Protein AF-A0A1I0X124-F1 (afdb_monomer)

Structure (mmCIF, N/CA/C/O backbone):
data_AF-A0A1I0X124-F1
#
_entry.id   AF-A0A1I0X124-F1
#
loop_
_atom_site.group_PDB
_atom_site.id
_atom_site.type_symbol
_atom_site.label_atom_id
_atom_site.label_alt_id
_atom_site.label_comp_id
_atom_site.label_asym_id
_atom_site.label_entity_id
_atom_site.label_seq_id
_atom_site.pdbx_PDB_ins_code
_atom_site.Cartn_x
_atom_site.Cartn_y
_atom_site.Cartn_z
_atom_site.occupancy
_atom_site.B_iso_or_equiv
_atom_site.auth_seq_id
_atom_site.auth_comp_id
_atom_site.auth_asym_id
_atom_site.auth_atom_id
_atom_site.pdbx_PDB_model_num
ATOM 1 N N . MET A 1 1 ? 58.321 32.660 -11.362 1.00 34.56 1 MET A N 1
ATOM 2 C CA . MET A 1 1 ? 58.242 34.071 -11.817 1.00 34.56 1 MET A CA 1
ATOM 3 C C . MET A 1 1 ? 56.852 34.262 -12.417 1.00 34.56 1 MET A C 1
ATOM 5 O O . MET A 1 1 ? 56.439 33.401 -13.173 1.00 34.56 1 MET A O 1
ATOM 9 N N . ARG A 1 2 ? 55.998 35.139 -11.866 1.00 32.09 2 ARG A N 1
ATOM 10 C CA . ARG A 1 2 ? 55.737 36.505 -12.386 1.00 32.09 2 ARG A CA 1
ATOM 11 C C . ARG A 1 2 ? 55.598 36.553 -13.920 1.00 32.09 2 ARG A C 1
ATOM 13 O O . ARG A 1 2 ? 56.574 36.222 -14.571 1.00 32.09 2 ARG A O 1
ATOM 20 N N . THR A 1 3 ? 54.556 37.061 -14.586 1.00 28.77 3 THR A N 1
ATOM 21 C CA . THR A 1 3 ? 53.179 37.581 -14.327 1.00 28.77 3 THR A CA 1
ATOM 22 C C . THR A 1 3 ? 52.826 38.434 -15.568 1.00 28.77 3 THR A C 1
ATOM 24 O O . THR A 1 3 ? 53.767 38.924 -16.184 1.00 28.77 3 THR A O 1
ATOM 27 N N . LEU A 1 4 ? 51.530 38.749 -15.788 1.00 26.92 4 LEU A N 1
ATOM 28 C CA . LEU A 1 4 ? 50.928 39.877 -16.569 1.00 26.92 4 LEU A CA 1
ATOM 29 C C . LEU A 1 4 ? 50.075 39.383 -17.765 1.00 26.92 4 LEU A C 1
ATOM 31 O O . LEU A 1 4 ? 50.575 38.646 -18.599 1.00 26.92 4 LEU A O 1
ATOM 35 N N . ARG A 1 5 ? 48.734 39.541 -17.727 1.00 28.83 5 ARG A N 1
ATOM 36 C CA . ARG A 1 5 ? 47.892 40.709 -18.143 1.00 28.83 5 ARG A CA 1
ATOM 37 C C . ARG A 1 5 ? 47.833 40.899 -19.677 1.00 28.83 5 ARG A C 1
ATOM 39 O O . ARG A 1 5 ? 48.862 40.771 -20.313 1.00 28.83 5 ARG A O 1
ATOM 46 N N . ALA A 1 6 ? 46.730 41.314 -20.316 1.00 24.70 6 ALA A N 1
ATOM 47 C CA . ALA A 1 6 ? 45.305 41.411 -19.950 1.00 24.70 6 ALA A CA 1
ATOM 48 C C . ALA A 1 6 ? 44.449 41.662 -21.231 1.00 24.70 6 ALA A C 1
ATOM 50 O O . ALA A 1 6 ? 44.990 41.993 -22.280 1.00 24.70 6 ALA A O 1
ATOM 51 N N . LEU A 1 7 ? 43.122 41.525 -21.102 1.00 30.28 7 LEU A N 1
ATOM 52 C CA . LEU A 1 7 ? 42.024 41.935 -22.018 1.00 30.28 7 LEU A CA 1
ATOM 53 C C . LEU A 1 7 ? 42.161 43.392 -22.560 1.00 30.28 7 LEU A C 1
ATOM 55 O O . LEU A 1 7 ? 42.815 44.174 -21.863 1.00 30.28 7 LEU A O 1
ATOM 59 N N . PRO A 1 8 ? 41.516 43.823 -23.693 1.00 31.23 8 PRO A N 1
ATOM 60 C CA . PRO A 1 8 ? 40.036 43.924 -23.747 1.00 31.23 8 PRO A CA 1
ATOM 61 C C . PRO A 1 8 ? 39.258 44.003 -25.099 1.00 31.23 8 PRO A C 1
ATOM 63 O O . PRO A 1 8 ? 39.784 44.276 -26.172 1.00 31.23 8 PRO A O 1
ATOM 66 N N . SER A 1 9 ? 37.924 43.994 -24.928 1.00 26.83 9 SER A N 1
ATOM 67 C CA . SER A 1 9 ? 36.886 44.789 -25.635 1.00 26.83 9 SER A CA 1
ATOM 68 C C . SER A 1 9 ? 36.194 44.281 -26.916 1.00 26.83 9 SER A C 1
ATOM 70 O O . SER A 1 9 ? 36.775 43.682 -27.811 1.00 26.83 9 SER A O 1
ATOM 72 N N . THR A 1 10 ? 34.887 44.565 -26.954 1.00 32.16 10 THR A N 1
ATOM 73 C CA . THR A 1 10 ? 33.862 44.231 -27.957 1.00 32.16 10 THR A CA 1
ATOM 74 C C . THR A 1 10 ? 33.437 45.477 -28.750 1.00 32.16 10 THR A C 1
ATOM 76 O O . THR A 1 10 ? 33.480 46.564 -28.181 1.00 32.16 10 THR A O 1
ATOM 79 N N . LEU A 1 11 ? 32.892 45.348 -29.981 1.00 26.12 11 LEU A N 1
ATOM 80 C CA . LEU A 1 11 ? 31.886 46.310 -30.492 1.00 26.12 11 LEU A CA 1
ATOM 81 C C . LEU A 1 11 ? 31.020 45.844 -31.704 1.00 26.12 11 LEU A C 1
ATOM 83 O O . LEU A 1 11 ? 31.510 45.613 -32.798 1.00 26.12 11 LEU A O 1
ATOM 87 N N . ARG A 1 12 ? 29.698 45.787 -31.465 1.00 25.28 12 ARG A N 1
ATOM 88 C CA . ARG A 1 12 ? 28.509 46.189 -32.278 1.00 25.28 12 ARG A CA 1
ATOM 89 C C . ARG A 1 12 ? 28.425 46.091 -33.835 1.00 25.28 12 ARG A C 1
ATOM 91 O O . ARG A 1 12 ? 29.034 46.878 -34.538 1.00 25.28 12 ARG A O 1
ATOM 98 N N . ARG A 1 13 ? 27.350 45.385 -34.259 1.00 24.72 13 ARG A N 1
ATOM 99 C CA . ARG A 1 13 ? 26.227 45.758 -35.188 1.00 24.72 13 ARG A CA 1
ATOM 100 C C . ARG A 1 13 ? 26.482 46.188 -36.658 1.00 24.72 13 ARG A C 1
ATOM 102 O O . ARG A 1 13 ? 27.069 47.235 -36.884 1.00 24.72 13 ARG A O 1
ATOM 109 N N . GLY A 1 14 ? 25.716 45.590 -37.596 1.00 21.98 14 GLY A N 1
ATOM 110 C CA . GLY A 1 14 ? 25.076 46.362 -38.692 1.00 21.98 14 GLY A CA 1
ATOM 111 C C . GLY A 1 14 ? 24.717 45.660 -40.023 1.00 21.98 14 GLY A C 1
ATOM 112 O O . GLY A 1 14 ? 25.572 45.557 -40.882 1.00 21.98 14 GLY A O 1
ATOM 113 N N . ILE A 1 15 ? 23.436 45.284 -40.194 1.00 22.64 15 ILE A N 1
ATOM 114 C CA . ILE A 1 15 ? 22.554 45.418 -41.394 1.00 22.64 15 ILE A CA 1
ATOM 115 C C . ILE A 1 15 ? 23.131 45.200 -42.822 1.00 22.64 15 ILE A C 1
ATOM 117 O O . ILE A 1 15 ? 23.983 45.954 -43.274 1.00 22.64 15 ILE A O 1
ATOM 121 N N . GLY A 1 16 ? 22.476 44.337 -43.620 1.00 20.62 16 GLY A N 1
ATOM 122 C CA . GLY A 1 16 ? 22.513 44.400 -45.096 1.00 20.62 16 GLY A CA 1
ATOM 123 C C . GLY A 1 16 ? 22.076 43.103 -45.794 1.00 20.62 16 GLY A C 1
ATOM 124 O O . GLY A 1 16 ? 22.752 42.090 -45.667 1.00 20.62 16 GLY A O 1
ATOM 125 N N . ALA A 1 17 ? 20.957 43.118 -46.527 1.00 22.30 17 ALA A N 1
ATOM 126 C CA . ALA A 1 17 ? 20.424 41.958 -47.260 1.00 22.30 17 ALA A CA 1
ATOM 127 C C . ALA A 1 17 ? 20.665 42.072 -48.774 1.00 22.30 17 ALA A C 1
ATOM 129 O O . ALA A 1 17 ? 20.729 43.194 -49.262 1.00 22.30 17 ALA A O 1
ATOM 130 N N . TRP A 1 18 ? 20.672 40.947 -49.508 1.00 23.91 18 TRP A N 1
ATOM 131 C CA . TRP A 1 18 ? 20.141 40.854 -50.883 1.00 23.91 18 TRP A CA 1
ATOM 132 C C . TRP A 1 18 ? 19.715 39.415 -51.251 1.00 23.91 18 TRP A C 1
ATOM 134 O O . TRP A 1 18 ? 20.248 38.433 -50.740 1.00 23.91 18 TRP A O 1
ATOM 144 N N . LEU A 1 19 ? 18.709 39.353 -52.129 1.00 21.80 19 LEU A N 1
ATOM 145 C CA . LEU A 1 19 ? 18.123 38.208 -52.851 1.00 21.80 19 LEU A CA 1
ATOM 146 C C . LEU A 1 19 ? 19.161 37.413 -53.684 1.00 21.80 19 LEU A C 1
ATOM 148 O O . LEU A 1 19 ? 20.253 37.913 -53.921 1.00 21.80 19 LEU A O 1
ATOM 152 N N . ALA A 1 20 ? 18.865 36.276 -54.329 1.00 24.53 20 ALA A N 1
ATOM 153 C CA . ALA A 1 20 ? 17.899 35.175 -54.151 1.00 24.53 20 ALA A CA 1
ATOM 154 C C . ALA A 1 20 ? 18.175 34.152 -55.278 1.00 24.53 20 ALA A C 1
ATOM 156 O O . ALA A 1 20 ? 18.437 34.560 -56.408 1.00 24.53 20 ALA A O 1
ATOM 157 N N . ALA A 1 21 ? 18.070 32.845 -55.017 1.00 24.09 21 ALA A N 1
ATOM 158 C CA . ALA A 1 21 ? 18.095 31.820 -56.069 1.00 24.09 21 ALA A CA 1
ATOM 159 C C . ALA A 1 21 ? 17.348 30.556 -55.615 1.00 24.09 21 ALA A C 1
ATOM 161 O O . ALA A 1 21 ? 17.928 29.620 -55.068 1.00 24.09 21 ALA A O 1
ATOM 162 N N . THR A 1 22 ? 16.032 30.546 -55.817 1.00 26.09 22 THR A N 1
ATOM 163 C CA . THR A 1 22 ? 15.170 29.412 -55.474 1.00 26.09 22 THR A CA 1
ATOM 164 C C . THR A 1 22 ? 15.308 28.307 -56.522 1.00 26.09 22 THR A C 1
ATOM 166 O O . THR A 1 22 ? 14.813 28.456 -57.636 1.00 26.09 22 THR A O 1
ATOM 169 N N . VAL A 1 23 ? 15.907 27.170 -56.161 1.00 29.81 23 VAL A N 1
ATOM 170 C CA . VAL A 1 23 ? 15.684 25.899 -56.872 1.00 29.81 23 VAL A CA 1
ATOM 171 C C . VAL A 1 23 ? 14.850 25.016 -55.958 1.00 29.81 23 VAL A C 1
ATOM 173 O O . VAL A 1 23 ? 15.340 24.465 -54.974 1.00 29.81 23 VAL A O 1
ATOM 176 N N . ALA A 1 24 ? 13.557 24.938 -56.258 1.00 30.27 24 ALA A N 1
ATOM 177 C CA . ALA A 1 24 ? 12.609 24.163 -55.478 1.00 30.27 24 ALA A CA 1
ATOM 178 C C . ALA A 1 24 ? 12.768 22.665 -55.774 1.00 30.27 24 ALA A C 1
ATOM 180 O O . ALA A 1 24 ? 12.229 22.162 -56.758 1.00 30.27 24 ALA A O 1
ATOM 181 N N . PHE A 1 25 ? 13.444 21.938 -54.884 1.00 33.00 25 PHE A N 1
ATOM 182 C CA . PHE A 1 25 ? 13.130 20.525 -54.688 1.00 33.00 25 PHE A CA 1
ATOM 183 C C . PHE A 1 25 ? 11.991 20.430 -53.679 1.00 33.00 25 PHE A C 1
ATOM 185 O O . PHE A 1 25 ? 12.158 20.749 -52.503 1.00 33.00 25 PHE A O 1
ATOM 192 N N . GLY A 1 26 ? 10.819 20.016 -54.164 1.00 32.69 26 GLY A N 1
ATOM 193 C CA . GLY A 1 26 ? 9.611 19.818 -53.368 1.00 32.69 26 GLY A CA 1
ATOM 194 C C . GLY A 1 26 ? 9.708 18.601 -52.452 1.00 32.69 26 GLY A C 1
ATOM 195 O O . GLY A 1 26 ? 8.985 17.629 -52.638 1.00 32.69 26 GLY A O 1
ATOM 196 N N . GLY A 1 27 ? 10.586 18.658 -51.453 1.00 30.66 27 GLY A N 1
ATOM 197 C CA . GLY A 1 27 ? 10.432 17.851 -50.254 1.00 30.66 27 GLY A CA 1
ATOM 198 C C . GLY A 1 27 ? 9.332 18.477 -49.409 1.00 30.66 27 GLY A C 1
ATOM 199 O O . GLY A 1 27 ? 9.531 19.558 -48.854 1.00 30.66 27 GLY A O 1
ATOM 200 N N . LEU A 1 28 ? 8.178 17.812 -49.304 1.00 35.41 28 LEU A N 1
ATOM 201 C CA . LEU A 1 28 ? 7.196 18.142 -48.277 1.00 35.41 28 LEU A CA 1
ATOM 202 C C . LEU A 1 28 ? 7.835 17.809 -46.923 1.00 35.41 28 LEU A C 1
ATOM 204 O O . LEU A 1 28 ? 7.738 16.687 -46.428 1.00 35.41 28 LEU A O 1
ATOM 208 N N . ALA A 1 29 ? 8.527 18.784 -46.337 1.00 31.94 29 ALA A N 1
ATOM 209 C CA . ALA A 1 29 ? 8.870 18.751 -44.930 1.00 31.94 29 ALA A CA 1
ATOM 210 C C . ALA A 1 29 ? 7.551 18.862 -44.164 1.00 31.94 29 ALA A C 1
ATOM 212 O O . ALA A 1 29 ? 7.093 19.957 -43.834 1.00 31.94 29 ALA A O 1
ATOM 213 N N . VAL A 1 30 ? 6.917 17.711 -43.928 1.00 34.47 30 VAL A N 1
ATOM 214 C CA . VAL A 1 30 ? 5.895 17.575 -42.900 1.00 34.47 30 VAL A CA 1
ATOM 215 C C . VAL A 1 30 ? 6.610 17.902 -41.600 1.00 34.47 30 VAL A C 1
ATOM 217 O O . VAL A 1 30 ? 7.277 17.056 -41.010 1.00 34.47 30 VAL A O 1
ATOM 220 N N . ALA A 1 31 ? 6.519 19.167 -41.194 1.00 31.86 31 ALA A N 1
ATOM 221 C CA . ALA A 1 31 ? 6.802 19.565 -39.836 1.00 31.86 31 ALA A CA 1
ATOM 222 C C . ALA A 1 31 ? 5.774 18.827 -38.982 1.00 31.86 31 ALA A C 1
ATOM 224 O O . ALA A 1 31 ? 4.633 19.265 -38.842 1.00 31.86 31 ALA A O 1
ATOM 225 N N . THR A 1 32 ? 6.161 17.651 -38.492 1.00 32.69 32 THR A N 1
ATOM 226 C CA . THR A 1 32 ? 5.398 16.933 -37.488 1.00 32.69 32 THR A CA 1
ATOM 227 C C . THR A 1 32 ? 5.327 17.860 -36.290 1.00 32.69 32 THR A C 1
ATOM 229 O O . THR A 1 32 ? 6.320 18.031 -35.577 1.00 32.69 32 THR A O 1
ATOM 232 N N . SER A 1 33 ? 4.165 18.483 -36.090 1.00 33.53 33 SER A N 1
ATOM 233 C CA . SER A 1 33 ? 3.805 19.051 -34.798 1.00 33.53 33 SER A CA 1
ATOM 234 C C . SER A 1 33 ? 4.199 18.032 -33.726 1.00 33.53 33 SER A C 1
ATOM 236 O O . SER A 1 33 ? 3.966 16.837 -33.956 1.00 33.53 33 SER A O 1
ATOM 238 N N . PRO A 1 34 ? 4.794 18.445 -32.590 1.00 35.94 34 PRO A N 1
ATOM 239 C CA . PRO A 1 34 ? 4.971 17.521 -31.478 1.00 35.94 34 PRO A CA 1
ATOM 240 C C . PRO A 1 34 ? 3.609 16.881 -31.226 1.00 35.94 34 PRO A C 1
ATOM 242 O O . PRO A 1 34 ? 2.610 17.602 -31.152 1.00 35.94 34 PRO A O 1
ATOM 245 N N . ALA A 1 35 ? 3.563 15.545 -31.238 1.00 35.31 35 ALA A N 1
ATOM 246 C CA . ALA A 1 35 ? 2.302 14.823 -31.191 1.00 35.31 35 ALA A CA 1
ATOM 247 C C . ALA A 1 35 ? 1.504 15.345 -29.996 1.00 35.31 35 ALA A C 1
ATOM 249 O O . ALA A 1 35 ? 2.010 15.341 -28.871 1.00 35.31 35 ALA A O 1
ATOM 250 N N . ALA A 1 36 ? 0.297 15.855 -30.260 1.00 34.84 36 ALA A N 1
ATOM 251 C CA . ALA A 1 36 ? -0.591 16.272 -29.190 1.00 34.84 36 ALA A CA 1
ATOM 252 C C . ALA A 1 36 ? -0.725 15.091 -28.226 1.00 34.84 36 ALA A C 1
ATOM 254 O O . ALA A 1 36 ? -0.910 13.955 -28.673 1.00 34.84 36 ALA A O 1
ATOM 255 N N . SER A 1 37 ? -0.567 15.365 -26.929 1.00 40.81 37 SER A N 1
ATOM 256 C CA . SER A 1 37 ? -0.756 14.382 -25.866 1.00 40.81 37 SER A CA 1
ATOM 257 C C . SER A 1 37 ? -2.040 13.607 -26.155 1.00 40.81 37 SER A C 1
ATOM 259 O O . SER A 1 37 ? -3.119 14.193 -26.232 1.00 40.81 37 SER A O 1
ATOM 261 N N . ALA A 1 38 ? -1.935 12.291 -26.351 1.00 38.91 38 ALA A N 1
ATOM 262 C CA . ALA A 1 38 ? -3.068 11.436 -26.714 1.00 38.91 38 ALA A CA 1
ATOM 263 C C . ALA A 1 38 ? -4.045 11.211 -25.535 1.00 38.91 38 ALA A C 1
ATOM 265 O O . ALA A 1 38 ? -4.692 10.172 -25.453 1.00 38.91 38 ALA A O 1
ATOM 266 N N . ASN A 1 39 ? -4.089 12.148 -24.582 1.00 44.88 39 ASN A N 1
ATOM 267 C CA . ASN A 1 39 ? -4.607 11.961 -23.231 1.00 44.88 39 ASN A CA 1
ATOM 268 C C . ASN A 1 39 ? -5.555 13.086 -22.767 1.00 44.88 39 ASN A C 1
ATOM 270 O O . ASN A 1 39 ? -6.111 12.979 -21.681 1.00 44.88 39 ASN A O 1
ATOM 274 N N . ASP A 1 40 ? -5.754 14.150 -23.552 1.00 38.34 40 ASP A N 1
ATOM 275 C CA . ASP A 1 40 ? -6.383 15.393 -23.067 1.00 38.34 40 ASP A CA 1
ATOM 276 C C . ASP A 1 40 ? -7.936 15.370 -23.073 1.00 38.34 40 ASP A C 1
ATOM 278 O O . ASP A 1 40 ? -8.566 16.399 -22.829 1.00 38.34 40 ASP A O 1
ATOM 282 N N . ALA A 1 41 ? -8.567 14.225 -23.375 1.00 40.31 41 ALA A N 1
ATOM 283 C CA . ALA A 1 41 ? -10.014 14.126 -23.631 1.00 40.31 41 ALA A CA 1
ATOM 284 C C . ALA A 1 41 ? -10.784 13.048 -22.834 1.00 40.31 41 ALA A C 1
ATOM 286 O O . ALA A 1 41 ? -12.012 13.037 -22.904 1.00 40.31 41 ALA A O 1
ATOM 287 N N . GLU A 1 42 ? -10.114 12.161 -22.087 1.00 35.53 42 GLU A N 1
ATOM 288 C CA . GLU A 1 42 ? -10.756 11.003 -21.430 1.00 35.53 42 GLU A CA 1
ATOM 289 C C . GLU A 1 42 ? -10.797 11.125 -19.889 1.00 35.53 42 GLU A C 1
ATOM 291 O O . GLU A 1 42 ? -9.864 11.677 -19.297 1.00 35.53 42 GLU A O 1
ATOM 296 N N . PRO A 1 43 ? -11.837 10.608 -19.197 1.00 42.38 43 PRO A N 1
ATOM 297 C CA . PRO A 1 43 ? -11.957 10.728 -17.743 1.00 42.38 43 PRO A CA 1
ATOM 298 C C . PRO A 1 43 ? -10.874 9.970 -16.955 1.00 42.38 43 PRO A C 1
ATOM 300 O O . PRO A 1 43 ? -10.649 8.776 -17.144 1.00 42.38 43 PRO A O 1
ATOM 303 N N . ILE A 1 44 ? -10.291 10.648 -15.959 1.00 49.59 44 ILE A N 1
ATOM 304 C CA . ILE A 1 44 ? -9.274 10.123 -15.019 1.00 49.59 44 ILE A CA 1
ATOM 305 C C . ILE A 1 44 ? -9.693 8.802 -14.338 1.00 49.59 44 ILE A C 1
ATOM 307 O O . ILE A 1 44 ? -8.846 7.968 -14.027 1.00 49.59 44 ILE A O 1
ATOM 311 N N . ALA A 1 45 ? -10.996 8.585 -14.138 1.00 46.53 45 ALA A N 1
ATOM 312 C CA . ALA A 1 45 ? -11.554 7.454 -13.394 1.00 46.53 45 ALA A CA 1
ATOM 313 C C . ALA A 1 45 ? -11.283 6.058 -14.000 1.00 46.53 45 ALA A C 1
ATOM 315 O O . ALA A 1 45 ? -11.505 5.058 -13.320 1.00 46.53 45 ALA A O 1
ATOM 316 N N . THR A 1 46 ? -10.828 5.965 -15.256 1.00 50.88 46 THR A N 1
ATOM 317 C CA . THR A 1 46 ? -10.731 4.699 -16.008 1.00 50.88 46 THR A CA 1
ATOM 318 C C . THR A 1 46 ? -9.337 4.419 -16.580 1.00 50.88 46 THR A C 1
ATOM 320 O O . THR A 1 46 ? -9.220 3.821 -17.649 1.00 50.88 46 THR A O 1
ATOM 323 N N . ARG A 1 47 ? -8.267 4.865 -15.909 1.00 66.12 47 ARG A N 1
ATOM 324 C CA . ARG A 1 47 ? -6.880 4.554 -16.297 1.00 66.12 47 ARG A CA 1
ATOM 325 C C . ARG A 1 47 ? -5.998 4.279 -15.077 1.00 66.12 47 ARG A C 1
ATOM 327 O O . ARG A 1 47 ? -6.259 4.790 -13.990 1.00 66.12 47 ARG A O 1
ATOM 334 N N . THR A 1 48 ? -4.925 3.520 -15.284 1.00 82.88 48 THR A N 1
ATOM 335 C CA . THR A 1 48 ? -3.750 3.506 -14.406 1.00 82.88 48 THR A CA 1
ATOM 336 C C . THR A 1 48 ? -2.988 4.819 -14.576 1.00 82.88 48 THR A C 1
ATOM 338 O O . THR A 1 48 ? -2.420 5.086 -15.640 1.00 82.88 48 THR A O 1
ATOM 341 N N . LEU A 1 49 ? -2.989 5.664 -13.547 1.00 88.06 49 LEU A N 1
ATOM 342 C CA . LEU A 1 49 ? -2.164 6.867 -13.507 1.00 88.06 49 LEU A CA 1
ATOM 343 C C . LEU A 1 49 ? -0.685 6.483 -13.375 1.00 88.06 49 LEU A C 1
ATOM 345 O O . LEU A 1 49 ? -0.343 5.411 -12.881 1.00 88.06 49 LEU A O 1
ATOM 349 N N . SER A 1 50 ? 0.207 7.344 -13.850 1.00 91.19 50 SER A N 1
ATOM 350 C CA . SER A 1 50 ? 1.612 6.979 -14.016 1.00 91.19 50 SER A CA 1
ATOM 351 C C . SER A 1 50 ? 2.539 8.127 -13.645 1.00 91.19 50 SER A C 1
ATOM 353 O O . SER A 1 50 ? 2.232 9.288 -13.932 1.00 91.19 50 SER A O 1
ATOM 355 N N . GLY A 1 51 ? 3.662 7.817 -12.999 1.00 94.25 51 GLY A N 1
ATOM 356 C CA . GLY A 1 51 ? 4.516 8.834 -12.394 1.00 94.25 51 GLY A CA 1
ATOM 357 C C . GLY A 1 51 ? 5.854 8.327 -11.872 1.00 94.25 51 GLY A C 1
ATOM 358 O O . GLY A 1 51 ? 6.319 7.238 -12.217 1.00 94.25 51 GLY A O 1
ATOM 359 N N . ALA A 1 52 ? 6.491 9.160 -11.052 1.00 97.44 52 ALA A N 1
ATOM 360 C CA . ALA A 1 52 ? 7.717 8.809 -10.349 1.00 97.44 52 ALA A CA 1
ATOM 361 C C . ALA A 1 52 ? 7.924 9.636 -9.076 1.00 97.44 52 ALA A C 1
ATOM 363 O O . ALA A 1 52 ? 7.540 10.808 -9.004 1.00 97.44 52 ALA A O 1
ATOM 364 N N . TYR A 1 53 ? 8.664 9.061 -8.126 1.00 98.50 53 TYR A N 1
ATOM 365 C CA . TYR A 1 53 ? 9.429 9.842 -7.160 1.00 98.50 53 TYR A CA 1
ATOM 366 C C . TYR A 1 53 ? 10.781 10.229 -7.767 1.00 98.50 53 TYR A C 1
ATOM 368 O O . TYR A 1 53 ? 11.532 9.386 -8.252 1.00 98.50 53 TYR A O 1
ATOM 376 N N . VAL A 1 54 ? 11.110 11.517 -7.715 1.00 97.62 54 VAL A N 1
ATOM 377 C CA . VAL A 1 54 ? 12.320 12.109 -8.324 1.00 97.62 54 VAL A CA 1
ATOM 378 C C . VAL A 1 54 ? 13.141 12.922 -7.312 1.00 97.62 54 VAL A C 1
ATOM 380 O O . VAL A 1 54 ? 13.968 13.761 -7.680 1.00 97.62 54 VAL A O 1
ATOM 383 N N . GLY A 1 55 ? 12.913 12.684 -6.018 1.00 96.38 55 GLY A N 1
ATOM 384 C CA . GLY A 1 55 ? 13.368 13.551 -4.933 1.00 96.38 55 GLY A CA 1
ATOM 385 C C . GLY A 1 55 ? 12.338 14.623 -4.580 1.00 96.38 55 GLY A C 1
ATOM 386 O O . GLY A 1 55 ? 11.520 15.018 -5.413 1.00 96.38 55 GLY A O 1
ATOM 387 N N . ALA A 1 56 ? 12.391 15.083 -3.330 1.00 96.19 56 ALA A N 1
ATOM 388 C CA . ALA A 1 56 ? 11.357 15.939 -2.766 1.00 96.19 56 ALA A CA 1
ATOM 389 C C . ALA A 1 56 ? 11.180 17.253 -3.538 1.00 96.19 56 ALA A C 1
ATOM 391 O O . ALA A 1 56 ? 12.152 17.961 -3.820 1.00 96.19 56 ALA A O 1
ATOM 392 N N . ARG A 1 57 ? 9.925 17.570 -3.871 1.00 95.12 57 ARG A N 1
ATOM 393 C CA . ARG A 1 57 ? 9.493 18.774 -4.594 1.00 95.12 57 ARG A CA 1
ATOM 394 C C . ARG A 1 57 ? 10.171 18.995 -5.957 1.00 95.12 57 ARG A C 1
ATOM 396 O O . ARG A 1 57 ? 10.265 20.127 -6.441 1.00 95.12 57 ARG A O 1
ATOM 403 N N . ASN A 1 58 ? 10.699 17.944 -6.584 1.00 96.44 58 ASN A N 1
ATOM 404 C CA . ASN A 1 58 ? 11.598 18.084 -7.728 1.00 96.44 58 ASN A CA 1
ATOM 405 C C . ASN A 1 58 ? 10.863 18.119 -9.083 1.00 96.44 58 ASN A C 1
ATOM 407 O O . ASN A 1 58 ? 11.003 17.217 -9.909 1.00 96.44 58 ASN A O 1
ATOM 411 N N . LEU A 1 59 ? 10.115 19.197 -9.344 1.00 95.06 59 LEU A N 1
ATOM 412 C CA . LEU A 1 59 ? 9.381 19.406 -10.605 1.00 95.06 59 LEU A CA 1
ATOM 413 C C . LEU A 1 59 ? 10.289 19.299 -11.843 1.00 95.06 59 LEU A C 1
ATOM 415 O O . LEU A 1 59 ? 9.894 18.713 -12.849 1.00 95.06 59 LEU A O 1
ATOM 419 N N . THR A 1 60 ? 11.512 19.835 -11.770 1.00 96.25 60 THR A N 1
ATOM 420 C CA . THR A 1 60 ? 12.508 19.738 -12.852 1.00 96.25 60 THR A CA 1
ATOM 421 C C . THR A 1 60 ? 12.937 18.290 -13.080 1.00 96.25 60 THR A C 1
ATOM 423 O O . THR A 1 60 ? 13.034 17.848 -14.221 1.00 96.25 60 THR A O 1
ATOM 426 N N . GLY A 1 61 ? 13.149 17.524 -12.006 1.00 96.94 61 GLY A N 1
ATOM 427 C CA . GLY A 1 61 ? 13.410 16.087 -12.074 1.00 96.94 61 GLY A CA 1
ATOM 428 C C . GLY A 1 61 ? 12.262 15.312 -12.718 1.00 96.94 61 GLY A C 1
ATOM 429 O O . GLY A 1 61 ? 12.523 14.439 -13.542 1.00 96.94 61 GLY A O 1
ATOM 430 N N . LEU A 1 62 ? 11.010 15.673 -12.416 1.00 96.88 62 LEU A N 1
ATOM 431 C CA . LEU A 1 62 ? 9.831 15.032 -13.003 1.00 96.88 62 LEU A CA 1
ATOM 432 C C . LEU A 1 62 ? 9.697 15.378 -14.492 1.00 96.88 62 LEU A C 1
ATOM 434 O O . LEU A 1 62 ? 9.541 14.476 -15.304 1.00 96.88 62 LEU A O 1
ATOM 438 N N . LYS A 1 63 ? 9.903 16.642 -14.884 1.00 96.06 63 LYS A N 1
ATOM 439 C CA . LYS A 1 63 ? 9.934 17.060 -16.302 1.00 96.06 63 LYS A CA 1
ATOM 440 C C . LYS A 1 63 ? 11.071 16.400 -17.094 1.00 96.06 63 LYS A C 1
ATOM 442 O O . LYS A 1 63 ? 10.887 16.028 -18.254 1.00 96.06 63 LYS A O 1
ATOM 447 N N . ASN A 1 64 ? 12.225 16.177 -16.464 1.00 96.50 64 ASN A N 1
ATOM 448 C CA . ASN A 1 64 ? 13.313 15.391 -17.051 1.00 96.50 64 ASN A CA 1
ATOM 449 C C . ASN A 1 64 ? 12.936 13.905 -17.187 1.00 96.50 64 ASN A C 1
ATOM 451 O O . ASN A 1 64 ? 13.273 13.289 -18.194 1.00 96.50 64 ASN A O 1
ATOM 455 N N . PHE A 1 65 ? 12.230 13.335 -16.206 1.00 95.94 65 PHE A N 1
ATOM 456 C CA . PHE A 1 65 ? 11.729 11.960 -16.250 1.00 95.94 65 PHE A CA 1
ATOM 457 C C . PHE A 1 65 ? 10.689 11.763 -17.362 1.00 95.94 65 PHE A C 1
ATOM 459 O O . PHE A 1 65 ? 10.825 10.827 -18.143 1.00 95.94 65 PHE A O 1
ATOM 466 N N . GLU A 1 66 ? 9.726 12.679 -17.505 1.00 93.25 66 GLU A N 1
ATOM 467 C CA . GLU A 1 66 ? 8.754 12.708 -18.610 1.00 93.25 66 GLU A CA 1
ATOM 468 C C . GLU A 1 66 ? 9.442 12.775 -19.978 1.00 93.25 66 GLU A C 1
ATOM 470 O O . GLU A 1 66 ? 9.134 11.990 -20.875 1.00 93.25 66 GLU A O 1
ATOM 475 N N . THR A 1 67 ? 10.421 13.678 -20.118 1.00 93.62 67 THR A N 1
ATOM 476 C CA . THR A 1 67 ? 11.230 13.820 -21.341 1.00 93.62 67 THR A CA 1
ATOM 477 C C . THR A 1 67 ? 11.988 12.530 -21.653 1.00 93.62 67 THR A C 1
ATOM 479 O O . THR A 1 67 ? 12.026 12.100 -22.802 1.00 93.62 67 THR A O 1
ATOM 482 N N . PHE A 1 68 ? 12.557 11.888 -20.630 1.00 93.38 68 PHE A N 1
ATOM 483 C CA . PHE A 1 68 ? 13.247 10.607 -20.754 1.00 93.38 68 PHE A CA 1
ATOM 484 C C . PHE A 1 68 ? 12.322 9.502 -21.289 1.00 93.38 68 PHE A C 1
ATOM 486 O O . PHE A 1 68 ? 12.696 8.812 -22.236 1.00 93.38 68 PHE A O 1
ATOM 493 N N . ARG A 1 69 ? 11.129 9.331 -20.706 1.00 90.38 69 ARG A N 1
ATOM 494 C CA . ARG A 1 69 ? 10.193 8.250 -21.068 1.00 90.38 69 ARG A CA 1
ATOM 495 C C . ARG A 1 69 ? 9.299 8.554 -22.274 1.00 90.38 69 ARG A C 1
ATOM 497 O O . ARG A 1 69 ? 8.564 7.674 -22.703 1.00 90.38 69 ARG A O 1
ATOM 504 N N . GLY A 1 70 ? 9.335 9.780 -22.800 1.00 87.12 70 GLY A N 1
ATOM 505 C CA . GLY A 1 70 ? 8.518 10.214 -23.939 1.00 87.12 70 GLY A CA 1
ATOM 506 C C . GLY A 1 70 ? 7.031 10.427 -23.625 1.00 87.12 70 GLY A C 1
ATOM 507 O O . GLY A 1 70 ? 6.227 10.510 -24.550 1.00 87.12 70 GLY A O 1
ATOM 508 N N . ALA A 1 71 ? 6.653 10.519 -22.347 1.00 85.12 71 ALA A N 1
ATOM 509 C CA . ALA A 1 71 ? 5.262 10.632 -21.908 1.00 85.12 71 ALA A CA 1
ATOM 510 C C . ALA A 1 71 ? 5.136 11.485 -20.641 1.00 85.12 71 ALA A C 1
ATOM 512 O O . ALA A 1 71 ? 5.973 11.398 -19.741 1.00 85.12 71 ALA A O 1
ATOM 513 N N . THR A 1 72 ? 4.062 12.270 -20.559 1.00 88.00 72 THR A N 1
ATOM 514 C CA . THR A 1 72 ? 3.714 13.070 -19.379 1.00 88.00 72 THR A CA 1
ATOM 515 C C . THR A 1 72 ? 3.356 12.192 -18.183 1.00 88.00 72 THR A C 1
ATOM 517 O O . THR A 1 72 ? 2.742 11.134 -18.342 1.00 88.00 72 THR A O 1
ATOM 520 N N . ALA A 1 73 ? 3.702 12.653 -16.986 1.00 90.50 73 ALA A N 1
ATOM 521 C CA . ALA A 1 73 ? 3.288 12.047 -15.732 1.00 90.50 73 ALA A CA 1
ATOM 522 C C . ALA A 1 73 ? 1.917 12.599 -15.319 1.00 90.50 73 ALA A C 1
ATOM 524 O O . ALA A 1 73 ? 1.621 13.776 -15.520 1.00 90.50 73 ALA A O 1
ATOM 525 N N . SER A 1 74 ? 1.093 11.750 -14.715 1.00 89.25 74 SER A N 1
ATOM 526 C CA . SER A 1 74 ? -0.153 12.145 -14.043 1.00 89.25 74 SER A CA 1
ATOM 527 C C . SER A 1 74 ? -0.002 12.126 -12.520 1.00 89.25 74 SER A C 1
ATOM 529 O O . SER A 1 74 ? -0.730 12.836 -11.832 1.00 89.25 74 SER A O 1
ATOM 531 N N . ILE A 1 75 ? 0.960 11.345 -12.009 1.00 93.00 75 ILE A N 1
ATOM 532 C CA . ILE A 1 75 ? 1.298 11.240 -10.587 1.00 93.00 75 ILE A CA 1
ATOM 533 C C . ILE A 1 75 ? 2.652 11.890 -10.309 1.00 93.00 75 ILE A C 1
ATOM 535 O O . ILE A 1 75 ? 3.642 11.619 -10.994 1.00 93.00 75 ILE A O 1
ATOM 539 N N . ALA A 1 76 ? 2.707 12.674 -9.237 1.00 97.06 76 ALA A N 1
ATOM 540 C CA . ALA A 1 76 ? 3.934 12.936 -8.497 1.00 97.06 76 ALA A CA 1
ATOM 541 C C . ALA A 1 76 ? 3.881 12.154 -7.177 1.00 97.06 76 ALA A C 1
ATOM 543 O O . ALA A 1 76 ? 2.872 12.198 -6.479 1.00 97.06 76 ALA A O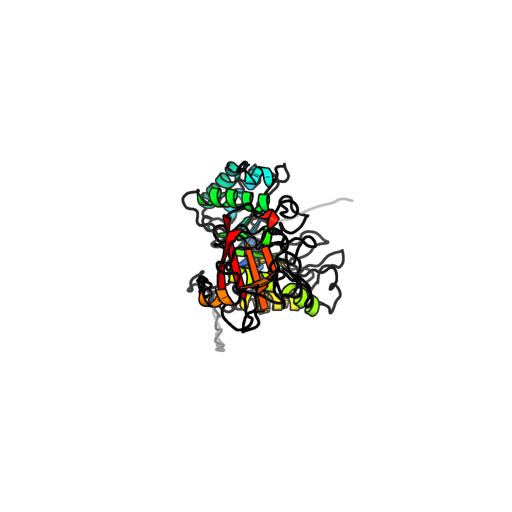 1
ATOM 544 N N . THR A 1 77 ? 4.950 11.448 -6.813 1.00 98.25 77 THR A N 1
ATOM 545 C CA . THR A 1 77 ? 5.077 10.855 -5.470 1.00 98.25 77 THR A CA 1
ATOM 546 C C . THR A 1 77 ? 6.037 11.690 -4.644 1.00 98.25 77 THR A C 1
ATOM 548 O O . THR A 1 77 ? 7.029 12.181 -5.182 1.00 98.25 77 THR A O 1
ATOM 551 N N . ASP A 1 78 ? 5.767 11.846 -3.350 1.00 98.12 78 ASP A N 1
ATOM 552 C CA . ASP A 1 78 ? 6.668 12.530 -2.426 1.00 98.12 78 ASP A CA 1
ATOM 553 C C . ASP A 1 78 ? 6.542 12.016 -0.982 1.00 98.12 78 ASP A C 1
ATOM 555 O O . ASP A 1 78 ? 5.579 11.339 -0.624 1.00 98.12 78 ASP A O 1
ATOM 559 N N . PHE A 1 79 ? 7.524 12.338 -0.139 1.00 98.25 79 PHE A N 1
ATOM 560 C CA . PHE A 1 79 ? 7.623 11.846 1.238 1.00 98.25 79 PHE A CA 1
ATOM 561 C C . PHE A 1 79 ? 7.531 12.998 2.235 1.00 98.25 79 PHE A C 1
ATOM 563 O O . PHE A 1 79 ? 8.311 13.951 2.184 1.00 98.25 79 PHE A O 1
ATOM 570 N N . VAL A 1 80 ? 6.603 12.888 3.184 1.00 98.44 80 VAL A N 1
ATOM 571 C CA . VAL A 1 80 ? 6.487 13.836 4.296 1.00 98.44 80 VAL A CA 1
ATOM 572 C C . VAL A 1 80 ? 7.629 13.610 5.292 1.00 98.44 80 VAL A C 1
ATOM 574 O O . VAL A 1 80 ? 7.952 12.478 5.655 1.00 98.44 80 VAL A O 1
ATOM 577 N N . ASP A 1 81 ? 8.237 14.702 5.757 1.00 97.69 81 ASP A N 1
ATOM 578 C CA . ASP A 1 81 ? 9.371 14.669 6.681 1.00 97.69 81 ASP A CA 1
ATOM 579 C C . ASP A 1 81 ? 8.965 14.148 8.074 1.00 97.69 81 ASP A C 1
ATOM 581 O O . ASP A 1 81 ? 8.392 14.859 8.906 1.00 97.69 81 ASP A O 1
ATOM 585 N N . GLY A 1 82 ? 9.328 12.892 8.337 1.00 97.06 82 GLY A N 1
ATOM 586 C CA . GLY A 1 82 ? 9.114 12.186 9.599 1.00 97.06 82 GLY A CA 1
ATOM 587 C C . GLY A 1 82 ? 10.044 12.580 10.749 1.00 97.06 82 GLY A C 1
ATOM 588 O O . GLY A 1 82 ? 10.075 11.871 11.752 1.00 97.06 82 GLY A O 1
ATOM 589 N N . SER A 1 83 ? 10.824 13.658 10.656 1.00 97.88 83 SER A N 1
ATOM 590 C CA . SER A 1 83 ? 11.747 14.046 11.733 1.00 97.88 83 SER A CA 1
ATOM 591 C C . SER A 1 83 ? 11.019 14.361 13.046 1.00 97.88 83 SER A C 1
ATOM 593 O O . SER A 1 83 ? 11.431 13.903 14.111 1.00 97.88 83 SER A O 1
ATOM 595 N N . THR A 1 84 ? 9.916 15.114 12.988 1.00 98.44 84 THR A N 1
ATOM 596 C CA . THR A 1 84 ? 9.171 15.607 14.159 1.00 98.44 84 THR A CA 1
ATOM 597 C C . THR A 1 84 ? 7.658 15.606 13.915 1.00 98.44 84 THR A C 1
ATOM 599 O O . THR A 1 84 ? 7.202 15.607 12.774 1.00 98.44 84 THR A O 1
ATOM 602 N N . TRP A 1 85 ? 6.850 15.715 14.975 1.00 98.19 85 TRP A N 1
ATOM 603 C CA . TRP A 1 85 ? 5.406 15.959 14.818 1.00 98.19 85 TRP A CA 1
ATOM 604 C C . TRP A 1 85 ? 5.092 17.243 14.035 1.00 98.19 85 TRP A C 1
ATOM 606 O O . TRP A 1 85 ? 4.109 17.282 13.302 1.00 98.19 85 TRP A O 1
ATOM 616 N N . SER A 1 86 ? 5.933 18.277 14.150 1.00 98.19 86 SER A N 1
ATOM 617 C CA . SER A 1 86 ? 5.737 19.547 13.440 1.00 98.19 86 SER A CA 1
ATOM 618 C C . SER A 1 86 ? 5.944 19.402 11.930 1.00 98.19 86 SER A C 1
ATOM 620 O O . SER A 1 86 ? 5.164 19.949 11.152 1.00 98.19 86 SER A O 1
ATOM 622 N N . THR A 1 87 ? 6.953 18.630 11.516 1.00 98.19 87 THR A N 1
ATOM 623 C CA . THR A 1 87 ? 7.281 18.390 10.101 1.00 98.19 87 THR A CA 1
ATOM 624 C C . THR A 1 87 ? 6.281 17.446 9.428 1.00 98.19 87 THR A C 1
ATOM 626 O O . THR A 1 87 ? 5.954 17.664 8.264 1.00 98.19 87 THR A O 1
ATOM 629 N N . ILE A 1 88 ? 5.708 16.489 10.176 1.00 98.44 88 ILE A N 1
ATOM 630 C CA . ILE A 1 88 ? 4.569 15.671 9.717 1.00 98.44 88 ILE A CA 1
ATOM 631 C C . ILE A 1 88 ? 3.292 16.514 9.583 1.00 98.44 88 ILE A C 1
ATOM 633 O O . ILE A 1 88 ? 2.581 16.399 8.591 1.00 98.44 88 ILE A O 1
ATOM 637 N N . ALA A 1 89 ? 2.992 17.373 10.562 1.00 98.38 89 ALA A N 1
ATOM 638 C CA . ALA A 1 89 ? 1.771 18.179 10.571 1.00 98.38 89 ALA A CA 1
ATOM 639 C C . ALA A 1 89 ? 1.792 19.350 9.566 1.00 98.38 89 ALA A C 1
ATOM 641 O O . ALA A 1 89 ? 0.742 19.757 9.067 1.00 98.38 89 ALA A O 1
ATOM 642 N N . ASN A 1 90 ? 2.971 19.916 9.278 1.00 97.75 90 ASN A N 1
ATOM 643 C CA . ASN A 1 90 ? 3.128 21.136 8.478 1.00 97.75 90 ASN A CA 1
ATOM 644 C C . ASN A 1 90 ? 4.168 21.016 7.340 1.00 97.75 90 ASN A C 1
ATOM 646 O O . ASN A 1 90 ? 5.073 21.852 7.256 1.00 97.75 90 ASN A O 1
ATOM 650 N N . PRO A 1 91 ? 4.050 20.053 6.404 1.00 96.94 91 PRO A N 1
ATOM 651 C CA . PRO A 1 91 ? 4.939 19.941 5.245 1.00 96.94 91 PRO A CA 1
ATOM 652 C C . PRO A 1 91 ? 4.607 20.979 4.151 1.00 96.94 91 PRO A C 1
ATOM 654 O O . PRO A 1 91 ? 4.712 20.707 2.959 1.00 96.94 91 PRO A O 1
ATOM 657 N N . THR A 1 92 ? 4.223 22.203 4.525 1.00 95.50 92 THR A N 1
ATOM 658 C CA . THR A 1 92 ? 3.757 23.256 3.599 1.00 95.50 92 THR A CA 1
ATOM 659 C C . THR A 1 92 ? 4.818 23.677 2.582 1.00 95.50 92 THR A C 1
ATOM 661 O O . THR A 1 92 ? 4.499 24.095 1.467 1.00 95.50 92 THR A O 1
ATOM 664 N N . TRP A 1 93 ? 6.101 23.511 2.917 1.00 95.31 93 TRP A N 1
ATOM 665 C CA . TRP A 1 93 ? 7.204 23.701 1.978 1.00 95.31 93 TRP A CA 1
ATOM 666 C C . TRP A 1 93 ? 7.163 22.696 0.816 1.00 95.31 93 TRP A C 1
ATOM 668 O O . TRP A 1 93 ? 7.558 23.067 -0.285 1.00 95.31 93 TRP A O 1
ATOM 678 N N . LEU A 1 94 ? 6.660 21.477 1.038 1.00 96.44 94 LEU A N 1
ATOM 679 C CA . LEU A 1 94 ? 6.502 20.413 0.045 1.00 96.44 94 LEU A CA 1
ATOM 680 C C . LEU A 1 94 ? 5.297 20.726 -0.853 1.00 96.44 94 LEU A C 1
ATOM 682 O O . LEU A 1 94 ? 5.461 20.984 -2.047 1.00 96.44 94 LEU A O 1
ATOM 686 N N . MET A 1 95 ? 4.127 20.870 -0.222 1.00 95.62 95 MET A N 1
ATOM 687 C CA . MET A 1 95 ? 2.831 21.200 -0.835 1.00 95.62 95 MET A CA 1
ATOM 688 C C . MET A 1 95 ? 2.910 22.459 -1.715 1.00 95.62 95 MET A C 1
ATOM 690 O O . MET A 1 95 ? 2.410 22.507 -2.834 1.00 95.62 95 MET A O 1
ATOM 694 N N . SER A 1 96 ? 3.623 23.498 -1.256 1.00 95.25 96 SER A N 1
ATOM 695 C CA . SER A 1 96 ? 3.802 24.748 -2.017 1.00 95.25 96 SER A CA 1
ATOM 696 C C . SER A 1 96 ? 4.546 24.600 -3.349 1.00 95.25 96 SER A C 1
ATOM 698 O O . SER A 1 96 ? 4.522 25.536 -4.146 1.00 95.25 96 SER A O 1
ATOM 700 N N . GLY A 1 97 ? 5.236 23.481 -3.588 1.00 94.31 97 GLY A N 1
ATOM 701 C CA . GLY A 1 97 ? 5.842 23.189 -4.885 1.00 94.31 97 GLY A CA 1
ATOM 702 C C . GLY A 1 97 ? 4.929 22.436 -5.840 1.00 94.31 97 GLY A C 1
ATOM 703 O O . GLY A 1 97 ? 5.016 22.672 -7.040 1.00 94.31 97 GLY A O 1
ATOM 704 N N . TRP A 1 98 ? 4.071 21.559 -5.320 1.00 95.44 98 TRP A N 1
ATOM 705 C CA . TRP A 1 98 ? 3.152 20.745 -6.119 1.00 95.44 98 TRP A CA 1
ATOM 706 C C . TRP A 1 98 ? 1.823 21.455 -6.412 1.00 95.44 98 TRP A C 1
ATOM 708 O O . TRP A 1 98 ? 1.208 21.214 -7.455 1.00 95.44 98 TRP A O 1
ATOM 718 N N . ARG A 1 99 ? 1.435 22.421 -5.573 1.00 93.62 99 ARG A N 1
ATOM 719 C CA . ARG A 1 99 ? 0.294 23.314 -5.796 1.00 93.62 99 ARG A CA 1
ATOM 720 C C . ARG A 1 99 ? 0.271 23.901 -7.213 1.00 93.62 99 ARG A C 1
ATOM 722 O O . ARG A 1 99 ? 1.230 24.530 -7.656 1.00 93.62 99 ARG A O 1
ATOM 729 N N . ASN A 1 100 ? -0.878 23.775 -7.880 1.00 89.50 100 ASN A N 1
ATOM 730 C CA . ASN A 1 100 ? -1.146 24.269 -9.238 1.00 89.50 100 ASN A CA 1
ATOM 731 C C . ASN A 1 100 ? -0.237 23.681 -10.343 1.00 89.50 100 ASN A C 1
ATOM 733 O O . ASN A 1 100 ? -0.172 24.248 -11.432 1.00 89.50 100 ASN A O 1
ATOM 737 N N . THR A 1 101 ? 0.455 22.560 -10.104 1.00 92.56 101 THR A N 1
ATOM 738 C CA . THR A 1 101 ? 1.262 21.892 -11.148 1.00 92.56 101 THR A CA 1
ATOM 739 C C . THR A 1 101 ? 0.440 21.056 -12.127 1.00 92.56 101 THR A C 1
ATOM 741 O O . THR A 1 101 ? 0.907 20.795 -13.233 1.00 92.56 101 THR A O 1
ATOM 744 N N . GLY A 1 102 ? -0.768 20.643 -11.730 1.00 89.62 102 GLY A N 1
ATOM 745 C CA . GLY A 1 102 ? -1.630 19.742 -12.501 1.00 89.62 102 GLY A CA 1
ATOM 746 C C . GLY A 1 102 ? -1.332 18.251 -12.306 1.00 89.62 102 GLY A C 1
ATOM 747 O O . GLY A 1 102 ? -2.065 17.430 -12.847 1.00 89.62 102 GLY A O 1
ATOM 748 N N . TYR A 1 103 ? -0.305 17.887 -11.530 1.00 92.31 103 TYR A N 1
ATOM 749 C CA . TYR A 1 103 ? -0.114 16.504 -11.089 1.00 92.31 103 TYR A CA 1
ATOM 750 C C . TYR A 1 103 ? -1.036 16.189 -9.912 1.00 92.31 103 TYR A C 1
ATOM 752 O O . TYR A 1 103 ? -1.183 17.004 -9.002 1.00 92.31 103 TYR A O 1
ATOM 760 N N . HIS A 1 104 ? -1.586 14.979 -9.900 1.00 93.94 104 HIS A N 1
ATOM 761 C CA . HIS A 1 104 ? -2.187 14.394 -8.707 1.00 93.94 104 HIS A CA 1
ATOM 762 C C . HIS A 1 104 ? -1.049 13.846 -7.827 1.00 93.94 104 HIS A C 1
ATOM 764 O O . HIS A 1 104 ? -0.089 13.266 -8.347 1.00 93.94 104 HIS A O 1
ATOM 770 N N . VAL A 1 105 ? -1.086 14.086 -6.514 1.00 97.25 105 VAL A N 1
ATOM 771 C CA . VAL A 1 105 ? 0.076 13.845 -5.637 1.00 97.25 105 VAL A CA 1
ATOM 772 C C . VAL A 1 105 ? -0.181 12.689 -4.679 1.00 97.25 105 VAL A C 1
ATOM 774 O O . VAL A 1 105 ? -1.194 12.663 -3.983 1.00 97.25 105 VAL A O 1
ATOM 777 N N . ALA A 1 106 ? 0.770 11.756 -4.623 1.00 98.44 106 ALA A N 1
ATOM 778 C CA . ALA A 1 106 ? 0.811 10.669 -3.657 1.00 98.44 106 ALA A CA 1
ATOM 779 C C . ALA A 1 106 ? 1.846 10.958 -2.564 1.00 98.44 106 ALA A C 1
ATOM 781 O O . ALA A 1 106 ? 3.054 10.902 -2.803 1.00 98.44 106 ALA A O 1
ATOM 782 N N . TYR A 1 107 ? 1.363 11.252 -1.360 1.00 98.69 107 TYR A N 1
ATOM 783 C CA . TYR A 1 107 ? 2.182 11.537 -0.190 1.00 98.69 107 TYR A CA 1
ATOM 784 C C . TYR A 1 107 ? 2.358 10.294 0.679 1.00 98.69 107 TYR A C 1
ATOM 786 O O . TYR A 1 107 ? 1.411 9.816 1.302 1.00 98.69 107 TYR A O 1
ATOM 794 N N . ALA A 1 108 ? 3.595 9.812 0.793 1.00 98.56 108 ALA A N 1
ATOM 795 C CA . ALA A 1 108 ? 3.984 8.861 1.825 1.00 98.56 108 ALA A CA 1
ATOM 796 C C . ALA A 1 108 ? 4.105 9.596 3.170 1.00 98.56 108 ALA A C 1
ATOM 798 O O . ALA A 1 108 ? 4.992 10.437 3.349 1.00 98.56 108 ALA A O 1
ATOM 799 N N . VAL A 1 109 ? 3.204 9.295 4.115 1.00 98.81 109 VAL A N 1
ATOM 800 C CA . VAL A 1 109 ? 3.115 9.990 5.410 1.00 98.81 109 VAL A CA 1
ATOM 801 C C . VAL A 1 109 ? 3.498 9.068 6.576 1.00 98.81 109 VAL A C 1
ATOM 803 O O . VAL A 1 109 ? 2.794 8.088 6.846 1.00 98.81 109 VAL A O 1
ATOM 806 N N . PRO A 1 110 ? 4.600 9.365 7.295 1.00 98.56 110 PRO A N 1
ATOM 807 C CA . PRO A 1 110 ? 4.999 8.623 8.484 1.00 98.56 110 PRO A CA 1
ATOM 808 C C . PRO A 1 110 ? 3.904 8.634 9.550 1.00 98.56 110 PRO A C 1
ATOM 810 O O . PRO A 1 110 ? 3.403 9.691 9.927 1.00 98.56 110 PRO A O 1
ATOM 813 N N . MET A 1 111 ? 3.573 7.463 10.094 1.00 98.44 111 MET A N 1
ATOM 814 C CA . MET A 1 111 ? 2.617 7.363 11.204 1.00 98.44 111 MET A CA 1
ATOM 815 C C . MET A 1 111 ? 3.167 7.949 12.512 1.00 98.44 111 MET A C 1
ATOM 817 O O . MET A 1 111 ? 2.400 8.409 13.355 1.00 98.44 111 MET A O 1
ATOM 821 N N . LEU A 1 112 ? 4.488 7.904 12.699 1.00 98.56 112 LEU A N 1
ATOM 822 C CA . LEU A 1 112 ? 5.186 8.331 13.911 1.00 98.56 112 LEU A CA 1
ATOM 823 C C . LEU A 1 112 ? 6.499 9.028 13.530 1.00 98.56 112 LEU A C 1
ATOM 825 O O . LEU A 1 112 ? 7.216 8.513 12.666 1.00 98.56 112 LEU A O 1
ATOM 829 N N . PRO A 1 113 ? 6.867 10.141 14.185 1.00 98.06 113 PRO A N 1
ATOM 830 C CA . PRO A 1 113 ? 8.132 10.806 13.929 1.00 98.06 113 PRO A CA 1
ATOM 831 C C . PRO A 1 113 ? 9.318 10.109 14.607 1.00 98.06 113 PRO A C 1
ATOM 833 O O . PRO A 1 113 ? 9.167 9.297 15.528 1.00 98.06 113 PRO A O 1
ATOM 836 N N . ALA A 1 114 ? 10.528 10.500 14.208 1.00 97.69 114 ALA A N 1
ATOM 837 C CA . ALA A 1 114 ? 11.770 10.100 14.864 1.00 97.69 114 ALA A CA 1
ATOM 838 C C . ALA A 1 114 ? 11.847 10.575 16.331 1.00 97.69 114 ALA A C 1
ATOM 840 O O . ALA A 1 114 ? 12.422 9.879 17.164 1.00 97.69 114 ALA A O 1
ATOM 841 N N . THR A 1 115 ? 11.223 11.712 16.673 1.00 96.94 115 THR A N 1
ATOM 842 C CA . THR A 1 115 ? 11.215 12.273 18.041 1.00 96.94 115 THR A CA 1
ATOM 843 C C . THR A 1 115 ? 10.476 11.446 19.098 1.00 96.94 115 THR A C 1
ATOM 845 O O . THR A 1 115 ? 10.621 11.751 20.279 1.00 96.94 115 THR A O 1
ATOM 848 N N . GLY A 1 116 ? 9.681 10.437 18.725 1.00 95.06 116 GLY A N 1
ATOM 849 C CA . GLY A 1 116 ? 8.981 9.572 19.685 1.00 95.06 116 GLY A CA 1
ATOM 850 C C . GLY A 1 116 ? 7.496 9.360 19.390 1.00 95.06 116 GLY A C 1
ATOM 851 O O . GLY A 1 116 ? 6.995 9.764 18.343 1.00 95.06 116 GLY A O 1
ATOM 852 N N . GLY A 1 117 ? 6.814 8.718 20.339 1.00 97.06 117 GLY A N 1
ATOM 853 C CA . GLY A 1 117 ? 5.435 8.243 20.216 1.00 97.06 117 GLY A CA 1
ATOM 854 C C . GLY A 1 117 ? 5.331 6.778 19.781 1.00 97.06 117 GLY A C 1
ATOM 855 O O . GLY A 1 117 ? 6.316 6.190 19.322 1.00 97.06 117 GLY A O 1
ATOM 856 N N . SER A 1 118 ? 4.137 6.205 19.936 1.00 98.56 118 SER A N 1
ATOM 857 C CA . SER A 1 118 ? 3.818 4.791 19.691 1.00 98.56 118 SER A CA 1
ATOM 858 C C . SER A 1 118 ? 2.478 4.614 18.966 1.00 98.56 118 SER A C 1
ATOM 860 O O . SER A 1 118 ? 1.602 5.477 19.033 1.00 98.56 118 SER A O 1
ATOM 862 N N . ILE A 1 119 ? 2.283 3.479 18.285 1.00 98.62 119 ILE A N 1
ATOM 863 C CA . ILE A 1 119 ? 0.997 3.175 17.632 1.00 98.62 119 ILE A CA 1
ATOM 864 C C . ILE A 1 119 ? -0.124 2.953 18.660 1.00 98.62 119 ILE A C 1
ATOM 866 O O . ILE A 1 119 ? -1.276 3.268 18.382 1.00 98.62 119 ILE A O 1
ATOM 870 N N . GLN A 1 120 ? 0.211 2.509 19.875 1.00 98.75 120 GLN A N 1
ATOM 871 C CA . GLN A 1 120 ? -0.718 2.342 20.995 1.00 98.75 120 GLN A CA 1
ATOM 872 C C . GLN A 1 120 ? -1.249 3.688 21.504 1.00 98.75 120 GLN A C 1
ATOM 874 O O . GLN A 1 120 ? -2.454 3.850 21.673 1.00 98.75 120 GLN A O 1
ATOM 879 N N . GLU A 1 121 ? -0.381 4.684 21.702 1.00 98.69 121 GLU A N 1
ATOM 880 C CA . GLU A 1 121 ? -0.822 6.051 22.017 1.00 98.69 121 GLU A CA 1
ATOM 881 C C . GLU A 1 121 ? -1.628 6.644 20.852 1.00 98.69 121 GLU A C 1
ATOM 883 O O . GLU A 1 121 ? -2.685 7.240 21.069 1.00 98.69 121 GLU A O 1
ATOM 888 N N . GLY A 1 122 ? -1.189 6.412 19.610 1.00 98.69 122 GLY A N 1
ATOM 889 C CA . GLY A 1 122 ? -1.913 6.815 18.405 1.00 98.69 122 GLY A CA 1
ATOM 890 C C . GLY A 1 122 ? -3.337 6.251 18.335 1.00 98.69 122 GLY A C 1
ATOM 891 O O . GLY A 1 122 ? -4.272 6.993 18.034 1.00 98.69 122 GLY A O 1
ATOM 892 N N . ALA A 1 123 ? -3.535 4.984 18.710 1.00 98.50 123 ALA A N 1
ATOM 893 C CA . ALA A 1 123 ? -4.841 4.323 18.760 1.00 98.50 123 ALA A CA 1
ATOM 894 C C . ALA A 1 123 ? -5.842 5.003 19.715 1.00 98.50 123 ALA A C 1
ATOM 896 O O . ALA A 1 123 ? -7.053 4.946 19.488 1.00 98.50 123 ALA A O 1
ATOM 897 N N . THR A 1 124 ? -5.357 5.707 20.745 1.00 97.50 124 THR A N 1
ATOM 898 C CA . THR A 1 124 ? -6.206 6.511 21.648 1.00 97.50 124 THR A CA 1
ATOM 899 C C . THR A 1 124 ? -6.646 7.856 21.055 1.00 97.50 124 THR A C 1
ATOM 901 O O . THR A 1 124 ? -7.468 8.547 21.653 1.00 97.50 124 THR A O 1
ATOM 904 N N . GLY A 1 125 ? -6.112 8.244 19.891 1.00 98.31 125 GLY A N 1
ATOM 905 C CA . GLY A 1 125 ? -6.329 9.553 19.270 1.00 98.31 125 GLY A CA 1
ATOM 906 C C . GLY A 1 125 ? -5.366 10.646 19.751 1.00 98.31 125 GLY A C 1
ATOM 907 O O . GLY A 1 125 ? -5.555 11.821 19.428 1.00 98.31 125 GLY A O 1
ATOM 908 N N . ALA A 1 126 ? -4.311 10.289 20.498 1.00 98.56 126 ALA A N 1
ATOM 909 C CA . ALA A 1 126 ? -3.370 11.237 21.112 1.00 98.56 126 ALA A CA 1
ATOM 910 C C . ALA A 1 126 ? -2.705 12.209 20.115 1.00 98.56 126 ALA A C 1
ATOM 912 O O . ALA A 1 126 ? -2.301 13.309 20.494 1.00 98.56 126 ALA A O 1
ATOM 913 N N . TYR A 1 127 ? -2.606 11.826 18.838 1.00 98.75 127 TYR A N 1
ATOM 914 C CA . TYR A 1 127 ? -1.939 12.607 17.791 1.00 98.75 127 TYR A CA 1
ATOM 915 C C . TYR A 1 127 ? -2.904 13.258 16.790 1.00 98.75 127 TYR A C 1
ATOM 917 O O . TYR A 1 127 ? -2.455 13.869 15.818 1.00 98.75 127 TYR A O 1
ATOM 925 N N . ASN A 1 128 ? -4.222 13.187 17.018 1.00 98.88 128 ASN A N 1
ATOM 926 C CA . ASN A 1 128 ? -5.232 13.679 16.072 1.00 98.88 128 ASN A CA 1
ATOM 927 C C . ASN A 1 128 ? -5.057 15.177 15.748 1.00 98.88 128 ASN A C 1
ATOM 929 O O . ASN A 1 128 ? -5.306 15.599 14.624 1.00 98.88 128 ASN A O 1
ATOM 933 N N . ALA A 1 129 ? -4.535 15.994 16.670 1.00 98.75 129 ALA A N 1
ATOM 934 C CA . ALA A 1 129 ? -4.222 17.400 16.388 1.00 98.75 129 ALA A CA 1
ATOM 935 C C . ALA A 1 129 ? -3.199 17.580 15.241 1.00 98.75 129 ALA A C 1
ATOM 937 O O . ALA A 1 129 ? -3.366 18.467 14.401 1.00 98.75 129 ALA A O 1
ATOM 938 N N . SER A 1 130 ? -2.182 16.715 15.154 1.00 98.69 130 SER A N 1
ATOM 939 C CA . SER A 1 130 ? -1.187 16.722 14.070 1.00 98.69 130 SER A CA 1
ATOM 940 C C . SER A 1 130 ? -1.821 16.338 12.730 1.00 98.69 130 SER A C 1
ATOM 942 O O . SER A 1 130 ? -1.637 17.041 11.739 1.00 98.69 130 SER A O 1
ATOM 944 N N . TRP A 1 131 ? -2.639 15.281 12.710 1.00 98.88 131 TRP A N 1
ATOM 945 C CA . TRP A 1 131 ? -3.332 14.808 11.502 1.00 98.88 131 TRP A CA 1
ATOM 946 C C . TRP A 1 131 ? -4.394 15.789 11.001 1.00 98.88 131 TRP A C 1
ATOM 948 O O . TRP A 1 131 ? -4.498 16.033 9.799 1.00 98.88 131 TRP A O 1
ATOM 958 N N . LYS A 1 132 ? -5.121 16.439 11.917 1.00 98.88 132 LYS A N 1
ATOM 959 C CA . LYS A 1 132 ? -6.059 17.523 11.599 1.00 98.88 132 LYS A CA 1
ATOM 960 C C . LYS A 1 132 ? -5.344 18.704 10.943 1.00 98.88 132 LYS A C 1
ATOM 962 O O . LYS A 1 132 ? -5.864 19.285 9.990 1.00 98.88 132 LYS A O 1
ATOM 967 N N . THR A 1 133 ? -4.152 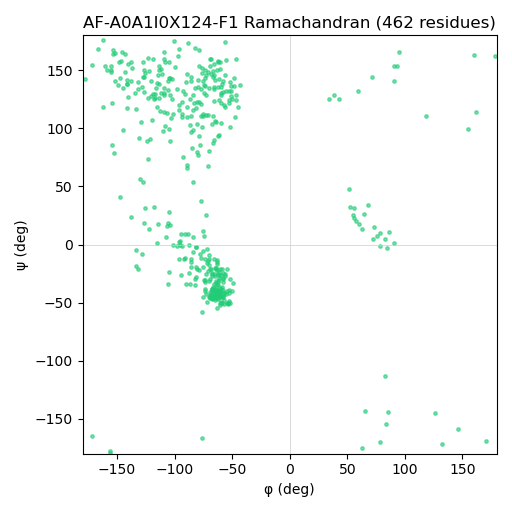19.037 11.436 1.00 98.88 133 THR A N 1
ATOM 968 C CA . THR A 1 133 ? -3.308 20.111 10.893 1.00 98.88 133 THR A CA 1
ATOM 969 C C . THR A 1 133 ? -2.800 19.754 9.493 1.00 98.88 133 THR A C 1
ATOM 971 O O . THR A 1 133 ? -2.970 20.555 8.577 1.00 98.88 133 THR A O 1
ATOM 974 N N . LEU A 1 134 ? -2.293 18.530 9.290 1.00 98.88 134 LEU A N 1
ATOM 975 C CA . LEU A 1 134 ? -1.862 18.034 7.976 1.00 98.88 134 LEU A CA 1
ATOM 976 C C . LEU A 1 134 ? -2.993 18.095 6.938 1.00 98.88 134 LEU A C 1
ATOM 978 O O . LEU A 1 134 ? -2.819 18.693 5.879 1.00 98.88 134 LEU A O 1
ATOM 982 N N . ALA A 1 135 ? -4.166 17.546 7.259 1.00 98.88 135 ALA A N 1
ATOM 983 C CA . ALA A 1 135 ? -5.332 17.581 6.375 1.00 98.88 135 ALA A CA 1
ATOM 984 C C . ALA A 1 135 ? -5.803 19.012 6.060 1.00 98.88 135 ALA A C 1
ATOM 986 O O . ALA A 1 135 ? -6.125 19.323 4.915 1.00 98.88 135 ALA A O 1
ATOM 987 N N . THR A 1 136 ? -5.792 19.911 7.050 1.00 98.88 136 THR A N 1
ATOM 988 C CA . THR A 1 136 ? -6.128 21.331 6.836 1.00 98.88 136 THR A CA 1
ATOM 989 C C . THR A 1 136 ? -5.129 22.002 5.888 1.00 98.88 136 THR A C 1
ATOM 991 O O . THR A 1 136 ? -5.529 22.776 5.019 1.00 98.88 136 THR A O 1
ATOM 994 N N . ASN A 1 137 ? -3.839 21.674 6.011 1.00 98.62 137 ASN A N 1
ATOM 995 C CA . ASN A 1 137 ? -2.794 22.172 5.122 1.00 98.62 137 ASN A CA 1
ATOM 996 C C . ASN A 1 137 ? -2.956 21.633 3.687 1.00 98.62 137 ASN A C 1
ATOM 998 O O . ASN A 1 137 ? -2.932 22.438 2.762 1.00 98.62 137 ASN A O 1
ATOM 1002 N N . LEU A 1 138 ? -3.202 20.331 3.483 1.00 98.44 138 LEU A N 1
ATOM 1003 C CA . LEU A 1 138 ? -3.437 19.752 2.145 1.00 98.44 138 LEU A CA 1
ATOM 1004 C C . LEU A 1 138 ? -4.567 20.495 1.400 1.00 98.44 138 LEU A C 1
ATOM 1006 O O . LEU A 1 138 ? -4.360 21.000 0.296 1.00 98.44 138 LEU A O 1
ATOM 1010 N N . VAL A 1 139 ? -5.728 20.683 2.044 1.00 98.38 139 VAL A N 1
ATOM 1011 C CA . VAL A 1 139 ? -6.853 21.447 1.464 1.00 98.38 139 VAL A CA 1
ATOM 1012 C C . VAL A 1 139 ? -6.458 22.904 1.173 1.00 98.38 139 VAL A C 1
ATOM 1014 O O . VAL A 1 139 ? -6.719 23.419 0.085 1.00 98.38 139 VAL A O 1
ATOM 1017 N N . ALA A 1 140 ? -5.777 23.587 2.102 1.00 97.50 140 ALA A N 1
ATOM 1018 C CA . ALA A 1 140 ? -5.364 24.985 1.925 1.00 97.50 140 ALA A CA 1
ATOM 1019 C C . ALA A 1 140 ? -4.345 25.196 0.782 1.00 97.50 140 ALA A C 1
ATOM 1021 O O . ALA A 1 140 ? -4.298 26.275 0.175 1.00 97.50 140 ALA A O 1
ATOM 1022 N N . TYR A 1 141 ? -3.547 24.171 0.471 1.00 97.31 141 TYR A N 1
ATOM 1023 C CA . TYR A 1 141 ? -2.589 24.161 -0.635 1.00 97.31 141 TYR A CA 1
ATOM 1024 C C . TYR A 1 141 ? -3.163 23.621 -1.953 1.00 97.31 141 TYR A C 1
ATOM 1026 O O . TYR A 1 141 ? -2.429 23.553 -2.936 1.00 97.31 141 TYR A O 1
ATOM 1034 N N . SER A 1 142 ? -4.480 23.394 -2.022 1.00 95.88 142 SER A N 1
ATOM 1035 C CA . SER A 1 142 ? -5.188 22.912 -3.217 1.00 95.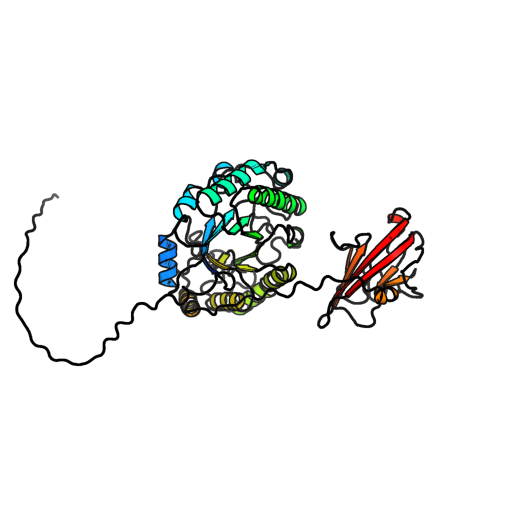88 142 SER A CA 1
ATOM 1036 C C . SER A 1 142 ? -4.842 21.465 -3.598 1.00 95.88 142 SER A C 1
ATOM 1038 O O . SER A 1 142 ? -4.820 21.125 -4.777 1.00 95.88 142 SER A O 1
ATOM 1040 N N . GLU A 1 143 ? -4.581 20.634 -2.585 1.00 96.44 143 GLU A N 1
ATOM 1041 C CA . GLU A 1 143 ? -4.284 19.196 -2.673 1.00 96.44 143 GLU A CA 1
ATOM 1042 C C . GLU A 1 143 ? -5.353 18.374 -1.928 1.00 96.44 143 GLU A C 1
ATOM 1044 O O . GLU A 1 143 ? -5.067 17.355 -1.301 1.00 96.44 143 GLU A O 1
ATOM 1049 N N . GLN A 1 144 ? -6.598 18.860 -1.929 1.00 96.19 144 GLN A N 1
ATOM 1050 C CA . GLN A 1 144 ? -7.727 18.227 -1.241 1.00 96.19 144 GLN A CA 1
ATOM 1051 C C . GLN A 1 144 ? -8.018 16.786 -1.688 1.00 96.19 144 GLN A C 1
ATOM 1053 O O . GLN A 1 144 ? -8.590 16.035 -0.908 1.00 96.19 144 GLN A O 1
ATOM 1058 N N . ASP A 1 145 ? -7.624 16.418 -2.905 1.00 94.81 145 ASP A N 1
ATOM 1059 C CA . ASP A 1 145 ? -7.793 15.106 -3.533 1.00 94.81 145 ASP A CA 1
ATOM 1060 C C . ASP A 1 145 ? -6.568 14.183 -3.372 1.00 94.81 145 ASP A C 1
ATOM 1062 O O . ASP A 1 145 ? -6.549 13.089 -3.925 1.00 94.81 145 ASP A O 1
ATOM 1066 N N . ALA A 1 146 ? -5.523 14.600 -2.645 1.00 97.81 146 ALA A N 1
ATOM 1067 C CA . ALA A 1 146 ? -4.260 13.863 -2.578 1.00 97.81 146 ALA A CA 1
ATOM 1068 C C . ALA A 1 146 ? -4.405 12.398 -2.117 1.00 97.81 146 ALA A C 1
ATOM 1070 O O . ALA A 1 146 ? -5.192 12.076 -1.219 1.00 97.81 146 ALA A O 1
ATOM 1071 N N . ILE A 1 147 ? -3.555 11.525 -2.670 1.00 98.75 147 ILE A N 1
ATOM 1072 C CA . ILE A 1 147 ? -3.389 10.152 -2.185 1.00 98.75 147 ILE A CA 1
ATOM 1073 C C . ILE A 1 147 ? -2.508 10.197 -0.934 1.00 98.75 147 ILE A C 1
ATOM 1075 O O . ILE A 1 147 ? -1.375 10.681 -0.971 1.00 98.75 147 ILE A O 1
ATOM 1079 N N . VAL A 1 148 ? -3.015 9.683 0.183 1.00 98.81 148 VAL A N 1
ATOM 1080 C CA . VAL A 1 148 ? -2.339 9.686 1.483 1.00 98.81 148 VAL A CA 1
ATOM 1081 C C . VAL A 1 148 ? -1.937 8.253 1.833 1.00 98.81 148 VAL A C 1
ATOM 1083 O O . VAL A 1 148 ? -2.735 7.470 2.354 1.00 98.81 148 VAL A O 1
ATOM 1086 N N . ARG A 1 149 ? -0.674 7.907 1.559 1.00 98.75 149 ARG A N 1
ATOM 1087 C CA . ARG A 1 149 ? -0.074 6.611 1.899 1.00 98.75 149 ARG A CA 1
ATOM 1088 C C . ARG A 1 149 ? 0.441 6.633 3.332 1.00 98.75 149 ARG A C 1
ATOM 1090 O O . ARG A 1 149 ? 1.613 6.916 3.599 1.00 98.75 149 ARG A O 1
ATOM 1097 N N . ILE A 1 150 ? -0.468 6.383 4.267 1.00 98.44 150 ILE A N 1
ATOM 1098 C CA . ILE A 1 150 ? -0.188 6.361 5.706 1.00 98.44 150 ILE A CA 1
ATOM 1099 C C . ILE A 1 150 ? 0.663 5.128 6.037 1.00 98.44 150 ILE A C 1
ATOM 1101 O O . ILE A 1 150 ? 0.350 4.026 5.601 1.00 98.44 150 ILE A O 1
ATOM 1105 N N . GLY A 1 151 ? 1.714 5.293 6.848 1.00 97.06 151 GLY A N 1
ATOM 1106 C CA . GLY A 1 151 ? 2.319 4.185 7.606 1.00 97.06 151 GLY A CA 1
ATOM 1107 C C . GLY A 1 151 ? 2.676 2.938 6.782 1.00 97.06 151 GLY A C 1
ATOM 1108 O O . GLY A 1 151 ? 2.324 1.824 7.175 1.00 97.06 151 GLY A O 1
ATOM 1109 N N . TRP A 1 152 ? 3.347 3.137 5.645 1.00 96.88 152 TRP A N 1
ATOM 1110 C CA . TRP A 1 152 ? 3.694 2.098 4.670 1.00 96.88 152 TRP A CA 1
ATOM 1111 C C . TRP A 1 152 ? 4.621 1.008 5.226 1.00 96.88 152 TRP A C 1
ATOM 1113 O O . TRP A 1 152 ? 5.358 1.242 6.181 1.00 96.88 152 TRP A O 1
ATOM 1123 N N . GLU A 1 153 ? 4.614 -0.179 4.613 1.00 97.38 153 GLU A N 1
ATOM 1124 C CA . GLU A 1 153 ? 5.489 -1.314 4.966 1.00 97.38 153 GLU A CA 1
ATOM 1125 C C . GLU A 1 153 ? 5.4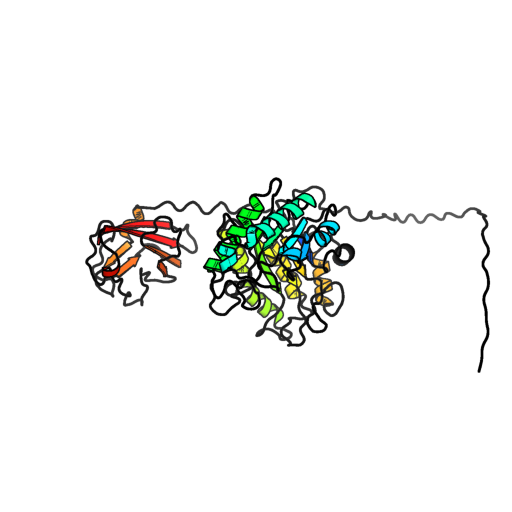35 -1.765 6.437 1.00 97.38 153 GLU A C 1
ATOM 1127 O O . GLU A 1 153 ? 6.354 -2.401 6.954 1.00 97.38 153 GLU A O 1
ATOM 1132 N N . MET A 1 154 ? 4.320 -1.497 7.113 1.00 98.00 154 MET A N 1
ATOM 1133 C CA . MET A 1 154 ? 4.048 -1.900 8.495 1.00 98.00 154 MET A CA 1
ATOM 1134 C C . MET A 1 154 ? 4.185 -3.407 8.763 1.00 98.00 154 MET A C 1
ATOM 1136 O O . MET A 1 154 ? 4.344 -3.807 9.911 1.00 98.00 154 MET A O 1
ATOM 1140 N N . ASN A 1 155 ? 4.113 -4.258 7.736 1.00 97.12 155 ASN A N 1
ATOM 1141 C CA . ASN A 1 155 ? 4.337 -5.698 7.859 1.00 97.12 155 ASN A CA 1
ATOM 1142 C C . ASN A 1 155 ? 5.820 -6.082 8.016 1.00 97.12 155 ASN A C 1
ATOM 1144 O O . ASN A 1 155 ? 6.113 -7.255 8.229 1.00 97.12 155 ASN A O 1
ATOM 1148 N N . GLY A 1 156 ? 6.752 -5.131 7.911 1.00 96.00 156 GLY A N 1
ATOM 1149 C CA . GLY A 1 156 ? 8.158 -5.288 8.282 1.00 96.00 156 GLY A CA 1
ATOM 1150 C C . GLY A 1 156 ? 8.470 -4.776 9.691 1.00 96.00 156 GLY A C 1
ATOM 1151 O O . GLY A 1 156 ? 7.673 -4.070 10.303 1.00 96.00 156 GLY A O 1
ATOM 1152 N N . THR A 1 157 ? 9.662 -5.089 10.206 1.00 95.94 157 THR A N 1
ATOM 1153 C CA . THR A 1 157 ? 10.154 -4.630 11.528 1.00 95.94 157 THR A CA 1
ATOM 1154 C C . THR A 1 157 ? 11.037 -3.376 11.463 1.00 95.94 157 THR A C 1
ATOM 1156 O O . THR A 1 157 ? 11.511 -2.895 12.489 1.00 95.94 157 THR A O 1
ATOM 1159 N N . TRP A 1 158 ? 11.286 -2.841 10.265 1.00 94.81 158 TRP A N 1
ATOM 1160 C CA . TRP A 1 158 ? 12.176 -1.695 10.034 1.00 94.81 158 TRP A CA 1
ATOM 1161 C C . TRP A 1 158 ? 11.494 -0.330 10.206 1.00 94.81 158 TRP A C 1
ATOM 1163 O O . TRP A 1 158 ? 12.172 0.674 10.425 1.00 94.81 158 TRP A O 1
ATOM 1173 N N . MET A 1 159 ? 10.161 -0.281 10.140 1.00 96.81 159 MET A N 1
ATOM 1174 C CA . MET A 1 159 ? 9.385 0.944 10.332 1.00 96.81 159 MET A CA 1
ATOM 1175 C C . MET A 1 159 ? 9.000 1.146 11.799 1.00 96.81 159 MET A C 1
ATOM 1177 O O . MET A 1 159 ? 8.559 0.217 12.472 1.00 96.81 159 MET A O 1
ATOM 1181 N N . ARG A 1 160 ? 9.068 2.396 12.286 1.00 96.75 160 ARG A N 1
ATOM 1182 C CA . ARG A 1 160 ? 8.654 2.765 13.662 1.00 96.75 160 ARG A CA 1
ATOM 1183 C C . ARG A 1 160 ? 7.174 2.481 13.951 1.00 96.75 160 ARG A C 1
ATOM 1185 O O . ARG A 1 160 ? 6.790 2.388 15.109 1.00 96.75 160 ARG A O 1
ATOM 1192 N N . TRP A 1 161 ? 6.363 2.373 12.903 1.00 97.62 161 TRP A N 1
ATOM 1193 C CA . TRP A 1 161 ? 4.932 2.066 12.924 1.00 97.62 161 TRP A CA 1
ATOM 1194 C C . TRP A 1 161 ? 4.636 0.621 12.489 1.00 97.62 161 TRP A C 1
ATOM 1196 O O . TRP A 1 161 ? 3.577 0.348 11.926 1.00 97.62 161 TRP A O 1
ATOM 1206 N N . SER A 1 162 ? 5.583 -0.299 12.701 1.00 98.31 162 SER A N 1
ATOM 1207 C CA . SER A 1 162 ? 5.380 -1.727 12.450 1.00 98.31 162 SER A CA 1
ATOM 1208 C C . SER A 1 162 ? 4.109 -2.239 13.133 1.00 98.31 162 SER A C 1
ATOM 1210 O O . SER A 1 162 ? 3.886 -2.003 14.318 1.00 98.31 162 SER A O 1
ATOM 1212 N N . ALA A 1 163 ? 3.297 -2.970 12.377 1.00 98.25 163 ALA A N 1
ATOM 1213 C CA . ALA A 1 163 ? 2.107 -3.662 12.851 1.00 98.25 163 ALA A CA 1
ATOM 1214 C C . ALA A 1 163 ? 2.422 -5.078 13.367 1.00 98.25 163 ALA A C 1
ATOM 1216 O O . ALA A 1 163 ? 1.505 -5.787 13.767 1.00 98.25 163 ALA A O 1
ATOM 1217 N N . VAL A 1 164 ? 3.689 -5.515 13.323 1.00 97.44 164 VAL A N 1
ATOM 1218 C CA . VAL A 1 164 ? 4.086 -6.906 13.608 1.00 97.44 164 VAL A CA 1
ATOM 1219 C C . VAL A 1 164 ? 3.821 -7.290 15.065 1.00 97.44 164 VAL A C 1
ATOM 1221 O O . VAL A 1 164 ? 3.271 -8.360 15.318 1.00 97.44 164 VAL A O 1
ATOM 1224 N N . ASP A 1 165 ? 4.169 -6.408 16.006 1.00 96.31 165 ASP A N 1
ATOM 1225 C CA . ASP A 1 165 ? 4.015 -6.663 17.445 1.00 96.31 165 ASP A CA 1
ATOM 1226 C C . ASP A 1 165 ? 2.583 -6.396 17.951 1.00 96.31 165 ASP A C 1
ATOM 1228 O O . ASP A 1 165 ? 2.146 -7.004 18.928 1.00 96.31 165 ASP A O 1
ATOM 1232 N N . ASP A 1 166 ? 1.849 -5.485 17.300 1.00 97.81 166 ASP A N 1
ATOM 1233 C CA . ASP A 1 166 ? 0.501 -5.063 17.704 1.00 97.81 166 ASP A CA 1
ATOM 1234 C C . ASP A 1 166 ? -0.332 -4.572 16.496 1.00 97.81 166 ASP A C 1
ATOM 1236 O O . ASP A 1 166 ? -0.487 -3.363 16.264 1.00 97.81 166 ASP A O 1
ATOM 1240 N N . PRO A 1 167 ? -0.883 -5.499 15.689 1.00 97.25 167 PRO A N 1
ATOM 1241 C CA . PRO A 1 167 ? -1.671 -5.138 14.513 1.00 97.25 167 PRO A CA 1
ATOM 1242 C C . PRO A 1 167 ? -2.999 -4.462 14.886 1.00 97.25 167 PRO A C 1
ATOM 1244 O O . PRO A 1 167 ? -3.517 -3.651 14.117 1.00 97.25 167 PRO A O 1
ATOM 1247 N N . ALA A 1 168 ? -3.527 -4.730 16.086 1.00 92.94 168 ALA A N 1
ATOM 1248 C CA . ALA A 1 168 ? -4.747 -4.105 16.584 1.00 92.94 168 ALA A CA 1
ATOM 1249 C C . ALA A 1 168 ? -4.541 -2.608 16.873 1.00 92.94 168 ALA A C 1
ATOM 1251 O O . ALA A 1 168 ? -5.373 -1.792 16.467 1.00 92.94 168 ALA A O 1
ATOM 1252 N N . ALA A 1 169 ? -3.423 -2.224 17.501 1.00 98.12 169 ALA A N 1
ATOM 1253 C CA . ALA A 1 169 ? -3.070 -0.818 17.684 1.00 98.12 169 ALA A CA 1
ATOM 1254 C C . ALA A 1 169 ? -2.782 -0.112 16.353 1.00 98.12 169 ALA A C 1
ATOM 1256 O O . ALA A 1 169 ? -3.212 1.028 16.180 1.00 98.12 169 ALA A O 1
ATOM 1257 N N . TYR A 1 170 ? -2.133 -0.779 15.388 1.00 98.81 170 TYR A N 1
ATOM 1258 C CA . TYR A 1 170 ? -1.949 -0.218 14.042 1.00 98.81 170 TYR A CA 1
ATOM 1259 C C . TYR A 1 170 ? -3.298 0.103 13.378 1.00 98.81 170 TYR A C 1
ATOM 1261 O O . TYR A 1 170 ? -3.511 1.231 12.931 1.00 98.81 170 TYR A O 1
ATOM 1269 N N . VAL A 1 171 ? -4.238 -0.850 13.372 1.00 98.69 171 VAL A N 1
ATOM 1270 C CA . VAL A 1 171 ? -5.588 -0.664 12.811 1.00 98.69 171 VAL A CA 1
ATOM 1271 C C . VAL A 1 171 ? -6.357 0.438 13.542 1.00 98.69 171 VAL A C 1
ATOM 1273 O O . VAL A 1 171 ? -6.963 1.296 12.900 1.00 98.69 171 VAL A O 1
ATOM 1276 N N . ALA A 1 172 ? -6.328 0.458 14.874 1.00 97.06 172 ALA A N 1
ATOM 1277 C CA . ALA A 1 172 ? -7.011 1.487 15.651 1.00 97.06 172 ALA A CA 1
ATOM 1278 C C . ALA A 1 172 ? -6.417 2.886 15.402 1.00 97.06 172 ALA A C 1
ATOM 1280 O O . ALA A 1 172 ? -7.170 3.845 15.226 1.00 97.06 172 ALA A O 1
ATOM 1281 N N . TYR A 1 173 ? -5.089 3.010 15.311 1.00 98.88 173 TYR A N 1
ATOM 1282 C CA . TYR A 1 173 ? -4.440 4.281 14.991 1.00 98.88 173 TYR A CA 1
ATOM 1283 C C . TYR A 1 173 ? -4.724 4.726 13.552 1.00 98.88 173 TYR A C 1
ATOM 1285 O O . TYR A 1 173 ? -5.042 5.891 13.330 1.00 98.88 173 TYR A O 1
ATOM 1293 N N . TRP A 1 174 ? -4.715 3.811 12.578 1.00 98.88 174 TRP A N 1
ATOM 1294 C CA . TRP A 1 174 ? -5.128 4.117 11.205 1.00 98.88 174 TRP A CA 1
ATOM 1295 C C . TRP A 1 174 ? -6.519 4.757 11.158 1.00 98.88 174 TRP A C 1
ATOM 1297 O O . TRP A 1 174 ? -6.709 5.798 10.529 1.00 98.88 174 TRP A O 1
ATOM 1307 N N . ARG A 1 175 ? -7.493 4.162 11.857 1.00 98.75 175 ARG A N 1
ATOM 1308 C CA . ARG A 1 175 ? -8.870 4.677 11.906 1.00 98.75 175 ARG A CA 1
ATOM 1309 C C . ARG A 1 175 ? -8.933 6.077 12.523 1.00 98.75 175 ARG A C 1
ATOM 1311 O O . ARG A 1 175 ? -9.538 6.960 11.923 1.00 98.75 175 ARG A O 1
ATOM 1318 N N . GLN A 1 176 ? -8.217 6.314 13.628 1.00 98.81 176 GLN A N 1
ATOM 1319 C CA . GLN A 1 176 ? -8.083 7.648 14.238 1.00 98.81 176 GLN A CA 1
ATOM 1320 C C . GLN A 1 176 ? -7.555 8.696 13.247 1.00 98.81 176 GLN A C 1
ATOM 1322 O O . GLN A 1 176 ? -8.080 9.811 13.196 1.00 98.81 176 GLN A O 1
ATOM 1327 N N . ILE A 1 177 ? -6.546 8.345 12.440 1.00 98.94 177 ILE A N 1
ATOM 1328 C CA . ILE A 1 177 ? -5.987 9.227 11.407 1.00 98.94 177 ILE A CA 1
ATOM 1329 C C . ILE A 1 177 ? -7.045 9.549 10.351 1.00 98.94 177 ILE A C 1
ATOM 1331 O O . ILE A 1 177 ? -7.327 10.722 10.103 1.00 98.94 177 ILE A O 1
ATOM 1335 N N . VAL A 1 178 ? -7.648 8.521 9.753 1.00 98.88 178 VAL A N 1
ATOM 1336 C CA . VAL A 1 178 ? -8.595 8.671 8.641 1.00 98.88 178 VAL A CA 1
ATOM 1337 C C . VAL A 1 178 ? -9.846 9.444 9.062 1.00 98.88 178 VAL A C 1
ATOM 1339 O O . VAL A 1 178 ? -10.213 10.396 8.375 1.00 98.88 178 VAL A O 1
ATOM 1342 N N . ASP A 1 179 ? -10.456 9.131 10.209 1.00 98.50 179 ASP A N 1
ATOM 1343 C CA . ASP A 1 179 ? -11.617 9.877 10.722 1.00 98.50 179 ASP A CA 1
ATOM 1344 C C . ASP A 1 179 ? -11.263 11.343 11.015 1.00 98.50 179 ASP A C 1
ATOM 1346 O O . ASP A 1 179 ? -12.009 12.272 10.680 1.00 98.50 179 ASP A O 1
ATOM 1350 N N . THR A 1 180 ? -10.077 11.579 11.582 1.00 98.81 180 THR A N 1
ATOM 1351 C CA . THR A 1 180 ? -9.577 12.932 11.845 1.00 98.81 180 THR A CA 1
ATOM 1352 C C . THR A 1 180 ? -9.388 13.727 10.556 1.00 98.81 180 THR A C 1
ATOM 1354 O O . THR A 1 180 ? -9.824 14.881 10.488 1.00 98.81 180 THR A O 1
ATOM 1357 N N . MET A 1 181 ? -8.765 13.138 9.534 1.00 98.88 181 MET A N 1
ATOM 1358 C CA . MET A 1 181 ? -8.523 13.802 8.252 1.00 98.88 181 MET A CA 1
ATOM 1359 C C . MET A 1 181 ? -9.837 14.043 7.497 1.00 98.88 181 MET A C 1
ATOM 1361 O O . MET A 1 181 ? -10.091 15.177 7.091 1.00 98.88 181 MET A O 1
ATOM 1365 N N . ARG A 1 182 ? -10.730 13.045 7.432 1.00 98.56 182 ARG A N 1
ATOM 1366 C CA . ARG A 1 182 ? -12.063 13.161 6.807 1.00 98.56 182 ARG A CA 1
ATOM 1367 C C . ARG A 1 182 ? -12.972 14.192 7.473 1.00 98.56 182 ARG A C 1
ATOM 1369 O O . ARG A 1 182 ? -13.828 14.772 6.815 1.00 98.56 182 ARG A O 1
ATOM 1376 N N . SER A 1 183 ? -12.761 14.498 8.755 1.00 98.31 183 SER A N 1
ATOM 1377 C CA . SER A 1 183 ? -13.492 15.574 9.438 1.00 98.31 183 SER A CA 1
ATOM 1378 C C . SER A 1 183 ? -13.091 16.999 9.001 1.00 98.31 183 SER A C 1
ATOM 1380 O O . SER A 1 183 ? -13.627 17.975 9.536 1.00 98.31 183 SER A O 1
ATOM 1382 N N . VAL A 1 184 ? -12.088 17.184 8.127 1.00 98.75 184 VAL A N 1
ATOM 1383 C CA . VAL A 1 184 ? -11.695 18.504 7.588 1.00 98.75 184 VAL A CA 1
ATOM 1384 C C . VAL A 1 184 ? -12.628 18.914 6.437 1.00 98.75 184 VAL A C 1
ATOM 1386 O O . VAL A 1 184 ? -12.714 18.194 5.446 1.00 98.75 184 VAL A O 1
ATOM 1389 N N . PRO A 1 185 ? -13.308 20.076 6.514 1.00 98.38 185 PRO A N 1
ATOM 1390 C CA . PRO A 1 185 ? -14.148 20.554 5.420 1.00 98.38 185 PRO A CA 1
ATOM 1391 C C . PRO A 1 185 ? -13.358 20.752 4.123 1.00 98.38 185 PRO A C 1
ATOM 1393 O O . PRO A 1 185 ? -12.288 21.358 4.133 1.00 98.38 185 PRO A O 1
ATOM 1396 N N . GLY A 1 186 ? -13.924 20.289 3.009 1.00 96.69 186 GLY A N 1
ATOM 1397 C CA . GLY A 1 186 ? -13.332 20.438 1.679 1.00 96.69 186 GLY A CA 1
ATOM 1398 C C . GLY A 1 186 ? -12.277 19.394 1.312 1.00 96.69 186 GLY A C 1
ATOM 1399 O O . GLY A 1 186 ? -11.698 19.529 0.244 1.00 96.69 186 GLY A O 1
ATOM 1400 N N . GLN A 1 187 ? -12.030 18.381 2.152 1.00 98.12 187 GLN A N 1
ATOM 1401 C CA . GLN A 1 187 ? -11.198 17.228 1.792 1.00 98.12 187 GLN A CA 1
ATOM 1402 C C . GLN A 1 187 ? -11.934 16.237 0.879 1.00 98.12 187 GLN A C 1
ATOM 1404 O O . GLN A 1 187 ? -13.149 16.070 1.009 1.00 98.12 187 GLN A O 1
ATOM 1409 N N . ASP A 1 188 ? -11.168 15.521 0.060 1.00 96.75 188 ASP A N 1
ATOM 1410 C CA . ASP A 1 188 ? -11.583 14.394 -0.786 1.00 96.75 188 ASP A CA 1
ATOM 1411 C C . ASP A 1 188 ? -10.418 13.380 -0.923 1.00 96.75 188 ASP A C 1
ATOM 1413 O O . ASP A 1 188 ? -10.096 12.906 -2.009 1.00 96.75 188 ASP A O 1
ATOM 1417 N N . PHE A 1 189 ? -9.698 13.124 0.181 1.00 98.56 189 PHE A N 1
ATOM 1418 C CA . PHE A 1 189 ? -8.454 12.343 0.165 1.00 98.56 189 PHE A CA 1
ATOM 1419 C C . PHE A 1 189 ? -8.677 10.864 -0.159 1.00 98.56 189 PHE A C 1
ATOM 1421 O O . PHE A 1 189 ? -9.632 10.247 0.317 1.00 98.56 189 PHE A O 1
ATOM 1428 N N . VAL A 1 190 ? -7.702 10.273 -0.853 1.00 98.25 190 VAL A N 1
ATOM 1429 C CA . VAL A 1 190 ? -7.647 8.838 -1.161 1.00 98.25 190 VAL A CA 1
ATOM 1430 C C . VAL A 1 190 ? -6.671 8.151 -0.202 1.00 98.25 190 VAL A C 1
ATOM 1432 O O . VAL A 1 190 ? -5.465 8.384 -0.270 1.00 98.25 190 VAL A O 1
ATOM 1435 N N . PHE A 1 191 ? -7.150 7.295 0.702 1.00 98.81 191 PHE A N 1
ATOM 1436 C CA . PHE A 1 191 ? -6.293 6.637 1.697 1.00 98.81 191 PHE A CA 1
ATOM 1437 C C . PHE A 1 191 ? -5.715 5.311 1.177 1.00 98.81 191 PHE A C 1
ATOM 1439 O O . PHE A 1 191 ? -6.452 4.363 0.893 1.00 98.81 191 PHE A O 1
ATOM 1446 N N . GLU A 1 192 ? -4.385 5.224 1.076 1.00 98.81 192 GLU A N 1
ATOM 1447 C CA . GLU A 1 192 ? -3.681 4.062 0.515 1.00 98.81 192 GLU A CA 1
ATOM 1448 C C . GLU A 1 192 ? -2.987 3.223 1.597 1.00 98.81 192 GLU A C 1
ATOM 1450 O O . GLU A 1 192 ? -1.984 3.641 2.177 1.00 98.81 192 GLU A O 1
ATOM 1455 N N . TRP A 1 193 ? -3.473 1.997 1.809 1.00 98.75 193 TRP A N 1
ATOM 1456 C CA . TRP A 1 193 ? -2.851 1.001 2.686 1.00 98.75 193 TRP A CA 1
ATOM 1457 C C . TRP A 1 193 ? -1.840 0.166 1.899 1.00 98.75 193 TRP A C 1
ATOM 1459 O O . TRP A 1 193 ? -2.228 -0.629 1.044 1.00 98.75 193 TRP A O 1
ATOM 1469 N N . ALA A 1 194 ? -0.545 0.356 2.172 1.00 98.06 194 ALA A N 1
ATOM 1470 C CA . ALA A 1 194 ? 0.545 -0.187 1.356 1.00 98.06 194 ALA A CA 1
ATOM 1471 C C . ALA A 1 194 ? 1.540 -1.059 2.156 1.00 98.06 194 ALA A C 1
ATOM 1473 O O . ALA A 1 194 ? 2.556 -0.549 2.645 1.00 98.06 194 ALA A O 1
ATOM 1474 N N . PRO A 1 195 ? 1.295 -2.379 2.284 1.00 96.69 195 PRO A N 1
ATOM 1475 C CA . PRO A 1 195 ? 2.292 -3.336 2.760 1.00 96.69 195 PRO A CA 1
ATOM 1476 C C . PRO A 1 195 ? 3.547 -3.401 1.867 1.00 96.69 195 PRO A C 1
ATOM 1478 O O . PRO A 1 195 ? 3.493 -3.175 0.660 1.00 96.69 195 PRO A O 1
ATOM 1481 N N . ASN A 1 196 ? 4.667 -3.849 2.432 1.00 95.31 196 ASN A N 1
ATOM 1482 C CA . ASN A 1 196 ? 5.803 -4.358 1.664 1.00 95.31 196 ASN A CA 1
ATOM 1483 C C . ASN A 1 196 ? 5.411 -5.665 0.946 1.00 95.31 196 ASN A C 1
ATOM 1485 O O . ASN A 1 196 ? 4.582 -6.437 1.454 1.00 95.31 196 ASN A O 1
ATOM 1489 N N . LEU A 1 197 ? 6.010 -5.926 -0.218 1.00 93.56 197 LEU A N 1
ATOM 1490 C CA . LEU A 1 197 ? 5.787 -7.150 -0.988 1.00 93.56 197 LEU A CA 1
ATOM 1491 C C . LEU A 1 197 ? 6.150 -8.416 -0.185 1.00 93.56 197 LEU A C 1
ATOM 1493 O O . LEU A 1 197 ? 7.175 -8.484 0.485 1.00 93.56 197 LEU A O 1
ATOM 1497 N N . GLY A 1 198 ? 5.329 -9.462 -0.284 1.00 90.19 198 GLY A N 1
ATOM 1498 C CA . GLY A 1 198 ? 5.516 -10.690 0.494 1.00 90.19 198 GLY A CA 1
ATOM 1499 C C . GLY A 1 198 ? 5.041 -10.552 1.938 1.00 90.19 198 GLY A C 1
ATOM 1500 O O . GLY A 1 198 ? 4.399 -9.569 2.294 1.00 90.19 198 GLY A O 1
ATOM 1501 N N . GLN A 1 199 ? 5.342 -11.525 2.800 1.00 84.69 199 GLN A N 1
ATOM 1502 C CA . GLN A 1 199 ? 4.909 -11.474 4.207 1.00 84.69 199 GLN A CA 1
ATOM 1503 C C . GLN A 1 199 ? 5.492 -10.272 4.971 1.00 84.69 199 GLN A C 1
ATOM 1505 O O . GLN A 1 199 ? 4.800 -9.692 5.805 1.00 84.69 199 GLN A O 1
ATOM 1510 N N . GLY A 1 200 ? 6.708 -9.828 4.632 1.00 89.56 200 GLY A N 1
ATOM 1511 C CA . GLY A 1 200 ? 7.483 -8.891 5.445 1.00 89.56 200 GLY A CA 1
ATOM 1512 C C . GLY A 1 200 ? 8.202 -9.662 6.551 1.00 89.56 200 GLY A C 1
ATOM 1513 O O . GLY A 1 200 ? 9.065 -10.490 6.263 1.00 89.56 200 GLY A O 1
ATOM 1514 N N . ALA A 1 201 ? 7.826 -9.438 7.809 1.00 92.19 201 ALA A N 1
ATOM 1515 C CA . ALA A 1 201 ? 8.257 -10.272 8.924 1.00 92.19 201 ALA A CA 1
ATOM 1516 C C . ALA A 1 201 ? 7.763 -11.722 8.755 1.00 92.19 201 ALA A C 1
ATOM 1518 O O . ALA A 1 201 ? 6.608 -11.976 8.406 1.00 92.19 201 ALA A O 1
ATOM 1519 N N . ALA A 1 202 ? 8.647 -12.691 9.004 1.00 88.81 202 ALA A N 1
ATOM 1520 C CA . ALA A 1 202 ? 8.354 -14.105 8.786 1.00 88.81 202 ALA A CA 1
ATOM 1521 C C . ALA A 1 202 ? 7.179 -14.583 9.658 1.00 88.81 202 ALA A C 1
ATOM 1523 O O . ALA A 1 202 ? 7.214 -14.457 10.880 1.00 88.81 202 ALA A O 1
ATOM 1524 N N . GLY A 1 203 ? 6.148 -15.154 9.027 1.00 86.12 203 GLY A N 1
ATOM 1525 C CA . GLY A 1 203 ? 4.958 -15.657 9.720 1.00 86.12 203 GLY A CA 1
ATOM 1526 C C . GLY A 1 203 ? 3.943 -14.589 10.146 1.00 86.12 203 GLY A C 1
ATOM 1527 O O . GLY A 1 203 ? 2.894 -14.952 10.676 1.00 86.12 203 GLY A O 1
ATOM 1528 N N . PHE A 1 204 ? 4.196 -13.299 9.897 1.00 91.38 204 PHE A N 1
ATOM 1529 C CA . PHE A 1 204 ? 3.213 -12.251 10.163 1.00 91.38 204 PHE A CA 1
ATOM 1530 C C . PHE A 1 204 ? 2.073 -12.290 9.136 1.00 91.38 204 PHE A C 1
ATOM 1532 O O . PHE A 1 204 ? 2.301 -12.266 7.923 1.00 91.38 204 PHE A O 1
ATOM 1539 N N . ASN A 1 205 ? 0.825 -12.314 9.613 1.00 91.00 205 ASN A N 1
ATOM 1540 C CA . ASN A 1 205 ? -0.336 -12.156 8.743 1.00 91.00 205 ASN A CA 1
ATOM 1541 C C . ASN A 1 205 ? -0.614 -10.665 8.503 1.00 91.00 205 ASN A C 1
ATOM 1543 O O . ASN A 1 205 ? -1.287 -10.025 9.313 1.00 91.00 205 ASN A O 1
ATOM 1547 N N . LYS A 1 206 ? -0.161 -10.128 7.364 1.00 93.81 206 LYS A N 1
ATOM 1548 C CA . LYS A 1 206 ? -0.396 -8.724 6.983 1.00 93.81 206 LYS A CA 1
ATOM 1549 C C . LYS A 1 206 ? -1.875 -8.318 6.933 1.00 93.81 206 LYS A C 1
ATOM 1551 O O . LYS A 1 206 ? -2.172 -7.157 7.184 1.00 93.81 206 LYS A O 1
ATOM 1556 N N . GLU A 1 207 ? -2.798 -9.248 6.686 1.00 93.69 207 GLU A N 1
ATOM 1557 C CA . GLU A 1 207 ? -4.243 -8.967 6.661 1.00 93.69 207 GLU A CA 1
ATOM 1558 C C . GLU A 1 207 ? -4.779 -8.596 8.054 1.00 93.69 207 GLU A C 1
ATOM 1560 O O . GLU A 1 207 ? -5.739 -7.841 8.161 1.00 93.69 207 GLU A O 1
ATOM 1565 N N . SER A 1 208 ? -4.112 -9.024 9.136 1.00 94.00 208 SER A N 1
ATOM 1566 C CA . SER A 1 208 ? -4.459 -8.597 10.503 1.00 94.00 208 SER A CA 1
ATOM 1567 C C . SER A 1 208 ? -4.247 -7.096 10.749 1.00 94.00 208 SER A C 1
ATOM 1569 O O . SER A 1 208 ? -4.852 -6.536 11.659 1.00 94.00 208 SER A O 1
ATOM 1571 N N . ALA A 1 209 ? -3.428 -6.442 9.917 1.00 96.94 209 ALA A N 1
ATOM 1572 C CA . ALA A 1 209 ? -3.200 -5.002 9.929 1.00 96.94 209 ALA A CA 1
ATOM 1573 C C . ALA A 1 209 ? -4.097 -4.239 8.933 1.00 96.94 209 ALA A C 1
ATOM 1575 O O . ALA A 1 209 ? -3.863 -3.049 8.708 1.00 96.94 209 ALA A O 1
ATOM 1576 N N . TYR A 1 210 ? -5.086 -4.893 8.304 1.00 97.88 210 TYR A N 1
ATOM 1577 C CA . TYR A 1 210 ? -6.008 -4.241 7.374 1.00 97.88 210 TYR A CA 1
ATOM 1578 C C . TYR A 1 210 ? -7.072 -3.414 8.128 1.00 97.88 210 TYR A C 1
ATOM 1580 O O . TYR A 1 210 ? -7.841 -3.973 8.913 1.00 97.88 210 TYR A O 1
ATOM 1588 N N . PRO A 1 211 ? -7.178 -2.091 7.899 1.00 96.81 211 PRO A N 1
ATOM 1589 C CA . PRO A 1 211 ? -8.099 -1.226 8.640 1.00 96.81 211 PRO A CA 1
ATOM 1590 C C . PRO A 1 211 ? -9.589 -1.437 8.335 1.00 96.81 211 PRO A C 1
ATOM 1592 O O . PRO A 1 211 ? -10.433 -0.928 9.080 1.00 96.81 211 PRO A O 1
ATOM 1595 N N . GLY A 1 212 ? -9.922 -2.183 7.278 1.00 89.19 212 GLY A N 1
ATOM 1596 C CA . GLY A 1 212 ? -11.284 -2.425 6.798 1.00 89.19 212 GLY A CA 1
ATOM 1597 C C . GLY A 1 212 ? -11.729 -1.445 5.708 1.00 89.19 212 GLY A C 1
ATOM 1598 O O . GLY A 1 212 ? -11.279 -0.301 5.658 1.00 89.19 212 GLY A O 1
ATOM 1599 N N . ASP A 1 213 ? -12.658 -1.889 4.863 1.00 87.88 213 ASP A N 1
ATOM 1600 C CA . ASP A 1 213 ? -13.040 -1.260 3.587 1.00 87.88 213 ASP A CA 1
ATOM 1601 C C . ASP A 1 213 ? -13.522 0.188 3.716 1.00 87.88 213 ASP A C 1
ATOM 1603 O O . ASP A 1 213 ? -13.375 0.979 2.788 1.00 87.88 213 ASP A O 1
ATOM 1607 N N . ALA A 1 214 ? -14.102 0.556 4.860 1.00 88.19 214 ALA A N 1
ATOM 1608 C CA . ALA A 1 214 ? -14.532 1.925 5.124 1.00 88.19 214 ALA A CA 1
ATOM 1609 C C . ALA A 1 214 ? -13.350 2.901 5.271 1.00 88.19 214 ALA A C 1
ATOM 1611 O O . ALA A 1 214 ? -13.539 4.102 5.113 1.00 88.19 214 ALA A O 1
ATOM 1612 N N . TYR A 1 215 ? -12.144 2.413 5.571 1.00 95.75 215 TYR A N 1
ATOM 1613 C CA . TYR A 1 215 ? -10.963 3.202 5.946 1.00 95.75 215 TYR A CA 1
ATOM 1614 C C . TYR A 1 215 ? -9.806 3.121 4.941 1.00 95.75 215 TYR A C 1
ATOM 1616 O O . TYR A 1 215 ? -8.753 3.709 5.187 1.00 95.75 215 TYR A O 1
ATOM 1624 N N . VAL A 1 216 ? -9.982 2.386 3.843 1.00 98.19 216 VAL A N 1
ATOM 1625 C CA . VAL A 1 216 ? -8.975 2.191 2.796 1.00 98.19 216 VAL A CA 1
ATOM 1626 C C . VAL A 1 216 ? -9.633 2.376 1.441 1.00 98.19 216 VAL A C 1
ATOM 1628 O O . VAL A 1 216 ? -10.648 1.744 1.156 1.00 98.19 216 VAL A O 1
ATOM 1631 N N . ASP A 1 217 ? -9.028 3.192 0.590 1.00 97.00 217 ASP A N 1
ATOM 1632 C CA . ASP A 1 217 ? -9.507 3.467 -0.763 1.00 97.00 217 ASP A CA 1
ATOM 1633 C C . ASP A 1 217 ? -8.640 2.745 -1.811 1.00 97.00 217 ASP A C 1
ATOM 1635 O O . ASP A 1 217 ? -9.174 2.225 -2.792 1.00 97.00 217 ASP A O 1
ATOM 1639 N N . LEU A 1 218 ? -7.332 2.603 -1.548 1.00 97.75 218 LEU A N 1
ATOM 1640 C CA . LEU A 1 218 ? -6.370 1.869 -2.383 1.00 97.75 218 LEU A CA 1
ATOM 1641 C C . LEU A 1 218 ? -5.562 0.832 -1.589 1.00 97.75 218 LEU A C 1
ATOM 1643 O O . LEU A 1 218 ? -5.168 1.076 -0.446 1.00 97.75 218 LEU A O 1
ATOM 1647 N N . VAL A 1 219 ? -5.264 -0.305 -2.225 1.00 98.19 219 VAL A N 1
ATOM 1648 C CA . VAL A 1 219 ? -4.363 -1.343 -1.691 1.00 98.19 219 VAL A CA 1
ATOM 1649 C C . VAL A 1 219 ? -3.025 -1.266 -2.426 1.00 98.19 219 VAL A C 1
ATOM 1651 O O . VAL A 1 219 ? -2.873 -1.772 -3.541 1.00 98.19 219 VAL A O 1
ATOM 1654 N N . GLY A 1 220 ? -2.052 -0.626 -1.788 1.00 97.62 220 GLY A N 1
ATOM 1655 C CA . GLY A 1 220 ? -0.731 -0.352 -2.343 1.00 97.62 220 GLY A CA 1
ATOM 1656 C C . GLY A 1 220 ? 0.303 -1.451 -2.110 1.00 97.62 220 GLY A C 1
ATOM 1657 O O . GLY A 1 220 ? 0.073 -2.415 -1.378 1.00 97.62 220 GLY A O 1
ATOM 1658 N N . ALA A 1 221 ? 1.471 -1.280 -2.723 1.00 96.56 221 ALA A N 1
ATOM 1659 C CA . ALA A 1 221 ? 2.667 -2.068 -2.454 1.00 96.56 221 ALA A CA 1
ATOM 1660 C C . ALA A 1 221 ? 3.941 -1.293 -2.817 1.00 96.56 221 ALA A C 1
ATOM 1662 O O . ALA A 1 221 ? 3.964 -0.523 -3.780 1.00 96.56 221 ALA A O 1
ATOM 1663 N N . SER A 1 222 ? 5.016 -1.557 -2.071 1.00 94.56 222 SER A N 1
ATOM 1664 C CA . SER A 1 222 ? 6.390 -1.240 -2.481 1.00 94.56 222 SER A CA 1
ATOM 1665 C C . SER A 1 222 ? 7.012 -2.466 -3.162 1.00 94.56 222 SER A C 1
ATOM 1667 O O . SER A 1 222 ? 7.073 -3.538 -2.552 1.00 94.56 222 SER A O 1
ATOM 1669 N N . VAL A 1 223 ? 7.466 -2.330 -4.413 1.00 96.75 223 VAL A N 1
ATOM 1670 C CA . VAL A 1 223 ? 7.906 -3.451 -5.268 1.00 96.75 223 VAL A CA 1
ATOM 1671 C C . VAL A 1 223 ? 9.267 -3.163 -5.910 1.00 96.75 223 VAL A C 1
ATOM 1673 O O . VAL A 1 223 ? 9.360 -2.599 -6.999 1.00 96.75 223 VAL A O 1
ATOM 1676 N N . TYR A 1 224 ? 10.343 -3.583 -5.250 1.00 96.81 224 TYR A N 1
ATOM 1677 C CA . TYR A 1 224 ? 11.702 -3.435 -5.773 1.00 96.81 224 TYR A CA 1
ATOM 1678 C C . TYR A 1 224 ? 12.240 -4.741 -6.349 1.00 96.81 224 TYR A C 1
ATOM 1680 O O . TYR A 1 224 ? 12.018 -5.805 -5.773 1.00 96.81 224 TYR A O 1
ATOM 1688 N N . ASP A 1 225 ? 12.996 -4.645 -7.443 1.00 97.12 225 ASP A N 1
ATOM 1689 C CA . ASP A 1 225 ? 13.694 -5.774 -8.062 1.00 97.12 225 ASP A CA 1
ATOM 1690 C C . ASP A 1 225 ? 14.862 -6.246 -7.179 1.00 97.12 225 ASP A C 1
ATOM 1692 O O . ASP A 1 225 ? 16.017 -5.840 -7.338 1.00 97.12 225 ASP A O 1
ATOM 1696 N N . GLN A 1 226 ? 14.531 -7.031 -6.154 1.00 94.56 226 GLN A N 1
ATOM 1697 C CA . GLN A 1 226 ? 15.441 -7.477 -5.105 1.00 94.56 226 GLN A CA 1
ATOM 1698 C C . GLN A 1 226 ? 15.129 -8.917 -4.690 1.00 94.56 226 GLN A C 1
ATOM 1700 O O . GLN A 1 226 ? 13.982 -9.365 -4.707 1.00 94.56 226 GLN A O 1
ATOM 1705 N N . SER A 1 227 ? 16.155 -9.661 -4.283 1.00 94.06 227 SER A N 1
ATOM 1706 C CA . SER A 1 227 ? 16.003 -10.990 -3.691 1.00 94.06 227 SER A CA 1
ATOM 1707 C C . SER A 1 227 ? 17.232 -11.378 -2.872 1.00 94.06 227 SER A C 1
ATOM 1709 O O . SER A 1 227 ? 18.350 -11.013 -3.212 1.00 94.06 227 SER A O 1
ATOM 1711 N N . TRP A 1 228 ? 17.038 -12.199 -1.840 1.00 93.00 228 TRP A N 1
ATOM 1712 C CA . TRP A 1 228 ? 18.122 -12.851 -1.090 1.00 93.00 228 TRP A CA 1
ATOM 1713 C C . TRP A 1 228 ? 18.379 -14.302 -1.542 1.00 93.00 228 TRP A C 1
ATOM 1715 O O . TRP A 1 228 ? 19.257 -14.973 -1.003 1.00 93.00 228 TRP A O 1
ATOM 1725 N N . SER A 1 229 ? 17.610 -14.808 -2.515 1.00 92.81 229 SER A N 1
ATOM 1726 C CA . SER A 1 229 ? 17.690 -16.194 -3.007 1.00 92.81 229 SER A CA 1
ATOM 1727 C C . SER A 1 229 ? 17.752 -16.325 -4.536 1.00 92.81 229 SER A C 1
ATOM 1729 O O . SER A 1 229 ? 18.222 -17.350 -5.028 1.00 92.81 229 SER A O 1
ATOM 1731 N N . LEU A 1 230 ? 17.308 -15.304 -5.278 1.00 94.06 230 LEU A N 1
ATOM 1732 C CA . LEU A 1 230 ? 17.231 -15.250 -6.747 1.00 94.06 230 LEU A CA 1
ATOM 1733 C C . LEU A 1 230 ? 17.938 -13.988 -7.273 1.00 94.06 230 LEU A C 1
ATOM 1735 O O . LEU A 1 230 ? 17.356 -13.141 -7.953 1.00 94.06 230 LEU A O 1
ATOM 1739 N N . ASN A 1 231 ? 19.196 -13.831 -6.869 1.00 91.81 231 ASN A N 1
ATOM 1740 C CA . ASN A 1 231 ? 20.004 -12.618 -7.023 1.00 91.81 231 ASN A CA 1
ATOM 1741 C C . ASN A 1 231 ? 21.214 -12.785 -7.958 1.00 91.81 231 ASN A C 1
ATOM 1743 O O . ASN A 1 231 ? 22.148 -11.987 -7.932 1.00 91.81 231 ASN A O 1
ATOM 1747 N N . LYS A 1 232 ? 21.220 -13.834 -8.786 1.00 90.50 232 LYS A N 1
ATOM 1748 C CA . LYS A 1 232 ? 22.278 -14.080 -9.773 1.00 90.50 232 LYS A CA 1
ATOM 1749 C C . LYS A 1 232 ? 21.833 -13.611 -11.164 1.00 90.50 232 LYS A C 1
ATOM 1751 O O . LYS A 1 232 ? 20.638 -13.655 -11.455 1.00 90.50 232 LYS A O 1
ATOM 1756 N N . PRO A 1 233 ? 22.771 -13.236 -12.052 1.00 87.12 233 PRO A N 1
ATOM 1757 C CA . PRO A 1 233 ? 22.467 -13.064 -13.471 1.00 87.12 233 PRO A CA 1
ATOM 1758 C C . PRO A 1 233 ? 21.841 -14.343 -14.050 1.00 87.12 233 PRO A C 1
ATOM 1760 O O . PRO A 1 233 ? 22.359 -15.440 -13.820 1.00 87.12 233 PRO A O 1
ATOM 1763 N N . GLY A 1 234 ? 20.739 -14.215 -14.788 1.00 91.75 234 GLY A N 1
ATOM 1764 C CA . GLY A 1 234 ? 19.948 -15.332 -15.313 1.00 91.75 234 GLY A CA 1
ATOM 1765 C C . GLY A 1 234 ? 18.812 -15.821 -14.396 1.00 91.75 234 GLY A C 1
ATOM 1766 O O . GLY A 1 234 ? 18.139 -16.799 -14.738 1.00 91.75 234 GLY A O 1
ATOM 1767 N N . ASP A 1 235 ? 18.598 -15.200 -13.229 1.00 95.75 235 ASP A N 1
ATOM 1768 C CA . ASP A 1 235 ? 17.462 -15.494 -12.339 1.00 95.75 235 ASP A CA 1
ATOM 1769 C C . ASP A 1 235 ? 16.266 -14.534 -12.520 1.00 95.75 235 ASP A C 1
ATOM 1771 O O . ASP A 1 235 ? 15.259 -14.720 -11.841 1.00 95.75 235 ASP A O 1
ATOM 1775 N N . GLU A 1 236 ? 16.314 -13.570 -13.447 1.00 96.56 236 GLU A N 1
ATOM 1776 C CA . GLU A 1 236 ? 15.320 -12.489 -13.641 1.00 96.56 236 GLU A CA 1
ATOM 1777 C C . GLU A 1 236 ? 13.889 -13.046 -13.743 1.00 96.56 236 GLU A C 1
ATOM 1779 O O . GLU A 1 236 ? 12.988 -12.677 -12.985 1.00 96.56 236 GLU A O 1
ATOM 1784 N N . VAL A 1 237 ? 13.698 -14.047 -14.610 1.00 96.88 237 VAL A N 1
ATOM 1785 C CA . VAL A 1 237 ? 12.402 -14.714 -14.822 1.00 96.88 237 VAL A CA 1
ATOM 1786 C C . VAL A 1 237 ? 11.903 -15.416 -13.552 1.00 96.88 237 VAL A C 1
ATOM 1788 O O . VAL A 1 237 ? 10.707 -15.384 -13.247 1.00 96.88 237 VAL A O 1
ATOM 1791 N N . LYS A 1 238 ? 12.804 -16.043 -12.783 1.00 96.25 238 LYS A N 1
ATOM 1792 C CA . LYS A 1 238 ? 12.454 -16.735 -11.530 1.00 96.25 238 LYS A CA 1
ATOM 1793 C C . LYS A 1 238 ? 12.128 -15.734 -10.427 1.00 96.25 238 LYS A C 1
ATOM 1795 O O . LYS A 1 238 ? 11.167 -15.950 -9.693 1.00 96.25 238 LYS A O 1
ATOM 1800 N N . ARG A 1 239 ? 12.912 -14.656 -10.316 1.00 96.50 239 ARG A N 1
ATOM 1801 C CA . ARG A 1 239 ? 12.732 -13.570 -9.346 1.00 96.50 239 ARG A CA 1
ATOM 1802 C C . ARG A 1 239 ? 11.375 -12.912 -9.559 1.00 96.50 239 ARG A C 1
ATOM 1804 O O . ARG A 1 239 ? 10.566 -12.925 -8.637 1.00 96.50 239 ARG A O 1
ATOM 1811 N N . TRP A 1 240 ? 11.070 -12.504 -10.790 1.00 97.12 240 TRP A N 1
ATOM 1812 C CA . TRP A 1 240 ? 9.744 -12.021 -11.180 1.00 97.12 240 TRP A CA 1
ATOM 1813 C C . TRP A 1 240 ? 8.621 -13.015 -10.835 1.00 97.12 240 TRP A C 1
ATOM 1815 O O . TRP A 1 240 ? 7.662 -12.659 -10.150 1.00 97.12 240 TRP A O 1
ATOM 1825 N N . THR A 1 241 ? 8.755 -14.287 -11.237 1.00 96.00 241 THR A N 1
ATOM 1826 C CA . THR A 1 241 ? 7.739 -15.319 -10.948 1.00 96.00 241 THR A CA 1
ATOM 1827 C C . THR A 1 241 ? 7.511 -15.467 -9.441 1.00 96.00 241 THR A C 1
ATOM 1829 O O . THR A 1 241 ? 6.369 -15.591 -8.996 1.00 96.00 241 THR A O 1
ATOM 1832 N N . SER A 1 242 ? 8.577 -15.399 -8.638 1.00 94.38 242 SER A N 1
ATOM 1833 C CA . SER A 1 242 ? 8.495 -15.419 -7.177 1.00 94.38 242 SER A CA 1
ATOM 1834 C C . SER A 1 242 ? 7.772 -14.183 -6.640 1.00 94.38 242 SER A C 1
ATOM 1836 O O . SER A 1 242 ? 6.855 -14.335 -5.843 1.00 94.38 242 SER A O 1
ATOM 1838 N N . MET A 1 243 ? 8.125 -12.975 -7.091 1.00 96.00 243 MET A N 1
ATOM 1839 C CA . MET A 1 243 ? 7.504 -11.715 -6.652 1.00 96.00 243 MET A CA 1
ATOM 1840 C C . MET A 1 243 ? 5.992 -11.675 -6.913 1.00 96.00 243 MET A C 1
ATOM 1842 O O . MET A 1 243 ? 5.231 -11.175 -6.081 1.00 96.00 243 MET A O 1
ATOM 1846 N N . VAL A 1 244 ? 5.543 -12.257 -8.030 1.00 95.12 244 VAL A N 1
ATOM 1847 C CA . VAL A 1 244 ? 4.116 -12.389 -8.351 1.00 95.12 244 VAL A CA 1
ATOM 1848 C C . VAL A 1 244 ? 3.423 -13.433 -7.473 1.00 95.12 244 VAL A C 1
ATOM 1850 O O . VAL A 1 244 ? 2.364 -13.146 -6.916 1.00 95.12 244 VAL A O 1
ATOM 1853 N N . THR A 1 245 ? 4.002 -14.633 -7.351 1.00 90.94 245 THR A N 1
ATOM 1854 C CA . THR A 1 245 ? 3.306 -15.828 -6.823 1.00 90.94 245 THR A CA 1
ATOM 1855 C C . THR A 1 245 ? 3.533 -16.123 -5.337 1.00 90.94 245 THR A C 1
ATOM 1857 O O . THR A 1 245 ? 2.818 -16.946 -4.766 1.00 90.94 245 THR A O 1
ATOM 1860 N N . MET A 1 246 ? 4.507 -15.482 -4.683 1.00 90.00 246 MET A N 1
ATOM 1861 C CA . MET A 1 246 ? 4.785 -15.701 -3.260 1.00 90.00 246 MET A CA 1
ATOM 1862 C C . MET A 1 246 ? 3.641 -15.230 -2.349 1.00 90.00 246 MET A C 1
ATOM 1864 O O . MET A 1 246 ? 2.869 -14.336 -2.689 1.00 90.00 246 MET A O 1
ATOM 1868 N N . SER A 1 247 ? 3.549 -15.810 -1.147 1.00 87.69 247 SER A N 1
ATOM 1869 C CA . SER A 1 247 ? 2.567 -15.411 -0.127 1.00 87.69 247 SER A CA 1
ATOM 1870 C C . SER A 1 247 ? 2.697 -13.917 0.200 1.00 87.69 247 SER A C 1
ATOM 1872 O O . SER A 1 247 ? 3.753 -13.471 0.650 1.00 87.69 247 SER A O 1
ATOM 1874 N N . GLY A 1 248 ? 1.634 -13.143 -0.044 1.00 89.81 248 GLY A N 1
ATOM 1875 C CA . GLY A 1 248 ? 1.633 -11.683 0.108 1.00 89.81 248 GLY A CA 1
ATOM 1876 C C . GLY A 1 248 ? 2.293 -10.903 -1.041 1.00 89.81 248 GLY A C 1
ATOM 1877 O O . GLY A 1 248 ? 2.543 -9.709 -0.864 1.00 89.81 248 GLY A O 1
ATOM 1878 N N . GLY A 1 249 ? 2.622 -11.569 -2.157 1.00 94.56 249 GLY A N 1
ATOM 1879 C CA . GLY A 1 249 ? 3.197 -11.005 -3.386 1.00 94.56 249 GLY A CA 1
ATOM 1880 C C . GLY A 1 249 ? 2.185 -10.262 -4.272 1.00 94.56 249 GLY A C 1
ATOM 1881 O O . GLY A 1 249 ? 1.076 -9.955 -3.836 1.00 94.56 249 GLY A O 1
ATOM 1882 N N . MET A 1 250 ? 2.555 -9.967 -5.524 1.00 96.25 250 MET A N 1
ATOM 1883 C CA . MET A 1 250 ? 1.759 -9.073 -6.387 1.00 96.25 250 MET A CA 1
ATOM 1884 C C . MET A 1 250 ? 0.391 -9.650 -6.767 1.00 96.25 250 MET A C 1
ATOM 1886 O O . MET A 1 250 ? -0.587 -8.909 -6.814 1.00 96.25 250 MET A O 1
ATOM 1890 N N . GLN A 1 251 ? 0.289 -10.965 -6.995 1.00 93.38 251 GLN A N 1
ATOM 1891 C CA . GLN A 1 251 ? -1.001 -11.592 -7.296 1.00 93.38 251 GLN A CA 1
ATOM 1892 C C . GLN A 1 251 ? -1.947 -11.497 -6.092 1.00 93.38 251 GLN A C 1
ATOM 1894 O O . GLN A 1 251 ? -3.090 -11.077 -6.242 1.00 93.38 251 GLN A O 1
ATOM 1899 N N . TRP A 1 252 ? -1.436 -11.770 -4.882 1.00 94.88 252 TRP A N 1
ATOM 1900 C CA . TRP A 1 252 ? -2.188 -11.557 -3.642 1.00 94.88 252 TRP A CA 1
ATOM 1901 C C . TRP A 1 252 ? -2.642 -10.098 -3.502 1.00 94.88 252 TRP A C 1
ATOM 1903 O O . TRP A 1 252 ? -3.786 -9.874 -3.134 1.00 94.88 252 TRP A O 1
ATOM 1913 N N . GLN A 1 253 ? -1.799 -9.111 -3.834 1.00 96.06 253 GLN A N 1
ATOM 1914 C CA . GLN A 1 253 ? -2.176 -7.694 -3.752 1.00 96.06 253 GLN A CA 1
ATOM 1915 C C . GLN A 1 253 ? -3.366 -7.378 -4.671 1.00 96.06 253 GLN A C 1
ATOM 1917 O O . GLN A 1 253 ? -4.347 -6.786 -4.222 1.00 96.06 253 GLN A O 1
ATOM 1922 N N . ALA A 1 254 ? -3.289 -7.782 -5.942 1.00 90.12 254 ALA A N 1
ATOM 1923 C CA . ALA A 1 254 ? -4.343 -7.541 -6.924 1.00 90.12 254 ALA A CA 1
ATOM 1924 C C . ALA A 1 254 ? -5.652 -8.267 -6.561 1.00 90.12 254 ALA A C 1
ATOM 1926 O O . ALA A 1 254 ? -6.737 -7.706 -6.717 1.00 90.12 254 ALA A O 1
ATOM 1927 N N . ASP A 1 255 ? -5.558 -9.493 -6.041 1.00 86.62 255 ASP A N 1
ATOM 1928 C CA . ASP A 1 255 ? -6.721 -10.287 -5.638 1.00 86.62 255 ASP A CA 1
ATOM 1929 C C . ASP A 1 255 ? -7.357 -9.770 -4.341 1.00 86.62 255 ASP A C 1
ATOM 1931 O O . ASP A 1 255 ? -8.581 -9.678 -4.263 1.00 86.62 255 ASP A O 1
ATOM 1935 N N . PHE A 1 256 ? -6.548 -9.352 -3.363 1.00 91.38 256 PHE A N 1
ATOM 1936 C CA . PHE A 1 256 ? -7.010 -8.729 -2.121 1.00 91.38 256 PHE A CA 1
ATOM 1937 C C . PHE A 1 256 ? -7.694 -7.384 -2.397 1.00 91.38 256 PHE A C 1
ATOM 1939 O O . PHE A 1 256 ? -8.804 -7.153 -1.923 1.00 91.38 256 PHE A O 1
ATOM 1946 N N . ALA A 1 257 ? -7.095 -6.525 -3.232 1.00 92.38 257 ALA A N 1
ATOM 1947 C CA . ALA A 1 257 ? -7.730 -5.284 -3.678 1.00 92.38 257 ALA A CA 1
ATOM 1948 C C . ALA A 1 257 ? -9.115 -5.563 -4.285 1.00 92.38 257 ALA A C 1
ATOM 1950 O O . ALA A 1 257 ? -10.117 -4.996 -3.844 1.00 92.38 257 ALA A O 1
ATOM 1951 N N . ARG A 1 258 ? -9.183 -6.517 -5.224 1.00 85.38 258 ARG A N 1
ATOM 1952 C CA . ARG A 1 258 ? -10.420 -6.906 -5.911 1.00 85.38 258 ARG A CA 1
ATOM 1953 C C . ARG A 1 258 ? -11.491 -7.439 -4.955 1.00 85.38 258 ARG A C 1
ATOM 1955 O O . ARG A 1 258 ? -12.645 -7.037 -5.082 1.00 85.38 258 ARG A O 1
ATOM 1962 N N . ALA A 1 259 ? -11.120 -8.304 -4.010 1.00 82.56 259 ALA A N 1
ATOM 1963 C CA . ALA A 1 259 ? -12.036 -8.889 -3.026 1.00 82.56 259 ALA A CA 1
ATOM 1964 C C . ALA A 1 259 ? -12.666 -7.831 -2.100 1.00 82.56 259 ALA A C 1
ATOM 1966 O O . ALA A 1 259 ? -13.841 -7.932 -1.760 1.00 82.56 259 ALA A O 1
ATOM 1967 N N . HIS A 1 260 ? -11.915 -6.779 -1.765 1.00 84.31 260 HIS A N 1
ATOM 1968 C CA . HIS A 1 260 ? -12.381 -5.648 -0.954 1.00 84.31 260 HIS A CA 1
ATOM 1969 C C . HIS A 1 260 ? -13.030 -4.513 -1.780 1.00 84.31 260 HIS A C 1
ATOM 1971 O O . HIS A 1 260 ? -13.289 -3.423 -1.263 1.00 84.31 260 HIS A O 1
ATOM 1977 N N . GLY A 1 261 ? -13.280 -4.728 -3.080 1.00 80.75 261 GLY A N 1
ATOM 1978 C CA . GLY A 1 261 ? -13.867 -3.720 -3.972 1.00 80.75 261 GLY A CA 1
ATOM 1979 C C . GLY A 1 261 ? -12.981 -2.485 -4.187 1.00 80.75 261 GLY A C 1
ATOM 1980 O O . GLY A 1 261 ? -13.496 -1.395 -4.442 1.00 80.75 261 GLY A O 1
ATOM 1981 N N . LYS A 1 262 ? -11.659 -2.636 -4.047 1.00 87.56 262 LYS A N 1
ATOM 1982 C CA . LYS A 1 262 ? -10.643 -1.580 -4.165 1.00 87.56 262 LYS A CA 1
ATOM 1983 C C . LYS A 1 262 ? -9.806 -1.754 -5.429 1.00 87.56 262 LYS A C 1
ATOM 1985 O O . LYS A 1 262 ? -9.698 -2.848 -5.981 1.00 87.56 262 LYS A O 1
ATOM 1990 N N . ARG A 1 263 ? -9.163 -0.663 -5.843 1.00 90.94 263 ARG A N 1
ATOM 1991 C CA . ARG A 1 263 ? -8.140 -0.669 -6.898 1.00 90.94 263 ARG A CA 1
ATOM 1992 C C . ARG A 1 263 ? -6.763 -0.908 -6.259 1.00 90.94 263 ARG A C 1
ATOM 1994 O O . ARG A 1 263 ? -6.528 -0.486 -5.121 1.00 90.94 263 ARG A O 1
ATOM 2001 N N . ALA A 1 264 ? -5.864 -1.598 -6.957 1.00 94.44 264 ALA A N 1
ATOM 2002 C CA . ALA A 1 264 ? -4.488 -1.803 -6.496 1.00 94.44 264 ALA A CA 1
ATOM 2003 C C . ALA A 1 264 ? -3.601 -0.588 -6.833 1.00 94.44 264 ALA A C 1
ATOM 2005 O O . ALA A 1 264 ? -3.994 0.284 -7.608 1.00 94.44 264 ALA A O 1
ATOM 2006 N N . SER A 1 265 ? -2.385 -0.522 -6.297 1.00 96.50 265 SER A N 1
ATOM 2007 C CA . SER A 1 265 ? -1.410 0.516 -6.664 1.00 96.50 265 SER A CA 1
ATOM 2008 C C . SER A 1 265 ? 0.038 0.041 -6.510 1.00 96.50 265 SER A C 1
ATOM 2010 O O . SER A 1 265 ? 0.384 -0.668 -5.565 1.00 96.50 265 SER A O 1
ATOM 2012 N N . LEU A 1 266 ? 0.912 0.423 -7.448 1.00 96.81 266 LEU A N 1
ATOM 2013 C CA . LEU A 1 266 ? 2.365 0.289 -7.293 1.00 96.81 266 LEU A CA 1
ATOM 2014 C C . LEU A 1 266 ? 2.875 1.600 -6.708 1.00 96.81 266 LEU A C 1
ATOM 2016 O O . LEU A 1 266 ? 3.416 2.449 -7.421 1.00 96.81 266 LEU A O 1
ATOM 2020 N N . SER A 1 267 ? 2.615 1.769 -5.413 1.00 96.31 267 SER A N 1
ATOM 2021 C CA . SER A 1 267 ? 2.885 2.983 -4.646 1.00 96.31 267 SER A CA 1
ATOM 2022 C C . SER A 1 267 ? 4.335 3.439 -4.785 1.00 96.31 267 SER A C 1
ATOM 2024 O O . SER A 1 267 ? 4.609 4.631 -4.910 1.00 96.31 267 SER A O 1
ATOM 2026 N N . GLU A 1 268 ? 5.239 2.459 -4.798 1.00 94.88 268 GLU A N 1
ATOM 2027 C CA . GLU A 1 268 ? 6.624 2.570 -5.233 1.00 94.88 268 GLU A CA 1
ATOM 2028 C C . GLU A 1 268 ? 7.005 1.298 -5.985 1.00 94.88 268 GLU A C 1
ATOM 2030 O O . GLU A 1 268 ? 6.716 0.189 -5.527 1.00 94.88 268 GLU A O 1
ATOM 2035 N N . TRP A 1 269 ? 7.733 1.431 -7.086 1.00 97.94 269 TRP A N 1
ATOM 2036 C CA . TRP A 1 269 ? 8.457 0.305 -7.664 1.00 97.94 269 TRP A CA 1
ATOM 2037 C C . TRP A 1 269 ? 9.762 0.745 -8.318 1.00 97.94 269 TRP A C 1
ATOM 2039 O O . TRP A 1 269 ? 9.920 1.906 -8.692 1.00 97.94 269 TRP A O 1
ATOM 2049 N N . GLY A 1 270 ? 10.712 -0.172 -8.481 1.00 97.75 270 GLY A N 1
ATOM 2050 C CA . GLY A 1 270 ? 11.937 0.155 -9.201 1.00 97.75 270 GLY A CA 1
ATOM 2051 C C . GLY A 1 270 ? 12.955 -0.967 -9.288 1.00 97.75 270 GLY A C 1
ATOM 2052 O O . GLY A 1 270 ? 12.939 -1.921 -8.510 1.00 97.75 270 GLY A O 1
ATOM 2053 N N . LEU A 1 271 ? 13.881 -0.810 -10.232 1.00 98.00 271 LEU A N 1
ATOM 2054 C CA . LEU A 1 271 ? 15.101 -1.609 -10.278 1.00 98.00 271 LEU A CA 1
ATOM 2055 C C . LEU A 1 271 ? 15.930 -1.366 -9.021 1.00 98.00 271 LEU A C 1
ATOM 2057 O O . LEU A 1 271 ? 15.807 -0.326 -8.368 1.00 98.00 271 LEU A O 1
ATOM 2061 N N . SER A 1 272 ? 16.806 -2.304 -8.685 1.00 96.81 272 SER A N 1
ATOM 2062 C CA . SER A 1 272 ? 17.759 -2.109 -7.602 1.00 96.81 272 SER A CA 1
ATOM 2063 C C . SER A 1 272 ? 19.116 -2.685 -7.970 1.00 96.81 272 SER A C 1
ATOM 2065 O O . SER A 1 272 ? 19.237 -3.857 -8.312 1.00 96.81 272 SER A O 1
ATOM 2067 N N . GLN A 1 273 ? 20.157 -1.867 -7.851 1.00 96.19 273 GLN A N 1
ATOM 2068 C CA . GLN A 1 273 ? 21.536 -2.333 -7.754 1.00 96.19 273 GLN A CA 1
ATOM 2069 C C . GLN A 1 273 ? 22.009 -2.089 -6.324 1.00 96.19 273 GLN A C 1
ATOM 2071 O O . GLN A 1 273 ? 21.895 -0.971 -5.813 1.00 96.19 273 GLN A O 1
ATOM 2076 N N . ARG A 1 274 ? 22.552 -3.137 -5.694 1.00 95.50 274 ARG A N 1
ATOM 2077 C CA . ARG A 1 274 ? 22.959 -3.122 -4.286 1.00 95.50 274 ARG A CA 1
ATOM 2078 C C . ARG A 1 274 ? 24.366 -3.675 -4.075 1.00 95.50 274 ARG A C 1
ATOM 2080 O O . ARG A 1 274 ? 24.719 -4.697 -4.658 1.00 95.50 274 ARG A O 1
ATOM 2087 N N . CYS A 1 275 ? 25.143 -3.051 -3.188 1.00 95.50 275 CYS A N 1
ATOM 2088 C CA . CYS A 1 275 ? 26.486 -3.530 -2.812 1.00 95.50 275 CYS A CA 1
ATOM 2089 C C . CYS A 1 275 ? 26.493 -4.897 -2.104 1.00 95.50 275 CYS A C 1
ATOM 2091 O O . CYS A 1 275 ? 27.522 -5.566 -2.086 1.00 95.50 275 CYS A O 1
ATOM 2093 N N . ASP A 1 276 ? 25.369 -5.313 -1.515 1.00 95.19 276 ASP A N 1
ATOM 2094 C CA . ASP A 1 276 ? 25.209 -6.629 -0.884 1.00 95.19 276 ASP A CA 1
ATOM 2095 C C . ASP A 1 276 ? 24.895 -7.756 -1.890 1.00 95.19 276 ASP A C 1
ATOM 2097 O O . ASP A 1 276 ? 24.780 -8.915 -1.495 1.00 95.19 276 ASP A O 1
ATOM 2101 N N . GLY A 1 277 ? 24.766 -7.423 -3.180 1.00 94.56 277 GLY A N 1
ATOM 2102 C CA . GLY A 1 277 ? 24.450 -8.366 -4.249 1.00 94.56 277 GLY A CA 1
ATOM 2103 C C . GLY A 1 277 ? 22.985 -8.807 -4.302 1.00 94.56 277 GLY A C 1
ATOM 2104 O O . GLY A 1 277 ? 22.680 -9.700 -5.079 1.00 94.56 277 GLY A O 1
ATOM 2105 N N . ASN A 1 278 ? 22.079 -8.215 -3.512 1.00 95.94 278 ASN A N 1
ATOM 2106 C CA . ASN A 1 278 ? 20.662 -8.612 -3.460 1.00 95.94 278 ASN A CA 1
ATOM 2107 C C . ASN A 1 278 ? 19.747 -7.803 -4.396 1.00 95.94 278 ASN A C 1
ATOM 2109 O O . ASN A 1 278 ? 18.544 -8.050 -4.443 1.00 95.94 278 ASN A O 1
ATOM 2113 N N . GLY A 1 279 ? 20.294 -6.831 -5.131 1.00 96.12 279 GLY A N 1
ATOM 2114 C CA . GLY A 1 279 ? 19.576 -6.098 -6.177 1.00 96.12 279 GLY A CA 1
ATOM 2115 C C . GLY A 1 279 ? 19.640 -6.827 -7.519 1.00 96.12 279 GLY A C 1
ATOM 2116 O O . GLY A 1 279 ? 20.684 -7.378 -7.864 1.00 96.12 279 GLY A O 1
ATOM 2117 N N . GLY A 1 280 ? 18.541 -6.828 -8.273 1.00 95.31 280 GLY A N 1
ATOM 2118 C CA . GLY A 1 280 ? 18.433 -7.531 -9.551 1.00 95.31 280 GLY A CA 1
ATOM 2119 C C . GLY A 1 280 ? 19.216 -6.923 -10.722 1.00 95.31 280 GLY A C 1
ATOM 2120 O O . GLY A 1 280 ? 19.510 -7.639 -11.679 1.00 95.31 280 GLY A O 1
ATOM 2121 N N . GLY A 1 281 ? 19.656 -5.665 -10.607 1.00 95.94 281 GLY A N 1
ATOM 2122 C CA . GLY A 1 281 ? 20.560 -5.013 -11.559 1.00 95.94 281 GLY A CA 1
ATOM 2123 C C . GLY A 1 281 ? 19.857 -4.381 -12.765 1.00 95.94 281 GLY A C 1
ATOM 2124 O O . GLY A 1 281 ? 18.789 -3.788 -12.636 1.00 95.94 281 GLY A O 1
ATOM 2125 N N . ASP A 1 282 ? 20.502 -4.441 -13.933 1.00 96.94 282 ASP A N 1
ATOM 2126 C CA . ASP A 1 282 ? 19.946 -3.963 -15.207 1.00 96.94 282 ASP A CA 1
ATOM 2127 C C . ASP A 1 282 ? 18.978 -5.002 -15.789 1.00 96.94 282 ASP A C 1
ATOM 2129 O O . ASP A 1 282 ? 19.333 -5.777 -16.676 1.00 96.94 282 ASP A O 1
ATOM 2133 N N . ASP A 1 283 ? 17.767 -5.047 -15.227 1.00 97.69 283 ASP A N 1
ATOM 2134 C CA . ASP A 1 283 ? 16.737 -6.040 -15.541 1.00 97.69 283 ASP A CA 1
ATOM 2135 C C . ASP A 1 283 ? 15.610 -5.455 -16.432 1.00 97.69 283 ASP A C 1
ATOM 2137 O O . ASP A 1 283 ? 14.594 -4.949 -15.935 1.00 97.69 283 ASP A O 1
ATOM 2141 N N . PRO A 1 284 ? 15.738 -5.512 -17.775 1.00 97.44 284 PRO A N 1
ATOM 2142 C CA . PRO A 1 284 ? 14.659 -5.111 -18.677 1.00 97.44 284 PRO A CA 1
ATOM 2143 C C . PRO A 1 284 ? 13.429 -6.021 -18.570 1.00 97.44 284 PRO A C 1
ATOM 2145 O O . PRO A 1 284 ? 12.319 -5.573 -18.860 1.00 97.44 284 PRO A O 1
ATOM 2148 N N . TYR A 1 285 ? 13.595 -7.278 -18.143 1.00 97.50 285 TYR A N 1
ATOM 2149 C CA . TYR A 1 285 ? 12.487 -8.216 -18.009 1.00 97.50 285 TYR A CA 1
ATOM 2150 C C . TYR A 1 285 ? 11.571 -7.794 -16.856 1.00 97.50 285 TYR A C 1
ATOM 2152 O O . TYR A 1 285 ? 10.362 -7.693 -1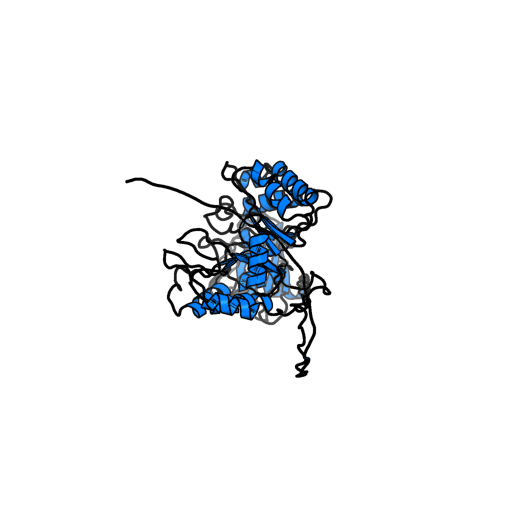7.061 1.00 97.50 285 TYR A O 1
ATOM 2160 N N . PHE A 1 286 ? 12.126 -7.446 -15.692 1.00 98.12 286 PHE A N 1
ATOM 2161 C CA . PHE A 1 286 ? 11.370 -6.883 -14.573 1.00 98.12 286 PHE A CA 1
ATOM 2162 C C . PHE A 1 286 ? 10.561 -5.648 -14.995 1.00 98.12 286 PHE A C 1
ATOM 2164 O O . PHE A 1 286 ? 9.351 -5.614 -14.772 1.00 98.12 286 PHE A O 1
ATOM 2171 N N . VAL A 1 287 ? 11.195 -4.676 -15.671 1.00 96.88 287 VAL A N 1
ATOM 2172 C CA . VAL A 1 287 ? 10.528 -3.449 -16.156 1.00 96.88 287 VAL A CA 1
ATOM 2173 C C . VAL A 1 287 ? 9.373 -3.760 -17.108 1.00 96.88 287 VAL A C 1
ATOM 2175 O O . VAL A 1 287 ? 8.291 -3.192 -16.968 1.00 96.88 287 VAL A O 1
ATOM 2178 N N . GLU A 1 288 ? 9.563 -4.661 -18.070 1.00 95.00 288 GLU A N 1
ATOM 2179 C CA . GLU A 1 288 ? 8.477 -5.049 -18.969 1.00 95.00 288 GLU A CA 1
ATOM 2180 C C . GLU A 1 288 ? 7.336 -5.759 -18.234 1.00 95.00 288 GLU A C 1
ATOM 2182 O O . GLU A 1 288 ? 6.166 -5.476 -18.498 1.00 95.00 288 GLU A O 1
ATOM 2187 N N . GLN A 1 289 ? 7.653 -6.709 -17.350 1.00 96.19 289 GLN A N 1
ATOM 2188 C CA . GLN A 1 289 ? 6.638 -7.548 -16.721 1.00 96.19 289 GLN A CA 1
ATOM 2189 C C . GLN A 1 289 ? 5.828 -6.804 -15.661 1.00 96.19 289 GLN A C 1
ATOM 2191 O O . GLN A 1 289 ? 4.615 -6.991 -15.617 1.00 96.19 289 GLN A O 1
ATOM 2196 N N . ILE A 1 290 ? 6.438 -5.928 -14.856 1.00 95.94 290 ILE A N 1
ATOM 2197 C CA . ILE A 1 290 ? 5.703 -5.156 -13.842 1.00 95.94 290 ILE A CA 1
ATOM 2198 C C . ILE A 1 290 ? 4.694 -4.195 -14.476 1.00 95.94 290 ILE A C 1
ATOM 2200 O O . ILE A 1 290 ? 3.564 -4.075 -14.003 1.00 95.94 290 ILE A O 1
ATOM 2204 N N . LEU A 1 291 ? 5.052 -3.599 -15.616 1.00 91.31 291 LEU A N 1
ATOM 2205 C CA . LEU A 1 291 ? 4.156 -2.757 -16.401 1.00 91.31 291 LEU A CA 1
ATOM 2206 C C . LEU A 1 291 ? 3.042 -3.578 -17.065 1.00 91.31 291 LEU A C 1
ATOM 2208 O O . LEU A 1 291 ? 1.874 -3.217 -16.939 1.00 91.31 291 LEU A O 1
ATOM 2212 N N . LYS A 1 292 ? 3.364 -4.726 -17.680 1.00 89.50 292 LYS A N 1
ATOM 2213 C CA . LYS A 1 292 ? 2.357 -5.654 -18.235 1.00 89.50 292 LYS A CA 1
ATOM 2214 C C . LYS A 1 292 ? 1.407 -6.187 -17.158 1.00 89.50 292 LYS A C 1
ATOM 2216 O O . LYS A 1 292 ? 0.217 -6.320 -17.419 1.00 89.50 292 LYS A O 1
ATOM 2221 N N . PHE A 1 293 ? 1.900 -6.457 -15.949 1.00 91.00 293 PHE A N 1
ATOM 2222 C CA . PHE A 1 293 ? 1.084 -6.887 -14.813 1.00 91.00 293 PHE A CA 1
ATOM 2223 C C . PHE A 1 293 ? 0.142 -5.775 -14.341 1.00 91.00 293 PHE A C 1
ATOM 2225 O O . PHE A 1 293 ? -1.028 -6.051 -14.085 1.00 91.00 293 PHE A O 1
ATOM 2232 N N . ALA A 1 294 ? 0.626 -4.530 -14.278 1.00 88.94 294 ALA A N 1
ATOM 2233 C CA . ALA A 1 294 ? -0.179 -3.358 -13.937 1.00 88.94 294 ALA A CA 1
ATOM 2234 C C . ALA A 1 294 ? -1.176 -2.944 -15.039 1.00 88.94 294 ALA A C 1
ATOM 2236 O O . ALA A 1 294 ? -2.162 -2.288 -14.726 1.00 88.94 294 ALA A O 1
ATOM 2237 N N . ASP A 1 295 ? -0.946 -3.321 -16.305 1.00 83.50 295 ASP A N 1
ATOM 2238 C CA . ASP A 1 295 ? -1.932 -3.167 -17.391 1.00 83.50 295 ASP A CA 1
ATOM 2239 C C . ASP A 1 295 ? -2.964 -4.315 -17.419 1.00 83.50 295 ASP A C 1
ATOM 2241 O O . ASP A 1 295 ? -4.099 -4.127 -17.852 1.00 83.50 295 ASP A O 1
ATOM 2245 N N . ALA A 1 296 ? -2.581 -5.517 -16.974 1.00 84.19 296 ALA A N 1
ATOM 2246 C CA . ALA A 1 296 ? -3.448 -6.700 -16.932 1.00 84.19 296 ALA A CA 1
ATOM 2247 C C . ALA A 1 296 ? -4.306 -6.802 -15.654 1.00 84.19 296 ALA A C 1
ATOM 2249 O O . ALA A 1 296 ? -5.221 -7.623 -15.589 1.00 84.19 296 ALA A O 1
ATOM 2250 N N . ASN A 1 297 ? -4.012 -5.988 -14.641 1.00 82.25 297 ASN A N 1
ATOM 2251 C CA . ASN A 1 297 ? -4.746 -5.902 -13.382 1.00 82.25 297 ASN A CA 1
ATOM 2252 C C . ASN A 1 297 ? -5.226 -4.468 -13.158 1.00 82.25 297 ASN A C 1
ATOM 2254 O O . ASN A 1 297 ? -4.684 -3.523 -13.720 1.00 82.25 297 ASN A O 1
ATOM 2258 N N . ASP A 1 298 ? -6.226 -4.293 -12.301 1.00 82.19 298 ASP A N 1
ATOM 2259 C CA . ASP A 1 298 ? -6.742 -2.964 -12.004 1.00 82.19 298 ASP A CA 1
ATOM 2260 C C . ASP A 1 298 ? -5.846 -2.202 -11.014 1.00 82.19 298 ASP A C 1
ATOM 2262 O O . ASP A 1 298 ? -5.993 -2.311 -9.795 1.00 82.19 298 ASP A O 1
ATOM 2266 N N . TYR A 1 299 ? -4.922 -1.417 -11.561 1.00 89.62 299 TYR A N 1
ATOM 2267 C CA . TYR A 1 299 ? -4.083 -0.497 -10.805 1.00 89.62 299 TYR A CA 1
ATOM 2268 C C . TYR A 1 299 ? -4.598 0.945 -10.950 1.00 89.62 299 TYR A C 1
ATOM 2270 O O . TYR A 1 299 ? -4.737 1.462 -12.055 1.00 89.62 299 TYR A O 1
ATOM 2278 N N . TYR A 1 300 ? -4.863 1.630 -9.834 1.00 90.81 300 TYR A N 1
ATOM 2279 C CA . TYR A 1 300 ? -5.167 3.065 -9.817 1.00 90.81 300 TYR A CA 1
ATOM 2280 C C . TYR A 1 300 ? -3.968 3.875 -10.285 1.00 90.81 300 TYR A C 1
ATOM 2282 O O . TYR A 1 300 ? -4.115 4.779 -11.106 1.00 90.81 300 TYR A O 1
ATOM 2290 N N . TYR A 1 301 ? -2.777 3.528 -9.793 1.00 93.31 301 TYR A N 1
ATOM 2291 C CA . TYR A 1 301 ? -1.544 4.139 -10.254 1.00 93.31 301 TYR A CA 1
ATOM 2292 C C . TYR A 1 301 ? -0.310 3.250 -10.109 1.00 93.31 301 TYR A C 1
ATOM 2294 O O . TYR A 1 301 ? -0.294 2.272 -9.357 1.00 93.31 301 TYR A O 1
ATOM 2302 N N . GLU A 1 302 ? 0.745 3.650 -10.812 1.00 94.62 302 GLU A N 1
ATOM 2303 C CA . GLU A 1 302 ? 2.120 3.236 -10.563 1.00 94.62 302 GLU A CA 1
ATOM 2304 C C . GLU A 1 302 ? 3.040 4.453 -10.412 1.00 94.62 302 GLU A C 1
ATOM 2306 O O . GLU A 1 302 ? 2.793 5.510 -10.998 1.00 94.62 302 GLU A O 1
ATOM 2311 N N . SER A 1 303 ? 4.101 4.313 -9.617 1.00 96.81 303 SER A N 1
ATOM 2312 C CA . SER A 1 303 ? 5.132 5.341 -9.474 1.00 96.81 303 SER A CA 1
ATOM 2313 C C . SER A 1 303 ? 6.524 4.728 -9.377 1.00 96.81 303 SER A C 1
ATOM 2315 O O . SER A 1 303 ? 6.832 3.984 -8.442 1.00 96.81 303 SER A O 1
ATOM 2317 N N . TYR A 1 304 ? 7.381 5.047 -10.349 1.00 98.06 304 TYR A N 1
ATOM 2318 C CA . TYR A 1 304 ? 8.758 4.561 -10.363 1.00 98.06 304 TYR A CA 1
ATOM 2319 C C . TYR A 1 304 ? 9.637 5.343 -9.368 1.00 98.06 304 TYR A C 1
ATOM 2321 O O . TYR A 1 304 ? 9.657 6.577 -9.366 1.00 98.06 304 TYR A O 1
ATOM 2329 N N . PHE A 1 305 ? 10.443 4.656 -8.562 1.00 98.31 305 PHE A N 1
ATOM 2330 C CA . PHE A 1 305 ? 11.384 5.278 -7.629 1.00 98.31 305 PHE A CA 1
ATOM 2331 C C . PHE A 1 305 ? 12.672 5.724 -8.350 1.00 98.31 305 PHE A C 1
ATOM 2333 O O . PHE A 1 305 ? 13.713 5.068 -8.322 1.00 98.31 305 PHE A O 1
ATOM 2340 N N . ASN A 1 306 ? 12.625 6.867 -9.038 1.00 97.81 306 ASN A N 1
ATOM 2341 C CA . ASN A 1 306 ? 13.730 7.380 -9.855 1.00 97.81 306 ASN A CA 1
ATOM 2342 C C . ASN A 1 306 ? 14.764 8.172 -9.027 1.00 97.81 306 ASN A C 1
ATOM 2344 O O . ASN A 1 306 ? 15.083 9.324 -9.340 1.00 97.81 306 ASN A O 1
ATOM 2348 N N . ARG A 1 307 ? 15.299 7.569 -7.959 1.00 96.06 307 ARG A N 1
ATOM 2349 C CA . ARG A 1 307 ? 16.291 8.205 -7.078 1.00 96.06 307 ARG A CA 1
ATOM 2350 C C . ARG A 1 307 ? 17.258 7.190 -6.473 1.00 96.06 307 ARG A C 1
ATOM 2352 O O . ARG A 1 307 ? 16.844 6.146 -5.994 1.00 96.06 307 ARG A O 1
ATOM 2359 N N . ASN A 1 308 ? 18.544 7.527 -6.429 1.00 96.12 308 ASN A N 1
ATOM 2360 C CA . ASN A 1 308 ? 19.533 6.728 -5.700 1.00 96.12 308 ASN A CA 1
ATOM 2361 C C . ASN A 1 308 ? 19.503 7.087 -4.212 1.00 96.12 308 ASN A C 1
ATOM 2363 O O . ASN A 1 308 ? 19.481 8.270 -3.860 1.00 96.12 308 ASN A O 1
ATOM 2367 N N . MET A 1 309 ? 19.511 6.071 -3.353 1.00 94.44 309 MET A N 1
ATOM 2368 C CA . MET A 1 309 ? 19.534 6.233 -1.897 1.00 94.44 309 MET A CA 1
ATOM 2369 C C . MET A 1 309 ? 20.966 6.365 -1.376 1.00 94.44 309 MET A C 1
ATOM 2371 O O . MET A 1 309 ? 21.219 7.124 -0.442 1.00 94.44 309 MET A O 1
ATOM 2375 N N . SER A 1 310 ? 21.918 5.684 -2.017 1.00 95.19 310 SER A N 1
ATOM 2376 C CA . SER A 1 310 ? 23.357 5.844 -1.788 1.00 95.19 310 SER A CA 1
ATOM 2377 C C . SER A 1 310 ? 24.156 5.399 -3.020 1.00 95.19 310 SER A C 1
ATOM 2379 O O . SER A 1 310 ? 23.581 4.966 -4.017 1.00 95.19 310 SER A O 1
ATOM 2381 N N . GLU A 1 311 ? 25.489 5.446 -2.954 1.00 93.62 311 GLU A N 1
ATOM 2382 C CA . GLU A 1 311 ? 26.362 4.781 -3.941 1.00 93.62 311 GLU A CA 1
ATOM 2383 C C . GLU A 1 311 ? 26.156 3.253 -3.970 1.00 93.62 311 GLU A C 1
ATOM 2385 O O . GLU A 1 311 ? 26.412 2.610 -4.985 1.00 93.62 311 GLU A O 1
ATOM 2390 N N . CYS A 1 312 ? 25.657 2.682 -2.867 1.00 93.56 312 CYS A N 1
ATOM 2391 C CA . CYS A 1 312 ? 25.415 1.254 -2.685 1.00 93.56 312 CYS A CA 1
ATOM 2392 C C . CYS A 1 312 ? 23.951 0.825 -2.837 1.00 93.56 312 CYS A C 1
ATOM 2394 O O . CYS A 1 312 ? 23.673 -0.362 -2.682 1.00 93.56 312 CYS A O 1
ATOM 2396 N N . GLU A 1 313 ? 23.032 1.752 -3.112 1.00 95.31 313 GLU A N 1
ATOM 2397 C CA . GLU A 1 313 ? 21.614 1.469 -3.335 1.00 95.31 313 GLU A CA 1
ATOM 2398 C C . GLU A 1 313 ? 21.068 2.435 -4.392 1.00 95.31 313 GLU A C 1
ATOM 2400 O O . GLU A 1 313 ? 20.789 3.613 -4.136 1.00 95.31 313 GLU A O 1
ATOM 2405 N N . VAL A 1 314 ? 21.007 1.916 -5.615 1.00 97.50 314 VAL A N 1
ATOM 2406 C CA . VAL A 1 314 ? 20.772 2.657 -6.855 1.00 97.50 314 VAL A CA 1
ATOM 2407 C C . VAL A 1 314 ? 19.462 2.174 -7.471 1.00 97.50 314 VAL A C 1
ATOM 2409 O O . VAL A 1 314 ? 19.278 0.971 -7.645 1.00 97.50 314 VAL A O 1
ATOM 2412 N N . HIS A 1 315 ? 18.581 3.115 -7.816 1.00 97.62 315 HIS A N 1
ATOM 2413 C CA . HIS A 1 315 ? 17.270 2.854 -8.436 1.00 97.62 315 HIS A CA 1
ATOM 2414 C C . HIS A 1 315 ? 16.979 3.767 -9.634 1.00 97.62 315 HIS A C 1
ATOM 2416 O O . HIS A 1 315 ? 16.109 3.463 -10.449 1.00 97.62 315 HIS A O 1
ATOM 2422 N N . GLN A 1 316 ? 17.695 4.890 -9.766 1.00 96.88 316 GLN A N 1
ATOM 2423 C CA . GLN A 1 316 ? 17.472 5.868 -10.827 1.00 96.88 316 GLN A CA 1
ATOM 2424 C C . GLN A 1 316 ? 17.665 5.226 -12.210 1.00 96.88 316 GLN A C 1
ATOM 2426 O O . GLN A 1 316 ? 18.746 4.735 -12.513 1.00 96.88 316 GLN A O 1
ATOM 2431 N N . ILE A 1 317 ? 16.631 5.271 -13.055 1.00 96.00 317 ILE A N 1
ATOM 2432 C CA . ILE A 1 317 ? 16.633 4.682 -14.405 1.00 96.00 317 ILE A CA 1
ATOM 2433 C C . ILE A 1 317 ? 17.016 5.701 -15.487 1.00 96.00 317 ILE A C 1
ATOM 2435 O O . ILE A 1 317 ? 17.603 5.344 -16.511 1.00 96.00 317 ILE A O 1
ATOM 2439 N N . THR A 1 318 ? 16.773 6.996 -15.238 1.00 95.25 318 THR A N 1
ATOM 2440 C CA . THR A 1 318 ? 17.089 8.090 -16.182 1.00 95.25 318 THR A CA 1
ATOM 2441 C C . THR A 1 318 ? 18.581 8.257 -16.482 1.00 95.25 318 THR A C 1
ATOM 2443 O O . THR A 1 318 ? 18.938 8.927 -17.447 1.00 95.25 318 THR A O 1
ATOM 2446 N N . ASN A 1 319 ? 19.460 7.680 -15.661 1.00 89.81 319 ASN A N 1
ATOM 2447 C CA . ASN A 1 319 ? 20.912 7.645 -15.837 1.00 89.81 319 ASN A CA 1
ATOM 2448 C C . ASN A 1 319 ? 21.476 6.433 -15.066 1.00 89.81 319 ASN A C 1
ATOM 2450 O O . ASN A 1 319 ? 20.715 5.707 -14.437 1.00 89.81 319 ASN A O 1
ATOM 2454 N N . GLY A 1 320 ? 22.788 6.204 -15.082 1.00 90.12 320 GLY A N 1
ATOM 2455 C CA . GLY A 1 320 ? 23.424 5.154 -14.285 1.00 90.12 320 GLY A CA 1
ATOM 2456 C C . GLY A 1 320 ? 23.380 3.766 -14.943 1.00 90.12 320 GLY A C 1
ATOM 2457 O O . GLY A 1 320 ? 23.336 3.686 -16.174 1.00 90.12 320 GLY A O 1
ATOM 2458 N N . PRO A 1 321 ? 23.436 2.681 -14.148 1.00 94.69 321 PRO A N 1
ATOM 2459 C CA . PRO A 1 321 ? 23.840 1.349 -14.613 1.00 94.69 321 PRO A CA 1
ATOM 2460 C C . PRO A 1 321 ? 22.775 0.578 -15.404 1.00 94.69 321 PRO A C 1
ATOM 2462 O O . PRO A 1 321 ? 23.097 -0.445 -15.994 1.00 94.69 321 PRO A O 1
ATOM 2465 N N . PHE A 1 322 ? 21.525 1.045 -15.419 1.00 96.94 322 PHE A N 1
ATOM 2466 C CA . PHE A 1 322 ? 20.394 0.328 -16.010 1.00 96.94 322 PHE A CA 1
ATOM 2467 C C . PHE A 1 322 ? 20.201 0.669 -17.499 1.00 96.94 322 PHE A C 1
ATOM 2469 O O . PHE A 1 322 ? 19.251 1.363 -17.849 1.00 96.94 322 PHE A O 1
ATOM 2476 N N . GLU A 1 323 ? 21.132 0.307 -18.383 1.00 96.81 323 GLU A N 1
ATOM 2477 C CA . GLU A 1 323 ? 21.087 0.715 -19.799 1.00 96.81 323 GLU A CA 1
ATOM 2478 C C . GLU A 1 323 ? 20.041 -0.061 -20.621 1.00 96.81 323 GLU A C 1
ATOM 2480 O O . GLU A 1 323 ? 19.253 0.543 -21.363 1.00 96.81 323 GLU A O 1
ATOM 2485 N N . ALA A 1 324 ? 19.977 -1.383 -20.459 1.00 97.00 324 ALA A N 1
ATOM 2486 C CA . ALA A 1 324 ? 19.006 -2.225 -21.149 1.00 97.00 324 ALA A CA 1
ATOM 2487 C C . ALA A 1 324 ? 17.584 -1.964 -20.632 1.00 97.00 324 ALA A C 1
ATOM 2489 O O . ALA A 1 324 ? 16.655 -1.757 -21.419 1.00 97.00 324 ALA A O 1
ATOM 2490 N N . ALA A 1 325 ? 17.412 -1.887 -19.313 1.00 97.00 325 ALA A N 1
ATOM 2491 C CA . ALA A 1 325 ? 16.120 -1.655 -18.685 1.00 97.00 325 ALA A CA 1
ATOM 2492 C C . ALA A 1 325 ? 15.593 -0.230 -18.918 1.00 97.00 325 ALA A C 1
ATOM 2494 O O . ALA A 1 325 ? 14.389 -0.042 -19.094 1.00 97.00 325 ALA A O 1
ATOM 2495 N N . ARG A 1 326 ? 16.478 0.773 -19.034 1.00 95.25 326 ARG A N 1
ATOM 2496 C CA . ARG A 1 326 ? 16.126 2.124 -19.509 1.00 95.25 326 ARG A CA 1
ATOM 2497 C C . ARG A 1 326 ? 15.513 2.089 -20.907 1.00 95.25 326 ARG A C 1
ATOM 2499 O O . ARG A 1 326 ? 14.483 2.723 -21.130 1.00 95.25 326 ARG A O 1
ATOM 2506 N N . THR A 1 327 ? 16.111 1.324 -21.819 1.00 93.94 327 THR A N 1
ATOM 2507 C CA . THR A 1 327 ? 15.602 1.153 -23.189 1.00 93.94 327 THR A CA 1
ATOM 2508 C C . THR A 1 327 ? 14.232 0.464 -23.185 1.00 93.94 327 THR A C 1
ATOM 2510 O O . THR A 1 327 ? 13.306 0.929 -23.851 1.00 93.94 327 THR A O 1
ATOM 2513 N N . ALA A 1 328 ? 14.060 -0.587 -22.374 1.00 93.75 328 ALA A N 1
ATOM 2514 C CA . ALA A 1 328 ? 12.772 -1.264 -22.197 1.00 93.75 328 ALA A CA 1
ATOM 2515 C C . ALA A 1 328 ? 11.684 -0.323 -21.640 1.00 93.75 328 ALA A C 1
ATOM 2517 O O . ALA A 1 328 ? 10.572 -0.280 -22.170 1.00 93.75 328 ALA A O 1
ATOM 2518 N N . TYR A 1 329 ? 12.012 0.502 -20.637 1.00 92.69 329 TYR A N 1
ATOM 2519 C CA . TYR A 1 329 ? 11.094 1.492 -20.060 1.00 92.69 329 TYR A CA 1
ATOM 2520 C C . TYR A 1 329 ? 10.587 2.488 -21.119 1.00 92.69 329 TYR A C 1
ATOM 2522 O O . TYR A 1 329 ? 9.390 2.757 -21.199 1.00 92.69 329 TYR A O 1
ATOM 2530 N N . GLN A 1 330 ? 11.477 3.002 -21.975 1.00 89.75 330 GLN A N 1
ATOM 2531 C CA . GLN A 1 330 ? 11.113 3.920 -23.067 1.00 89.75 330 GLN A CA 1
ATOM 2532 C C . GLN A 1 330 ? 10.229 3.258 -24.139 1.00 89.75 330 GLN A C 1
ATOM 2534 O O . GLN A 1 330 ? 9.350 3.913 -24.706 1.00 89.75 330 GLN A O 1
ATOM 2539 N N . GLY A 1 331 ? 10.433 1.962 -24.399 1.00 86.81 331 GLY A N 1
ATOM 2540 C CA . GLY A 1 331 ? 9.581 1.169 -25.288 1.00 86.81 331 GLY A CA 1
ATOM 2541 C C . GLY A 1 331 ? 8.170 0.953 -24.732 1.00 86.81 331 GLY A C 1
ATOM 2542 O O . GLY A 1 331 ? 7.198 1.046 -25.478 1.00 86.81 331 GLY A O 1
ATOM 2543 N N . MET A 1 332 ? 8.046 0.735 -23.419 1.00 83.06 332 MET A N 1
ATOM 2544 C CA . MET A 1 332 ? 6.763 0.507 -22.741 1.00 83.06 332 MET A CA 1
ATOM 2545 C C . MET A 1 332 ? 5.920 1.777 -22.541 1.00 83.06 332 MET A C 1
ATOM 2547 O O . MET A 1 332 ? 4.716 1.666 -22.324 1.00 83.06 332 MET A O 1
ATOM 2551 N N . TYR A 1 333 ? 6.524 2.970 -22.611 1.00 72.62 333 TYR A N 1
ATOM 2552 C CA . TYR A 1 333 ? 5.848 4.255 -22.363 1.00 72.62 333 TYR A CA 1
ATOM 2553 C C . TYR A 1 333 ? 5.566 5.116 -23.605 1.00 72.62 333 TYR A C 1
ATOM 2555 O O . TYR A 1 333 ? 5.127 6.261 -23.490 1.00 72.62 333 TYR A O 1
ATOM 2563 N N . GLN A 1 3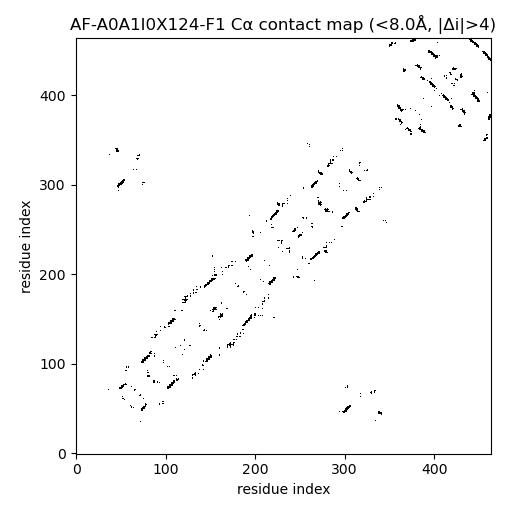34 ? 5.655 4.507 -24.791 1.00 60.12 334 GLN A N 1
ATOM 2564 C CA . GLN A 1 334 ? 4.777 4.851 -25.922 1.00 60.12 334 GLN A CA 1
ATOM 2565 C C . GLN A 1 334 ? 3.295 4.713 -25.482 1.00 60.12 334 GLN A C 1
ATOM 2567 O O . GLN A 1 334 ? 3.057 4.048 -24.474 1.00 60.12 334 GLN A O 1
ATOM 2572 N N . PRO A 1 335 ? 2.287 5.338 -26.136 1.00 54.66 335 PRO A N 1
ATOM 2573 C CA . PRO A 1 335 ? 0.943 5.500 -25.558 1.00 54.66 335 PRO A CA 1
ATOM 2574 C C . PRO A 1 335 ? 0.331 4.186 -25.038 1.00 54.66 335 PRO A C 1
ATOM 2576 O O . PRO A 1 335 ? -0.177 3.370 -25.808 1.00 54.66 335 PRO A O 1
ATOM 2579 N N . ARG A 1 336 ? 0.391 3.998 -23.709 1.00 59.12 336 ARG A N 1
ATOM 2580 C CA . ARG A 1 336 ? -0.079 2.783 -23.032 1.00 59.12 336 ARG A CA 1
ATOM 2581 C C . ARG A 1 336 ? -1.596 2.653 -23.159 1.00 59.12 336 ARG A C 1
ATOM 2583 O O . ARG A 1 336 ? -2.276 3.688 -23.077 1.00 59.12 336 ARG A O 1
ATOM 2590 N N . PRO A 1 337 ? -2.120 1.418 -23.300 1.00 53.19 337 PRO A N 1
ATOM 2591 C CA . PRO A 1 337 ? -3.553 1.157 -23.348 1.00 53.19 337 PRO A CA 1
ATOM 2592 C C . PRO A 1 337 ? -4.313 1.859 -22.219 1.00 53.19 337 PRO A C 1
ATOM 2594 O O . PRO A 1 337 ? -3.835 1.959 -21.089 1.00 53.19 337 PRO A O 1
ATOM 2597 N N . VAL A 1 338 ? -5.521 2.336 -22.516 1.00 52.50 338 VAL A N 1
ATOM 2598 C CA . VAL A 1 338 ? -6.446 2.786 -21.473 1.00 52.50 338 VAL A CA 1
ATOM 2599 C C . VAL A 1 338 ? -7.113 1.544 -20.890 1.00 52.50 338 VAL A C 1
ATOM 2601 O O . VAL A 1 338 ? -7.980 0.940 -21.521 1.00 52.50 338 VAL A O 1
ATOM 2604 N N . VAL A 1 339 ? -6.673 1.139 -19.699 1.00 52.19 339 VAL A N 1
ATOM 2605 C CA . VAL A 1 339 ? -7.261 0.023 -18.948 1.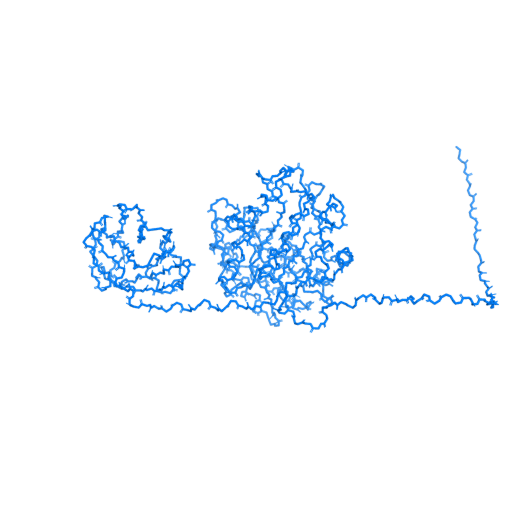00 52.19 339 VAL A CA 1
ATOM 2606 C C . VAL A 1 339 ? -8.544 0.512 -18.283 1.00 52.19 339 VAL A C 1
ATOM 2608 O O . VAL A 1 339 ? -8.532 0.971 -17.142 1.00 52.19 339 VAL A O 1
ATOM 2611 N N . VAL A 1 340 ? -9.653 0.455 -19.028 1.00 52.66 340 VAL A N 1
ATOM 2612 C CA . VAL A 1 340 ? -10.965 0.872 -18.523 1.00 52.66 340 VAL A CA 1
ATOM 2613 C C . VAL A 1 340 ? -11.385 -0.046 -17.383 1.00 52.66 340 VAL A C 1
ATOM 2615 O O . VAL A 1 340 ? -11.784 -1.193 -17.596 1.00 52.66 340 VAL A O 1
ATOM 2618 N N . TRP A 1 341 ? -11.320 0.479 -16.162 1.00 49.84 341 TRP A N 1
ATOM 2619 C CA . TRP A 1 341 ? -11.844 -0.217 -15.003 1.00 49.84 341 TRP A CA 1
ATOM 2620 C C . TRP A 1 341 ? -13.359 -0.349 -15.104 1.00 49.84 341 TRP A C 1
ATOM 2622 O O . TRP A 1 341 ? -14.089 0.640 -15.179 1.00 49.84 341 TRP A O 1
ATOM 2632 N N . THR A 1 342 ? -13.823 -1.591 -15.037 1.00 52.53 342 THR A N 1
ATOM 2633 C CA . THR A 1 342 ? -15.167 -1.882 -14.547 1.00 52.53 342 THR A CA 1
ATOM 2634 C C . THR A 1 342 ? -14.976 -2.433 -13.141 1.00 52.53 342 THR A C 1
ATOM 2636 O O . THR A 1 342 ? -14.186 -3.374 -13.002 1.00 52.53 342 THR A O 1
ATOM 2639 N N . PRO A 1 343 ? -15.665 -1.908 -12.111 1.00 47.62 343 PRO A N 1
ATOM 2640 C CA . PRO A 1 343 ? -15.683 -2.582 -10.828 1.00 47.62 343 PRO A CA 1
ATOM 2641 C C . PRO A 1 343 ? -16.090 -4.041 -11.038 1.00 47.62 343 PRO A C 1
ATOM 2643 O O . PRO A 1 343 ? -17.018 -4.300 -11.818 1.00 47.62 343 PRO A O 1
ATOM 2646 N N . PRO A 1 344 ? -15.459 -5.001 -10.337 1.00 46.25 344 PRO A N 1
ATOM 2647 C CA . PRO A 1 344 ? -16.107 -6.280 -10.110 1.00 46.25 344 PRO A CA 1
ATOM 2648 C C . PRO A 1 344 ? -17.520 -5.979 -9.614 1.00 46.25 344 PRO A C 1
ATOM 2650 O O . PRO A 1 344 ? -17.698 -5.092 -8.773 1.00 46.25 344 PRO A O 1
ATOM 2653 N N . ALA A 1 345 ? -18.527 -6.691 -10.125 1.00 45.56 345 ALA A N 1
ATOM 2654 C CA . ALA A 1 345 ? -19.819 -6.671 -9.452 1.00 45.56 345 ALA A CA 1
ATOM 2655 C C . ALA A 1 345 ? -19.542 -7.003 -7.974 1.00 45.56 345 ALA A C 1
ATOM 2657 O O . ALA A 1 345 ? -18.820 -7.979 -7.738 1.00 45.56 345 ALA A O 1
ATOM 2658 N N . PRO A 1 346 ? -20.008 -6.184 -7.008 1.00 48.47 346 PRO A N 1
ATOM 2659 C CA . PRO A 1 346 ? -19.719 -6.424 -5.597 1.00 48.47 346 PRO A CA 1
ATOM 2660 C C . PRO A 1 346 ? -20.077 -7.873 -5.276 1.00 48.47 346 PRO A C 1
ATOM 2662 O O . PRO A 1 346 ? -21.112 -8.336 -5.773 1.00 48.47 346 PRO A O 1
ATOM 2665 N N . GLU A 1 347 ? -19.224 -8.586 -4.517 1.00 48.59 347 GLU A N 1
ATOM 2666 C CA . GLU A 1 347 ? -19.494 -9.993 -4.184 1.00 48.59 347 GLU A CA 1
ATOM 2667 C C . GLU A 1 347 ? -20.954 -10.088 -3.728 1.00 48.59 347 GLU A C 1
ATOM 2669 O O . GLU A 1 347 ? -21.364 -9.310 -2.855 1.00 48.59 347 GLU A O 1
ATOM 2674 N N . PRO A 1 348 ? -21.777 -10.947 -4.364 1.00 55.62 348 PRO A N 1
ATOM 2675 C CA . PRO A 1 348 ? -23.194 -10.987 -4.063 1.00 55.62 348 PRO A CA 1
ATOM 2676 C C . PRO A 1 348 ? -23.332 -11.269 -2.574 1.00 55.62 348 PRO A C 1
ATOM 2678 O O . PRO A 1 348 ? -22.825 -12.287 -2.104 1.00 55.62 348 PRO A O 1
ATOM 2681 N N . VAL A 1 349 ? -23.978 -10.345 -1.848 1.00 65.12 349 VAL A N 1
ATOM 2682 C CA . VAL A 1 349 ? -24.150 -10.427 -0.392 1.00 65.12 349 VAL A CA 1
ATOM 2683 C C . VAL A 1 349 ? -24.637 -11.829 -0.066 1.00 65.12 349 VAL A C 1
ATOM 2685 O O . VAL A 1 349 ? -25.758 -12.186 -0.435 1.00 65.12 349 VAL A O 1
ATOM 2688 N N . LEU A 1 350 ? -23.769 -12.628 0.560 1.00 77.00 350 LEU A N 1
ATOM 2689 C CA . LEU A 1 350 ? -24.031 -14.044 0.761 1.00 77.00 350 LEU A CA 1
ATOM 2690 C C . LEU A 1 350 ? -25.249 -14.184 1.669 1.00 77.00 350 LEU A C 1
ATOM 2692 O O . LEU A 1 350 ? -25.189 -13.933 2.873 1.00 77.00 350 LEU A O 1
ATOM 2696 N N . THR A 1 351 ? -26.378 -14.555 1.075 1.00 87.00 351 THR A N 1
ATOM 2697 C CA . THR A 1 351 ? -27.603 -14.827 1.811 1.00 87.00 351 THR A CA 1
ATOM 2698 C C . THR A 1 351 ? -27.476 -16.177 2.501 1.00 87.00 351 THR A C 1
ATOM 2700 O O . THR A 1 351 ? -26.920 -17.130 1.956 1.00 87.00 351 THR A O 1
ATOM 2703 N N . VAL A 1 352 ? -27.993 -16.263 3.726 1.00 92.62 352 VAL A N 1
ATOM 2704 C CA . VAL A 1 352 ? -28.021 -17.520 4.478 1.00 92.62 352 VAL A CA 1
ATOM 2705 C C . VAL A 1 352 ? -28.961 -18.499 3.776 1.00 92.62 352 VAL A C 1
ATOM 2707 O O . VAL A 1 352 ? -30.181 -18.329 3.796 1.00 92.62 352 VAL A O 1
ATOM 2710 N N . ASP A 1 353 ? -28.392 -19.543 3.184 1.00 94.44 353 ASP A N 1
ATOM 2711 C CA . ASP A 1 353 ? -29.126 -20.645 2.582 1.00 94.44 353 ASP A CA 1
ATOM 2712 C C . ASP A 1 353 ? -29.429 -21.709 3.649 1.00 94.44 353 ASP A C 1
ATOM 2714 O O . ASP A 1 353 ? -28.580 -22.508 4.067 1.00 94.44 353 ASP A O 1
ATOM 2718 N N . SER A 1 354 ? -30.678 -21.711 4.112 1.00 93.00 354 SER A N 1
ATOM 2719 C CA . SER A 1 354 ? -31.173 -22.674 5.097 1.00 93.00 354 SER A CA 1
ATOM 2720 C C . SER A 1 354 ? -31.328 -24.094 4.538 1.00 93.00 354 SER A C 1
ATOM 2722 O O . SER A 1 354 ? -31.424 -25.047 5.316 1.00 93.00 354 SER A O 1
ATOM 2724 N N . THR A 1 355 ? -31.293 -24.282 3.211 1.00 95.56 355 THR A N 1
ATOM 2725 C CA . THR A 1 355 ? -31.315 -25.622 2.598 1.00 95.56 355 THR A CA 1
ATOM 2726 C C . THR A 1 355 ? -30.012 -26.387 2.830 1.00 95.56 355 THR A C 1
ATOM 2728 O O . THR A 1 355 ? -29.998 -27.616 2.757 1.00 95.56 355 THR A O 1
ATOM 2731 N N . LEU A 1 356 ? -28.938 -25.678 3.197 1.00 96.00 356 LEU A N 1
ATOM 2732 C CA . LEU A 1 356 ? -27.633 -26.242 3.534 1.00 96.00 356 LEU A CA 1
ATOM 2733 C C . LEU A 1 356 ? -27.518 -26.678 5.000 1.00 96.00 356 LEU A C 1
ATOM 2735 O O . LEU A 1 356 ? -26.645 -27.483 5.309 1.00 96.00 356 LEU A O 1
ATOM 2739 N N . CYS A 1 357 ? -28.412 -26.261 5.905 1.00 95.81 357 CYS A N 1
ATOM 2740 C CA . CYS A 1 357 ? -28.373 -26.673 7.316 1.00 95.81 357 CYS A CA 1
ATOM 2741 C C . CYS A 1 357 ? -28.221 -28.201 7.551 1.00 95.81 357 CYS A C 1
ATOM 2743 O O . CYS A 1 357 ? -27.564 -28.576 8.525 1.00 95.81 357 CYS A O 1
ATOM 2745 N N . PRO A 1 358 ? -28.758 -29.112 6.704 1.00 97.94 358 PRO A N 1
ATOM 2746 C CA . PRO A 1 358 ? -28.525 -30.554 6.810 1.00 97.94 358 PRO A CA 1
ATOM 2747 C C . PRO A 1 358 ? -27.079 -31.016 6.594 1.00 97.94 358 PRO A C 1
ATOM 2749 O O . PRO A 1 358 ? -26.756 -32.123 7.031 1.00 97.94 358 PRO A O 1
ATOM 2752 N N . ILE A 1 359 ? -26.212 -30.231 5.942 1.00 97.81 359 ILE A N 1
ATOM 2753 C CA . ILE A 1 359 ? -24.804 -30.599 5.688 1.00 97.81 359 ILE A CA 1
ATOM 2754 C C . ILE A 1 359 ? -23.906 -30.342 6.901 1.00 97.81 359 ILE A C 1
ATOM 2756 O O . ILE A 1 359 ? -22.830 -30.933 6.988 1.00 97.81 359 ILE A O 1
ATOM 2760 N N . VAL A 1 360 ? -24.340 -29.491 7.839 1.00 98.44 360 VAL A N 1
ATOM 2761 C CA . VAL A 1 360 ? -23.614 -29.213 9.082 1.00 98.44 360 VAL A CA 1
ATOM 2762 C C . VAL A 1 360 ? -23.966 -30.289 10.105 1.00 98.44 360 VAL A C 1
ATOM 2764 O O . VAL A 1 360 ? -25.123 -30.453 10.509 1.00 98.44 360 VAL A O 1
ATOM 2767 N N . LYS A 1 361 ? -22.961 -31.070 10.491 1.00 98.56 361 LYS A N 1
ATOM 2768 C CA . LYS A 1 361 ? -23.116 -32.305 11.256 1.00 98.56 361 LYS A CA 1
ATOM 2769 C C . LYS A 1 361 ? -22.561 -32.191 12.668 1.00 98.56 361 LYS A C 1
ATOM 2771 O O . LYS A 1 361 ? -21.592 -31.483 12.916 1.00 98.56 361 LYS A O 1
ATOM 2776 N N . LEU A 1 362 ? -23.155 -32.969 13.567 1.00 98.50 362 LEU A N 1
ATOM 2777 C CA . LEU A 1 362 ? -22.714 -33.215 14.933 1.00 98.50 362 LEU A CA 1
ATOM 2778 C C . LEU A 1 362 ? -22.468 -34.713 15.124 1.00 98.50 362 LEU A C 1
ATOM 2780 O O . LEU A 1 362 ? -23.363 -35.524 14.887 1.00 98.50 362 LEU A O 1
ATOM 2784 N N . SER A 1 363 ? -21.291 -35.077 15.625 1.00 98.25 363 SER A N 1
ATOM 2785 C CA . SER A 1 363 ? -20.985 -36.407 16.153 1.00 98.25 363 SER A CA 1
ATOM 2786 C C . SER A 1 363 ? -20.399 -36.306 17.566 1.00 98.25 363 SER A C 1
ATOM 2788 O O . SER A 1 363 ? -19.827 -35.289 17.955 1.00 98.25 363 SER A O 1
ATOM 2790 N N . TYR A 1 364 ? -20.513 -37.392 18.331 1.00 98.19 364 TYR A N 1
ATOM 2791 C CA . TYR A 1 364 ? -19.819 -37.595 19.610 1.00 98.19 364 TYR A CA 1
ATOM 2792 C C . TYR A 1 364 ? -18.661 -38.605 19.477 1.00 98.19 364 TYR A C 1
ATOM 2794 O O . TYR A 1 364 ? -18.205 -39.181 20.461 1.00 98.19 364 TYR A O 1
ATOM 2802 N N . SER A 1 365 ? -18.190 -38.861 18.253 1.00 97.88 365 SER A N 1
ATOM 2803 C CA . SER A 1 365 ? -17.055 -39.737 17.951 1.00 97.88 365 SER A CA 1
ATOM 2804 C C . SER A 1 365 ? -16.090 -39.042 16.992 1.00 97.88 365 SER A C 1
ATOM 2806 O O . SER A 1 365 ? -16.512 -38.487 15.980 1.00 97.88 365 SER A O 1
ATOM 2808 N N . SER A 1 366 ? -14.786 -39.098 17.278 1.00 97.44 366 SER A N 1
ATOM 2809 C CA . SER A 1 366 ? -13.755 -38.413 16.477 1.00 97.44 366 SER A CA 1
ATOM 2810 C C . SER A 1 366 ? -13.697 -38.890 15.026 1.00 97.44 366 SER A C 1
ATOM 2812 O O . SER A 1 366 ? -13.387 -38.112 14.133 1.00 97.44 366 SER A O 1
ATOM 2814 N N . ASN A 1 367 ? -14.068 -40.142 14.758 1.00 97.06 367 ASN A N 1
ATOM 2815 C CA . ASN A 1 367 ? -14.194 -40.687 13.404 1.00 97.06 367 ASN A CA 1
ATOM 2816 C C . ASN A 1 367 ? -15.445 -40.198 12.639 1.00 97.06 367 ASN A C 1
ATOM 2818 O O . ASN A 1 367 ? -15.739 -40.728 11.570 1.00 97.06 367 ASN A O 1
ATOM 2822 N N . ARG A 1 368 ? -16.204 -39.234 13.187 1.00 97.56 368 ARG A N 1
ATOM 2823 C CA . ARG A 1 368 ? -17.412 -38.627 12.593 1.00 97.56 368 ARG A CA 1
ATOM 2824 C C . ARG A 1 368 ? -18.579 -39.606 12.366 1.00 97.56 368 ARG A C 1
ATOM 2826 O O . ARG A 1 368 ? -19.550 -39.270 11.692 1.00 97.56 368 ARG A O 1
ATOM 2833 N N . SER A 1 369 ? -18.524 -40.806 12.951 1.00 97.38 369 SER A N 1
ATOM 2834 C CA . SER A 1 369 ? -19.595 -41.809 12.851 1.00 97.38 369 SER A CA 1
ATOM 2835 C C . SER A 1 369 ? -20.873 -41.389 13.592 1.00 97.38 369 SER A C 1
ATOM 2837 O O . SER A 1 369 ? -20.843 -40.527 14.472 1.00 97.38 369 SER A O 1
ATOM 2839 N N . ASN A 1 370 ? -22.008 -42.003 13.231 1.00 97.12 370 ASN A N 1
ATOM 2840 C CA . ASN A 1 370 ? -23.329 -41.762 13.836 1.00 97.12 370 ASN A CA 1
ATOM 2841 C C . ASN A 1 370 ? -23.744 -40.276 13.874 1.00 97.12 370 ASN A C 1
ATOM 2843 O O . ASN A 1 370 ? -24.403 -39.829 14.812 1.00 97.12 370 ASN A O 1
ATOM 2847 N N . ALA A 1 371 ? -23.316 -39.501 12.875 1.00 98.00 371 ALA A N 1
ATOM 2848 C CA . ALA A 1 371 ? -23.521 -38.064 12.853 1.00 98.00 371 ALA A CA 1
ATOM 2849 C C . ALA A 1 371 ? -24.971 -37.673 12.534 1.00 98.00 371 ALA A C 1
ATOM 2851 O O . ALA A 1 371 ? -25.588 -38.199 11.605 1.00 98.00 371 ALA A O 1
ATOM 2852 N N . VAL A 1 372 ? -25.481 -36.687 13.267 1.00 98.19 372 VAL A N 1
ATOM 2853 C CA . VAL A 1 372 ? -26.796 -36.064 13.058 1.00 98.19 372 VAL A CA 1
ATOM 2854 C C . VAL A 1 372 ? -26.630 -34.646 12.509 1.00 98.19 372 VAL A C 1
ATOM 2856 O O . VAL A 1 372 ? -25.536 -34.090 12.534 1.00 98.19 372 VAL A O 1
ATOM 2859 N N . GLN A 1 373 ? -27.699 -34.044 11.990 1.00 98.06 373 GLN A N 1
ATOM 2860 C CA . GLN A 1 373 ? -27.715 -32.615 11.653 1.00 98.06 373 GLN A CA 1
ATOM 2861 C C . GLN A 1 373 ? -27.598 -31.771 12.934 1.00 98.06 373 GLN A C 1
ATOM 2863 O O . GLN A 1 373 ? -28.287 -32.070 13.906 1.00 98.06 373 GLN A O 1
ATOM 2868 N N . LEU A 1 374 ? -26.757 -30.727 12.935 1.00 98.38 374 LEU A N 1
ATOM 2869 C CA . LEU A 1 374 ? -26.530 -29.864 14.109 1.00 98.38 374 LEU A CA 1
ATOM 2870 C C . LEU A 1 374 ? -27.698 -28.899 14.395 1.00 98.38 374 LEU A C 1
ATOM 2872 O O . LEU A 1 374 ? -27.947 -28.579 15.555 1.00 98.38 374 LEU A O 1
ATOM 2876 N N . GLN A 1 375 ? -28.424 -28.459 13.362 1.00 98.19 375 GLN A N 1
ATOM 2877 C CA . GLN A 1 375 ? -29.543 -27.518 13.500 1.00 98.19 375 GLN A CA 1
ATOM 2878 C C . GLN A 1 375 ? -30.571 -27.984 14.543 1.00 98.19 375 GLN A C 1
ATOM 2880 O O . GLN A 1 375 ? -31.131 -29.075 14.432 1.00 98.19 375 GLN A O 1
ATOM 2885 N N . GLY A 1 376 ? -30.846 -27.128 15.526 1.00 97.00 376 GLY A N 1
ATOM 2886 C CA . GLY A 1 376 ? -31.817 -27.356 16.595 1.00 97.00 376 GLY A CA 1
ATOM 2887 C C . GLY A 1 376 ? -31.399 -28.385 17.652 1.00 97.00 376 GLY A C 1
ATOM 2888 O O . GLY A 1 376 ? -32.206 -28.692 18.525 1.00 97.00 376 GLY A O 1
ATOM 2889 N N . GLN A 1 377 ? -30.179 -28.931 17.603 1.00 98.12 377 GLN A N 1
ATOM 2890 C CA . GLN A 1 377 ? -29.724 -29.912 18.592 1.00 98.12 377 GLN A CA 1
ATOM 2891 C C . GLN A 1 377 ? -29.420 -29.265 19.947 1.00 98.12 377 GLN A C 1
ATOM 2893 O O . GLN A 1 377 ? -28.941 -28.133 20.023 1.00 98.12 377 GLN A O 1
ATOM 2898 N N . THR A 1 378 ? -29.599 -30.037 21.018 1.00 97.62 378 THR A N 1
ATOM 2899 C CA . THR A 1 378 ? -28.960 -29.767 22.311 1.00 97.62 378 THR A CA 1
ATOM 2900 C C . THR A 1 378 ? -27.654 -30.552 22.376 1.00 97.62 378 THR A C 1
ATOM 2902 O O . THR A 1 378 ? -27.645 -31.788 22.396 1.00 97.62 378 THR A O 1
ATOM 2905 N N . VAL A 1 379 ? -26.536 -29.835 22.364 1.00 96.75 379 VAL A N 1
ATOM 2906 C CA . VAL A 1 379 ? -25.189 -30.399 22.368 1.00 96.75 379 VAL A CA 1
ATOM 2907 C C . VAL A 1 379 ? -24.754 -30.641 23.808 1.00 96.75 379 VAL A C 1
ATOM 2909 O O . VAL A 1 379 ? -24.769 -29.745 24.647 1.00 96.75 379 VAL A O 1
ATOM 2912 N N . ARG A 1 380 ? -24.362 -31.878 24.116 1.00 94.75 380 ARG A N 1
ATOM 2913 C CA . ARG A 1 380 ? -23.950 -32.274 25.468 1.00 94.75 380 ARG A CA 1
ATOM 2914 C C . ARG A 1 380 ? -22.677 -31.530 25.872 1.00 94.75 380 ARG A C 1
ATOM 2916 O O . ARG A 1 380 ? -21.763 -31.396 25.059 1.00 94.75 380 ARG A O 1
ATOM 2923 N N . THR A 1 381 ? -22.590 -31.132 27.143 1.00 94.12 381 THR A N 1
ATOM 2924 C CA . THR A 1 381 ? -21.345 -30.622 27.742 1.00 94.12 381 THR A CA 1
ATOM 2925 C C . THR A 1 381 ? -20.245 -31.692 27.660 1.00 94.12 381 THR A C 1
ATOM 2927 O O . THR A 1 381 ? -20.455 -32.831 28.080 1.00 94.12 381 THR A O 1
ATOM 2930 N N . GLY A 1 382 ? -19.077 -31.322 27.129 1.00 94.94 382 GLY A N 1
ATOM 2931 C CA . GLY A 1 382 ? -17.921 -32.197 26.934 1.00 94.94 382 GLY A CA 1
ATOM 2932 C C . GLY A 1 382 ? -17.422 -32.171 25.487 1.00 94.94 382 GLY A C 1
ATOM 2933 O O . GLY A 1 382 ? -17.456 -31.140 24.826 1.00 94.94 382 GLY A O 1
ATOM 2934 N N . LYS A 1 383 ? -16.940 -33.311 24.978 1.00 97.69 383 LYS A N 1
ATOM 2935 C CA . LYS A 1 383 ? -16.391 -33.402 23.616 1.00 97.69 383 LYS A CA 1
ATOM 2936 C C . LYS A 1 383 ? -17.497 -33.598 22.577 1.00 97.69 383 LYS A C 1
ATOM 2938 O O . LYS A 1 383 ? -18.194 -34.611 22.608 1.00 97.69 383 LYS A O 1
ATOM 2943 N N . ALA A 1 384 ? -17.580 -32.678 21.624 1.00 97.94 384 ALA A N 1
ATOM 2944 C CA . ALA A 1 384 ? -18.352 -32.796 20.393 1.00 97.94 384 ALA A CA 1
ATOM 2945 C C . ALA A 1 384 ? -17.423 -32.725 19.170 1.00 97.94 384 ALA A C 1
ATOM 2947 O O . ALA A 1 384 ? -16.307 -32.215 19.252 1.00 97.94 384 ALA A O 1
ATOM 2948 N N . TYR A 1 385 ? -17.888 -33.222 18.029 1.00 98.44 385 TYR A N 1
ATOM 2949 C CA . TYR A 1 385 ? -17.179 -33.171 16.752 1.00 98.44 385 TYR A CA 1
ATOM 2950 C C . TYR A 1 385 ? -18.145 -32.610 15.709 1.00 98.44 385 TYR A C 1
ATOM 2952 O O . TYR A 1 385 ? -19.104 -33.280 15.321 1.00 98.44 385 TYR A O 1
ATOM 2960 N N . ILE A 1 386 ? -17.933 -31.350 15.330 1.00 98.50 386 ILE A N 1
ATOM 2961 C CA . ILE A 1 386 ? -18.791 -30.607 14.403 1.00 98.50 386 ILE A CA 1
ATOM 2962 C C . ILE A 1 386 ? -18.044 -30.430 13.086 1.00 98.50 386 ILE A C 1
ATOM 2964 O O . ILE A 1 386 ? -16.885 -30.018 13.094 1.00 98.50 386 ILE A O 1
ATOM 2968 N N . PHE A 1 387 ? -18.700 -30.754 11.975 1.00 98.50 387 PHE A N 1
ATOM 2969 C CA . PHE A 1 387 ? -18.070 -30.817 10.656 1.00 98.50 387 PHE A CA 1
ATOM 2970 C C . PHE A 1 387 ? -19.068 -30.566 9.525 1.00 98.50 387 PHE A C 1
ATOM 2972 O O . PHE A 1 387 ? -20.283 -30.577 9.734 1.00 98.50 387 PHE A O 1
ATOM 2979 N N . VAL A 1 388 ? -18.551 -30.353 8.317 1.00 98.19 388 VAL A N 1
ATOM 2980 C CA . VAL A 1 388 ? -19.345 -30.066 7.115 1.00 98.19 388 VAL A CA 1
ATOM 2981 C C . VAL A 1 388 ? -19.214 -31.221 6.125 1.00 98.19 388 VAL A C 1
ATOM 2983 O O . VAL A 1 388 ? -18.111 -31.635 5.774 1.00 98.19 388 VAL A O 1
ATOM 2986 N N . ALA A 1 389 ? -20.354 -31.762 5.689 1.00 96.12 389 ALA A N 1
ATOM 2987 C CA . ALA A 1 389 ? -20.453 -32.869 4.736 1.00 96.12 389 ALA A CA 1
ATOM 2988 C C . ALA A 1 389 ? -21.298 -32.454 3.511 1.00 96.12 389 ALA A C 1
ATOM 2990 O O . ALA A 1 389 ? -22.466 -32.844 3.411 1.00 96.12 389 ALA A O 1
ATOM 2991 N N . PRO A 1 390 ? -20.748 -31.615 2.614 1.00 93.75 390 PRO A N 1
ATOM 2992 C CA . PRO A 1 390 ? -21.461 -31.074 1.464 1.00 93.75 390 PRO A CA 1
ATOM 2993 C C . PRO A 1 390 ? -21.541 -32.107 0.322 1.00 93.75 390 PRO A C 1
ATOM 2995 O O . PRO A 1 390 ? -20.670 -32.972 0.214 1.00 93.75 390 PRO A O 1
ATOM 2998 N N . PRO A 1 391 ? -22.559 -32.031 -0.559 1.00 88.38 391 PRO A N 1
ATOM 2999 C CA . PRO A 1 391 ? -22.677 -32.923 -1.718 1.00 88.38 391 PRO A CA 1
ATOM 3000 C C . PRO A 1 391 ? -21.656 -32.607 -2.826 1.00 88.38 391 PRO A C 1
ATOM 3002 O O . PRO A 1 391 ? -21.295 -33.490 -3.600 1.00 88.38 391 PRO A O 1
ATOM 3005 N N . THR A 1 392 ? -21.181 -31.361 -2.881 1.00 90.44 392 THR A N 1
ATOM 3006 C CA . THR A 1 392 ? -20.125 -30.878 -3.779 1.00 90.44 392 THR A CA 1
ATOM 3007 C C . THR A 1 392 ? -18.917 -30.502 -2.932 1.00 90.44 392 THR A C 1
ATOM 3009 O O . THR A 1 392 ? -19.086 -29.885 -1.888 1.00 90.44 392 THR A O 1
ATOM 3012 N N . THR A 1 393 ? -17.704 -30.837 -3.369 1.00 93.62 393 THR A N 1
ATOM 3013 C CA . THR A 1 393 ? -16.455 -30.512 -2.657 1.00 93.62 393 THR A CA 1
ATOM 3014 C C . THR A 1 393 ? -16.115 -29.014 -2.765 1.00 93.62 393 THR A C 1
ATOM 3016 O O . THR A 1 393 ? -15.760 -28.578 -3.864 1.00 93.62 393 THR A O 1
ATOM 3019 N N . PRO A 1 394 ? -16.171 -28.221 -1.675 1.00 95.12 394 PRO A N 1
ATOM 3020 C CA . PRO A 1 394 ? -15.569 -26.889 -1.631 1.00 95.12 394 PRO A CA 1
ATOM 3021 C C . PRO A 1 394 ? -14.036 -26.960 -1.636 1.00 95.12 394 PRO A C 1
ATOM 3023 O O . PRO A 1 394 ? -13.437 -27.974 -1.276 1.00 95.12 394 PRO A O 1
ATOM 3026 N N . THR A 1 395 ? -13.386 -25.864 -2.018 1.00 90.50 395 THR A N 1
ATOM 3027 C CA . THR A 1 395 ? -11.938 -25.673 -1.838 1.00 90.50 395 THR A CA 1
ATOM 3028 C C . THR A 1 395 ? -11.604 -25.198 -0.428 1.00 90.50 395 THR A C 1
ATOM 3030 O O . THR A 1 395 ? -10.574 -25.588 0.119 1.00 90.50 395 THR A O 1
ATOM 3033 N N . VAL A 1 396 ? -12.477 -24.385 0.173 1.00 93.50 396 VAL A N 1
ATOM 3034 C CA . VAL A 1 396 ? -12.321 -23.857 1.533 1.00 93.50 396 VAL A CA 1
ATOM 3035 C C . VAL A 1 396 ? -13.663 -23.904 2.259 1.00 93.50 396 VAL A C 1
ATOM 3037 O O . VAL A 1 396 ? -14.705 -23.613 1.674 1.00 93.50 396 VAL A O 1
ATOM 3040 N N . VAL A 1 397 ? -13.637 -24.255 3.544 1.00 97.31 397 VAL A N 1
ATOM 3041 C CA . VAL A 1 397 ? -14.770 -24.071 4.458 1.00 97.31 397 VAL A CA 1
ATOM 3042 C C . VAL A 1 397 ? -14.306 -23.227 5.632 1.00 97.31 397 VAL A C 1
ATOM 3044 O O . VAL A 1 397 ? -13.328 -23.565 6.298 1.00 97.31 397 VAL A O 1
ATOM 3047 N N . THR A 1 398 ? -15.014 -22.134 5.896 1.00 97.06 398 THR A N 1
ATOM 3048 C CA . THR A 1 398 ? -14.689 -21.212 6.987 1.00 97.06 398 THR A CA 1
ATOM 3049 C C . THR A 1 398 ? -15.816 -21.193 8.009 1.00 97.06 398 THR A C 1
ATOM 3051 O O . THR A 1 398 ? -16.990 -21.119 7.644 1.00 97.06 398 THR A O 1
ATOM 3054 N N . PHE A 1 399 ? -15.453 -21.269 9.289 1.00 97.38 399 PHE A N 1
ATOM 3055 C CA . PHE A 1 399 ? -16.389 -21.345 10.406 1.00 97.38 399 PHE A CA 1
ATOM 3056 C C . PHE A 1 399 ? -16.284 -20.109 11.298 1.00 97.38 399 PHE A C 1
ATOM 3058 O O . PHE A 1 399 ? -15.181 -19.705 11.662 1.00 97.38 399 PHE A O 1
ATOM 3065 N N . TRP A 1 400 ? -17.421 -19.593 11.760 1.00 97.75 400 TRP A N 1
ATOM 3066 C CA . TRP A 1 400 ? -17.515 -18.636 12.863 1.00 97.75 400 TRP A CA 1
ATOM 3067 C C . TRP A 1 400 ? -18.497 -19.159 13.909 1.00 97.75 400 TRP A C 1
ATOM 3069 O O . TRP A 1 400 ? -19.502 -19.784 13.571 1.00 97.75 400 TRP A O 1
ATOM 3079 N N . LEU A 1 401 ? -18.204 -18.897 15.180 1.00 96.19 401 LEU A N 1
ATOM 3080 C CA . LEU A 1 401 ? -19.018 -19.300 16.323 1.00 96.19 401 LEU A CA 1
ATOM 3081 C C . LEU A 1 401 ? -19.495 -18.039 17.045 1.00 96.19 401 LEU A C 1
ATOM 3083 O O . LEU A 1 401 ? -18.675 -17.199 17.403 1.00 96.19 401 LEU A O 1
ATOM 3087 N N . ASP A 1 402 ? -20.809 -17.924 17.213 1.00 95.00 402 ASP A N 1
ATOM 3088 C CA . ASP A 1 402 ? -21.537 -16.786 17.791 1.00 95.00 402 ASP A CA 1
ATOM 3089 C C . ASP A 1 402 ? -21.307 -15.431 17.094 1.00 95.00 402 ASP A C 1
ATOM 3091 O O . ASP A 1 402 ? -21.634 -14.374 17.629 1.00 95.00 402 ASP A O 1
ATOM 3095 N N . ASP A 1 403 ? -20.838 -15.475 15.845 1.00 86.19 403 ASP A N 1
ATOM 3096 C CA . ASP A 1 403 ? -20.750 -14.338 14.930 1.00 86.19 403 ASP A CA 1
ATOM 3097 C C . ASP A 1 403 ? -21.571 -14.637 13.656 1.00 86.19 403 ASP A C 1
ATOM 3099 O O . ASP A 1 403 ? -21.069 -15.240 12.699 1.00 86.19 403 ASP A O 1
ATOM 3103 N N . PRO A 1 404 ? -22.869 -14.268 13.635 1.00 90.06 404 PRO A N 1
ATOM 3104 C CA . PRO A 1 404 ? -23.731 -14.435 12.463 1.00 90.06 404 PRO A CA 1
ATOM 3105 C C . PRO A 1 404 ? -23.336 -13.503 11.307 1.00 90.06 404 PRO A C 1
ATOM 3107 O O . PRO A 1 404 ? -23.679 -13.759 10.157 1.00 90.06 404 PRO A O 1
ATOM 3110 N N . THR A 1 405 ? -22.620 -12.420 11.602 1.00 82.12 405 THR A N 1
ATOM 3111 C CA . THR A 1 405 ? -22.233 -11.379 10.643 1.00 82.12 405 THR A CA 1
ATOM 3112 C C . THR A 1 405 ? -20.883 -11.617 9.974 1.00 82.12 405 THR A C 1
ATOM 3114 O O . THR A 1 405 ? -20.583 -10.930 9.003 1.00 82.12 405 THR A O 1
ATOM 3117 N N . MET A 1 406 ? -20.084 -12.569 10.471 1.00 86.50 406 MET A N 1
ATOM 3118 C CA . MET A 1 406 ? -18.681 -12.777 10.075 1.00 86.50 406 MET A CA 1
ATOM 3119 C C . MET A 1 406 ? -17.831 -11.501 10.250 1.00 86.50 406 MET A C 1
ATOM 3121 O O . MET A 1 406 ? -16.910 -11.240 9.480 1.00 86.50 406 MET A O 1
ATOM 3125 N N . ALA A 1 407 ? -18.176 -10.678 11.246 1.00 66.31 407 ALA A N 1
ATOM 3126 C CA . ALA A 1 407 ? -17.542 -9.388 11.515 1.00 66.31 407 ALA A CA 1
ATOM 3127 C C . ALA A 1 407 ? -16.212 -9.521 12.282 1.00 66.31 407 ALA A C 1
ATOM 3129 O O . ALA A 1 407 ? -15.395 -8.599 12.276 1.00 66.31 407 ALA A O 1
ATOM 3130 N N . GLY A 1 408 ? -16.005 -10.649 12.964 1.00 58.06 408 GLY A N 1
ATOM 3131 C CA . GLY A 1 408 ? -14.762 -11.029 13.620 1.00 58.06 408 GLY A CA 1
ATOM 3132 C C . GLY A 1 408 ? -13.939 -12.029 12.807 1.00 58.06 408 GLY A C 1
ATOM 3133 O O . GLY A 1 408 ? -14.354 -12.550 11.769 1.00 58.06 408 GLY A O 1
ATOM 3134 N N . ALA A 1 409 ? -12.743 -12.331 13.314 1.00 63.47 409 ALA A N 1
ATOM 3135 C CA . ALA A 1 409 ? -11.898 -13.373 12.742 1.00 63.47 409 ALA A CA 1
ATOM 3136 C C . ALA A 1 409 ? -12.594 -14.752 12.814 1.00 63.47 409 ALA A C 1
ATOM 3138 O O . ALA A 1 409 ? -13.240 -15.058 13.823 1.00 63.47 409 ALA A O 1
ATOM 3139 N N . PRO A 1 410 ? -12.445 -15.607 11.786 1.00 77.06 410 PRO A N 1
ATOM 3140 C CA . PRO A 1 410 ? -13.038 -16.936 11.789 1.00 77.06 410 PRO A CA 1
ATOM 3141 C C . PRO A 1 410 ? -12.467 -17.815 12.902 1.00 77.06 410 PRO A C 1
ATOM 3143 O O . PRO A 1 410 ? -11.295 -17.724 13.270 1.00 77.06 410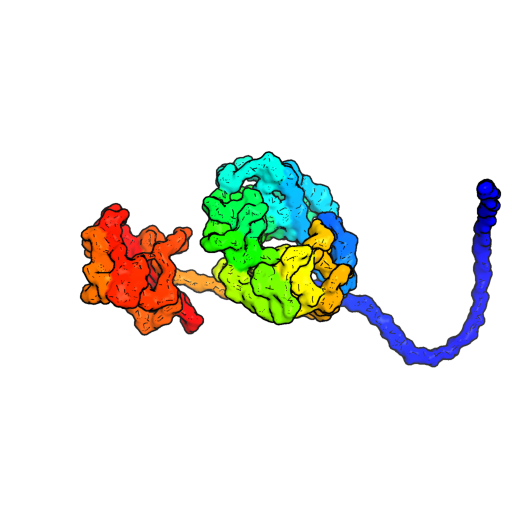 PRO A O 1
ATOM 3146 N N . LYS A 1 411 ? -13.298 -18.736 13.394 1.00 88.31 411 LYS A N 1
ATOM 3147 C CA . LYS A 1 411 ? -12.910 -19.770 14.357 1.00 88.31 411 LYS A CA 1
ATOM 3148 C C . LYS A 1 411 ? -11.850 -20.706 13.773 1.00 88.31 411 LYS A C 1
ATOM 3150 O O . LYS A 1 411 ? -10.919 -21.075 14.488 1.00 88.31 411 LYS A O 1
ATOM 3155 N N . ILE A 1 412 ? -12.010 -21.085 12.502 1.00 87.12 412 ILE A N 1
ATOM 3156 C CA . ILE A 1 412 ? -11.034 -21.835 11.702 1.00 87.12 412 ILE A CA 1
ATOM 3157 C C . ILE A 1 412 ? -11.334 -21.681 10.198 1.00 87.12 412 ILE A C 1
ATOM 3159 O O . ILE A 1 412 ? -12.483 -21.460 9.807 1.00 87.12 412 ILE A O 1
ATOM 3163 N N . VAL A 1 413 ? -10.295 -21.819 9.368 1.00 89.38 413 VAL A N 1
ATOM 3164 C CA . VAL A 1 413 ? -10.359 -21.888 7.898 1.00 89.38 413 VAL A CA 1
ATOM 3165 C C . VAL A 1 413 ? -9.789 -23.240 7.460 1.00 89.38 413 VAL A C 1
ATOM 3167 O O . VAL A 1 413 ? -8.578 -23.452 7.511 1.00 89.38 413 VAL A O 1
ATOM 3170 N N . GLU A 1 414 ? -10.649 -24.152 7.018 1.00 94.38 414 GLU A N 1
ATOM 3171 C CA . GLU A 1 414 ? -10.288 -25.511 6.606 1.00 94.38 414 GLU A CA 1
ATOM 3172 C C . GLU A 1 414 ? -10.096 -25.567 5.081 1.00 94.38 414 GLU A C 1
ATOM 3174 O O . GLU A 1 414 ? -11.019 -25.281 4.318 1.00 94.38 414 GLU A O 1
ATOM 3179 N N . LYS A 1 415 ? -8.898 -25.947 4.616 1.00 91.94 415 LYS A N 1
ATOM 3180 C CA . LYS A 1 415 ? -8.505 -25.925 3.186 1.00 91.94 415 LYS A CA 1
ATOM 3181 C C . LYS A 1 415 ? -8.488 -27.307 2.513 1.00 91.94 415 LYS A C 1
ATOM 3183 O O . LYS A 1 415 ? -7.858 -27.490 1.474 1.00 91.94 415 LYS A O 1
ATOM 3188 N N . GLY A 1 416 ? -9.132 -28.300 3.119 1.00 87.44 416 GLY A N 1
ATOM 3189 C CA . GLY A 1 416 ? -9.196 -29.664 2.601 1.00 87.44 416 GLY A CA 1
ATOM 3190 C C . GLY A 1 416 ? -10.161 -30.531 3.401 1.00 87.44 416 GLY A C 1
ATOM 3191 O O . GLY A 1 416 ? -10.424 -30.257 4.565 1.00 87.44 416 GLY A O 1
ATOM 3192 N N . ALA A 1 417 ? -10.697 -31.570 2.763 1.00 90.94 417 ALA A N 1
ATOM 3193 C CA . ALA A 1 417 ? -11.627 -32.495 3.400 1.00 90.94 417 ALA A CA 1
ATOM 3194 C C . ALA A 1 417 ? -10.905 -33.483 4.342 1.00 90.94 417 ALA A C 1
ATOM 3196 O O . ALA A 1 417 ? -9.818 -33.960 3.995 1.00 90.94 417 ALA A O 1
ATOM 3197 N N . PRO A 1 418 ? -11.542 -33.919 5.446 1.00 94.69 418 PRO A N 1
ATOM 3198 C CA . PRO A 1 418 ? -12.821 -33.448 5.991 1.00 94.69 418 PRO A CA 1
ATOM 3199 C C . PRO A 1 418 ? -12.677 -32.073 6.657 1.00 94.69 418 PRO A C 1
ATOM 3201 O O . PRO A 1 418 ? -11.667 -31.833 7.301 1.00 94.69 418 PRO A O 1
ATOM 3204 N N . TRP A 1 419 ? -13.693 -31.214 6.532 1.00 98.19 419 TRP A N 1
ATOM 3205 C CA . TRP A 1 419 ? -13.684 -29.869 7.121 1.00 98.19 419 TRP A CA 1
ATOM 3206 C C . TRP A 1 419 ? -14.351 -29.878 8.503 1.00 98.19 419 TRP A C 1
ATOM 3208 O O . TRP A 1 419 ? -15.574 -30.044 8.602 1.00 98.19 419 TRP A O 1
ATOM 3218 N N . ASP A 1 420 ? -13.564 -29.695 9.563 1.00 98.06 420 ASP A N 1
ATOM 3219 C CA . ASP A 1 420 ? -14.012 -29.756 10.959 1.00 98.06 420 ASP A CA 1
ATOM 3220 C C . ASP A 1 420 ? -13.893 -28.396 11.673 1.00 98.06 420 ASP A C 1
ATOM 3222 O O . ASP A 1 420 ? -12.923 -27.663 11.502 1.00 98.06 420 ASP A O 1
ATOM 3226 N N . LEU A 1 421 ? -14.819 -28.099 12.593 1.00 97.44 421 LEU A N 1
ATOM 3227 C CA . LEU A 1 421 ? -14.839 -26.860 13.394 1.00 97.44 421 LEU A CA 1
ATOM 3228 C C . LEU A 1 421 ? -13.568 -26.634 14.243 1.00 97.44 421 LEU A C 1
ATOM 3230 O O . LEU A 1 421 ? -13.283 -25.513 14.661 1.00 97.44 421 LEU A O 1
ATOM 3234 N N . MET A 1 422 ? -12.819 -27.701 14.523 1.00 96.69 422 MET A N 1
ATOM 3235 C CA . MET A 1 422 ? -11.552 -27.678 15.266 1.00 96.69 422 MET A CA 1
ATOM 3236 C C . MET A 1 422 ? -10.391 -28.280 14.452 1.00 96.69 422 MET A C 1
ATOM 3238 O O . MET A 1 422 ? -9.339 -28.600 15.015 1.00 96.69 422 MET A O 1
ATOM 3242 N N . GLY A 1 423 ? -10.595 -28.482 13.148 1.00 94.00 423 GLY A N 1
ATOM 3243 C CA . GLY A 1 423 ? -9.705 -29.238 12.272 1.00 94.00 423 GLY A CA 1
ATOM 3244 C C . GLY A 1 423 ? -9.572 -30.713 12.659 1.00 94.00 423 GLY A C 1
ATOM 3245 O O . GLY A 1 423 ? -10.209 -31.213 13.596 1.00 94.00 423 GLY A O 1
ATOM 3246 N N . GLY A 1 424 ? -8.693 -31.424 11.961 1.00 91.75 424 GLY A N 1
ATOM 3247 C CA . GLY A 1 424 ? -8.375 -32.810 12.283 1.00 91.75 424 GLY A CA 1
ATOM 3248 C C . GLY A 1 424 ? -7.530 -33.511 11.229 1.00 91.75 424 GLY A C 1
ATOM 3249 O O . GLY A 1 424 ? -6.996 -32.907 10.303 1.00 91.75 424 GLY A O 1
ATOM 3250 N N . ALA A 1 425 ? -7.423 -34.826 11.380 1.00 91.94 425 ALA A N 1
ATOM 3251 C CA . ALA A 1 425 ? -6.941 -35.732 10.350 1.00 91.94 425 ALA A CA 1
ATOM 3252 C C . ALA A 1 425 ? -8.123 -36.365 9.600 1.00 91.94 425 ALA A C 1
ATOM 3254 O O . ALA A 1 425 ? -9.244 -36.450 10.112 1.00 91.94 425 ALA A O 1
ATOM 3255 N N . SER A 1 426 ? -7.859 -36.926 8.418 1.00 91.25 426 SER A N 1
ATOM 3256 C CA . SER A 1 426 ? -8.862 -37.647 7.618 1.00 91.25 426 SER A CA 1
ATOM 3257 C C . SER A 1 426 ? -9.636 -38.702 8.423 1.00 91.25 426 SER A C 1
ATOM 3259 O O . SER A 1 426 ? -10.858 -38.794 8.324 1.00 91.25 426 SER A O 1
ATOM 3261 N N . TRP A 1 427 ? -8.945 -39.431 9.301 1.00 91.31 427 TRP A N 1
ATOM 3262 C CA . TRP A 1 427 ? -9.501 -40.496 10.141 1.00 91.31 427 TRP A CA 1
ATOM 3263 C C . TRP A 1 427 ? -9.999 -40.044 11.529 1.00 91.31 427 TRP A C 1
ATOM 3265 O O . TRP A 1 427 ? -10.700 -40.816 12.185 1.00 91.31 427 TRP A O 1
ATOM 3275 N N . ALA A 1 428 ? -9.676 -38.827 11.986 1.00 95.50 428 ALA A N 1
ATOM 3276 C CA . ALA A 1 428 ? -10.112 -38.311 13.288 1.00 95.50 428 ALA A CA 1
ATOM 3277 C C . ALA A 1 428 ? -10.167 -36.774 13.346 1.00 95.50 428 ALA A C 1
ATOM 3279 O O . ALA A 1 428 ? -9.146 -36.106 13.201 1.00 95.50 428 ALA A O 1
ATOM 3280 N N . ALA A 1 429 ? -11.345 -36.232 13.645 1.00 96.56 429 ALA A N 1
ATOM 3281 C CA . ALA A 1 429 ? -11.557 -34.834 14.004 1.00 96.56 429 ALA A CA 1
ATOM 3282 C C . ALA A 1 429 ? -10.990 -34.512 15.399 1.00 96.56 429 ALA A C 1
ATOM 3284 O O . ALA A 1 429 ? -11.034 -35.351 16.311 1.00 96.56 429 ALA A O 1
ATOM 3285 N N . ASN A 1 430 ? -10.525 -33.277 15.594 1.00 97.00 430 ASN A N 1
ATOM 3286 C CA . ASN A 1 430 ? -10.185 -32.755 16.916 1.00 97.00 430 ASN A CA 1
ATOM 3287 C C . ASN A 1 430 ? -11.465 -32.464 17.725 1.00 97.00 430 ASN A C 1
ATOM 3289 O O . ASN A 1 430 ? -12.480 -32.058 17.155 1.00 97.00 430 ASN A O 1
ATOM 3293 N N . PRO A 1 431 ? -11.459 -32.660 19.056 1.00 97.31 431 PRO A N 1
ATOM 3294 C CA . PRO A 1 431 ? -12.639 -32.419 19.877 1.00 97.31 431 PRO A CA 1
ATOM 3295 C C . PRO A 1 431 ? -12.902 -30.922 20.071 1.00 97.31 431 PRO A C 1
ATOM 3297 O O . PRO A 1 431 ? -12.033 -30.183 20.531 1.00 97.31 431 PRO A O 1
ATOM 3300 N N . PHE A 1 432 ? -14.139 -30.503 19.824 1.00 97.19 432 PHE A N 1
ATOM 3301 C CA . PHE A 1 432 ? -14.678 -29.250 20.336 1.00 97.19 432 PHE A CA 1
ATOM 3302 C C . PHE A 1 432 ? -15.141 -29.466 21.781 1.00 97.19 432 PHE A C 1
ATOM 3304 O O . PHE A 1 432 ? -16.021 -30.291 22.034 1.00 97.19 43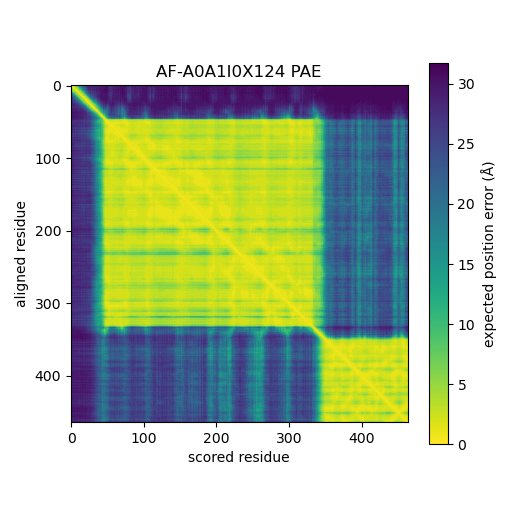2 PHE A O 1
ATOM 3311 N N . ASP A 1 433 ? -14.526 -28.762 22.734 1.00 96.75 433 ASP A N 1
ATOM 3312 C CA . ASP A 1 433 ? -14.930 -28.805 24.141 1.00 96.75 433 ASP A CA 1
ATOM 3313 C C . ASP A 1 433 ? -16.057 -27.799 24.403 1.00 96.75 433 ASP A C 1
ATOM 3315 O O . ASP A 1 433 ? -15.838 -26.606 24.634 1.00 96.75 433 ASP A O 1
ATOM 3319 N N . THR A 1 434 ? -17.287 -28.302 24.383 1.00 95.62 434 THR A N 1
ATOM 3320 C CA . THR A 1 434 ? -18.505 -27.518 24.601 1.00 95.62 434 THR A CA 1
ATOM 3321 C C . THR A 1 434 ? -18.654 -27.052 26.047 1.00 95.62 434 THR A C 1
ATOM 3323 O O . THR A 1 434 ? -19.515 -26.219 26.323 1.00 95.62 434 THR A O 1
ATOM 3326 N N . SER A 1 435 ? -17.814 -27.522 26.983 1.00 93.56 435 SER A N 1
ATOM 3327 C CA . SER A 1 435 ? -17.828 -27.011 28.357 1.00 93.56 435 SER A CA 1
ATOM 3328 C C . SER A 1 435 ? -17.457 -25.523 28.438 1.00 93.56 435 SER A C 1
ATOM 3330 O O . SER A 1 435 ? -17.894 -24.833 29.364 1.00 93.56 435 SER A O 1
ATOM 3332 N N . THR A 1 436 ? -16.753 -25.012 27.423 1.00 90.25 436 THR A N 1
ATOM 3333 C CA . THR A 1 436 ? -16.287 -23.622 27.306 1.00 90.25 436 THR A CA 1
ATOM 3334 C C . THR A 1 436 ? -17.372 -22.579 26.981 1.00 90.25 436 THR A C 1
ATOM 3336 O O . THR A 1 436 ? -17.121 -21.388 27.125 1.00 90.25 436 THR A O 1
ATOM 3339 N N . LEU A 1 437 ? -18.583 -22.984 26.582 1.00 93.25 437 LEU A N 1
ATOM 3340 C CA . LEU A 1 437 ? -19.538 -22.130 25.849 1.00 93.25 437 LEU A CA 1
ATOM 3341 C C . LEU A 1 437 ? -20.413 -21.128 26.648 1.00 93.25 437 LEU A C 1
ATOM 3343 O O . LEU A 1 437 ? -21.183 -20.404 26.034 1.00 93.25 437 LEU A O 1
ATOM 3347 N N . THR A 1 438 ? -20.358 -21.052 27.983 1.00 94.62 438 THR A N 1
ATOM 3348 C CA . THR A 1 438 ? -21.470 -20.521 28.836 1.00 94.62 438 THR A CA 1
ATOM 3349 C C . THR A 1 438 ? -22.728 -21.419 28.769 1.00 94.62 438 THR A C 1
ATOM 3351 O O . THR A 1 438 ? -22.537 -22.625 28.759 1.00 94.62 438 THR A O 1
ATOM 3354 N N . ALA A 1 439 ? -23.977 -20.943 28.790 1.00 93.44 439 ALA A N 1
ATOM 3355 C CA . ALA A 1 439 ? -25.176 -21.785 28.607 1.00 93.44 439 ALA A CA 1
ATOM 3356 C C . ALA A 1 439 ? -26.256 -21.013 27.838 1.00 93.44 439 ALA A C 1
ATOM 3358 O O . ALA A 1 439 ? -26.522 -19.856 28.169 1.00 93.44 439 ALA A O 1
ATOM 3359 N N . GLY A 1 440 ? -26.887 -21.636 26.839 1.00 95.81 440 GLY A N 1
ATOM 3360 C CA . GLY A 1 440 ? -27.854 -20.949 25.976 1.00 95.81 440 GLY A CA 1
ATOM 3361 C C . GLY A 1 440 ? -27.863 -21.424 24.524 1.00 95.81 440 GLY A C 1
ATOM 3362 O O . GLY A 1 440 ? -27.456 -22.545 24.216 1.00 95.81 440 GLY A O 1
ATOM 3363 N N . THR A 1 441 ? -28.374 -20.565 23.639 1.00 97.69 441 THR A N 1
ATOM 3364 C CA . THR A 1 441 ? -28.399 -20.786 22.186 1.00 97.69 441 THR A CA 1
ATOM 3365 C C . THR A 1 441 ? -27.146 -20.203 21.547 1.00 97.69 441 THR A C 1
ATOM 3367 O O . THR A 1 441 ? -26.858 -19.024 21.731 1.00 97.69 441 THR A O 1
ATOM 3370 N N . HIS A 1 442 ? -26.475 -21.014 20.739 1.00 97.62 442 HIS A N 1
ATOM 3371 C CA . HIS A 1 442 ? -25.295 -20.657 19.962 1.00 97.62 442 HIS A CA 1
ATOM 3372 C C . HIS A 1 442 ? -25.600 -20.686 18.467 1.00 97.62 442 HIS A C 1
ATOM 3374 O O . HIS A 1 442 ? -26.475 -21.436 18.019 1.00 97.62 442 HIS A O 1
ATOM 3380 N N . THR A 1 443 ? -24.860 -19.894 17.694 1.00 98.12 443 THR A N 1
ATOM 3381 C CA . THR A 1 443 ? -24.944 -19.860 16.226 1.00 98.12 443 THR A CA 1
ATOM 3382 C C . THR A 1 443 ? -23.607 -20.257 15.621 1.00 98.12 443 THR A C 1
ATOM 3384 O O . THR A 1 443 ? -22.572 -19.703 15.975 1.00 98.12 443 THR A O 1
ATOM 3387 N N . LEU A 1 444 ? -23.620 -21.198 14.680 1.00 98.44 444 LEU A N 1
ATOM 3388 C CA . LEU A 1 444 ? -22.464 -21.532 13.861 1.00 98.44 444 LEU A CA 1
ATOM 3389 C C . LEU A 1 444 ? -22.704 -21.059 12.427 1.00 98.44 444 LEU A C 1
ATOM 3391 O O . LEU A 1 444 ? -23.575 -21.590 11.735 1.00 98.44 444 LEU A O 1
ATOM 3395 N N . THR A 1 445 ? -21.912 -20.088 11.989 1.00 98.25 445 THR A N 1
ATOM 3396 C CA . THR A 1 445 ? -21.898 -19.577 10.614 1.00 98.25 445 THR A CA 1
ATOM 3397 C C . THR A 1 445 ? -20.845 -20.336 9.816 1.00 98.25 445 THR A C 1
ATOM 3399 O O . THR A 1 445 ? -19.717 -20.507 10.279 1.00 98.25 445 THR A O 1
ATOM 3402 N N . VAL A 1 446 ? -21.205 -20.801 8.622 1.00 98.06 446 VAL A N 1
ATOM 3403 C CA . VAL A 1 446 ? -20.351 -21.628 7.764 1.00 98.06 446 VAL A CA 1
ATOM 3404 C C . VAL A 1 446 ? -20.389 -21.091 6.336 1.00 98.06 446 VAL A C 1
ATOM 3406 O O . VAL A 1 446 ? -21.439 -21.128 5.691 1.00 98.06 446 VAL A O 1
ATOM 3409 N N . ARG A 1 447 ? -19.239 -20.629 5.832 1.00 96.69 447 ARG A N 1
ATOM 3410 C CA . ARG A 1 447 ? -19.021 -20.266 4.420 1.00 96.69 447 ARG A CA 1
ATOM 3411 C C . ARG A 1 447 ? -18.350 -21.435 3.699 1.00 96.69 447 ARG A C 1
ATOM 3413 O O . ARG A 1 447 ? -17.398 -22.010 4.224 1.00 96.69 447 ARG A O 1
ATOM 3420 N N . LEU A 1 448 ? -18.851 -21.785 2.517 1.00 96.81 448 LEU A N 1
ATOM 3421 C CA . LEU A 1 448 ? -18.279 -22.777 1.609 1.00 96.81 448 LEU A CA 1
ATOM 3422 C C . LEU A 1 448 ? -17.848 -22.059 0.330 1.00 96.81 448 LEU A C 1
ATOM 3424 O O . LEU A 1 448 ? -18.691 -21.497 -0.367 1.00 96.81 448 LEU A O 1
ATOM 3428 N N . ASP A 1 449 ? -16.559 -22.095 0.014 1.00 92.25 449 ASP A N 1
ATOM 3429 C CA . ASP A 1 449 ? -15.998 -21.512 -1.204 1.00 92.25 449 ASP A CA 1
ATOM 3430 C C . ASP A 1 449 ? -15.639 -22.618 -2.202 1.00 92.25 449 ASP A C 1
ATOM 3432 O O . ASP A 1 449 ? -15.128 -23.674 -1.822 1.00 92.25 449 ASP A O 1
ATOM 3436 N N . TYR A 1 450 ? -15.896 -22.386 -3.490 1.00 88.00 450 TYR A N 1
ATOM 3437 C CA . TYR A 1 450 ? -15.678 -23.361 -4.562 1.00 88.00 450 TYR A CA 1
ATOM 3438 C C . TYR A 1 450 ? -14.790 -22.769 -5.660 1.00 88.00 450 TYR A C 1
ATOM 3440 O O . TYR A 1 450 ? -14.876 -21.586 -5.967 1.00 88.00 450 TYR A O 1
ATOM 3448 N N . ALA A 1 451 ? -13.980 -23.602 -6.322 1.00 79.25 451 ALA A N 1
ATOM 3449 C CA . ALA A 1 451 ? -13.096 -23.140 -7.401 1.00 79.25 451 ALA A CA 1
ATOM 3450 C C . ALA A 1 451 ? -13.842 -22.584 -8.632 1.00 79.25 451 ALA A C 1
ATOM 3452 O O . ALA A 1 451 ? -13.327 -21.706 -9.310 1.00 79.25 451 ALA A O 1
ATOM 3453 N N . ASN A 1 452 ? -15.020 -23.138 -8.946 1.00 81.50 452 ASN A N 1
ATOM 3454 C CA . ASN A 1 452 ? -15.745 -22.897 -10.203 1.00 81.50 452 ASN A CA 1
ATOM 3455 C C . ASN A 1 452 ? -17.263 -22.704 -9.990 1.00 81.50 452 ASN A C 1
ATOM 3457 O O . ASN A 1 452 ? -18.056 -22.990 -10.886 1.00 81.50 452 ASN A O 1
ATOM 3461 N N . ALA A 1 453 ? -17.686 -22.294 -8.793 1.00 78.88 453 ALA A N 1
ATOM 3462 C CA . ALA A 1 453 ? -19.090 -22.050 -8.457 1.00 78.88 453 ALA A CA 1
ATOM 3463 C C . ALA A 1 453 ? -19.198 -20.921 -7.414 1.00 78.88 453 ALA A C 1
ATOM 3465 O O . ALA A 1 453 ? -18.227 -20.697 -6.690 1.00 78.88 453 ALA A O 1
ATOM 3466 N N . PRO A 1 454 ? -20.344 -20.219 -7.310 1.00 83.56 454 PRO A N 1
ATOM 3467 C CA . PRO A 1 454 ? -20.541 -19.201 -6.283 1.00 83.56 454 PRO A CA 1
ATOM 3468 C C . PRO A 1 454 ? -20.362 -19.773 -4.876 1.00 83.56 454 PRO A C 1
ATOM 3470 O O . PRO A 1 454 ? -20.818 -20.885 -4.594 1.00 83.56 454 PRO A O 1
ATOM 3473 N N . SER A 1 455 ? -19.741 -18.998 -3.990 1.00 89.25 455 SER A N 1
ATOM 3474 C CA . SER A 1 455 ? -19.670 -19.337 -2.571 1.00 89.25 455 SER A CA 1
ATOM 3475 C C . SER A 1 455 ? -21.066 -19.423 -1.956 1.00 89.25 455 SER A C 1
ATOM 3477 O O . SER A 1 455 ? -22.009 -18.759 -2.390 1.00 89.25 455 SER A O 1
ATOM 3479 N N . GLN A 1 456 ? -21.199 -20.254 -0.930 1.00 94.25 456 GLN A N 1
ATOM 3480 C CA . GLN A 1 456 ? -22.448 -20.480 -0.214 1.00 94.25 456 GLN A CA 1
ATOM 3481 C C . GLN A 1 456 ? -22.273 -20.172 1.271 1.00 94.25 456 GLN A C 1
ATOM 3483 O O . GLN A 1 456 ? -21.195 -20.364 1.830 1.00 94.25 456 GLN A O 1
ATOM 3488 N N . LEU A 1 457 ? -23.347 -19.729 1.920 1.00 96.12 457 LEU A N 1
ATOM 3489 C CA . LEU A 1 457 ? -23.367 -19.413 3.343 1.00 96.12 457 LEU A CA 1
ATOM 3490 C C . LEU A 1 457 ? -24.526 -20.139 4.016 1.00 96.12 457 LEU A C 1
ATOM 3492 O O . LEU A 1 457 ? -25.646 -20.128 3.515 1.00 96.12 457 LEU A O 1
ATOM 3496 N N . THR A 1 458 ? -24.278 -20.729 5.178 1.00 97.50 458 THR A N 1
ATOM 3497 C CA . THR A 1 458 ? -25.331 -21.284 6.028 1.00 97.50 458 THR A CA 1
ATOM 3498 C C . THR A 1 458 ? -25.085 -20.927 7.487 1.00 97.50 458 THR A C 1
ATOM 3500 O O . THR A 1 458 ? -23.947 -20.713 7.907 1.00 97.50 458 THR A O 1
ATOM 3503 N N . GLN A 1 459 ? -26.157 -20.840 8.265 1.00 98.00 459 GLN A N 1
ATOM 3504 C CA . GLN A 1 459 ? -26.108 -20.642 9.708 1.00 98.00 459 GLN A CA 1
ATOM 3505 C C . GLN A 1 459 ? -26.929 -21.743 10.356 1.00 98.00 459 GLN A C 1
ATOM 3507 O O . GLN A 1 459 ? -28.072 -21.976 9.958 1.00 98.00 459 GLN A O 1
ATOM 3512 N N . VAL A 1 460 ? -26.364 -22.394 11.370 1.00 97.88 460 VAL A N 1
ATOM 3513 C CA . VAL A 1 460 ? -27.109 -23.337 12.203 1.00 97.88 460 VAL A CA 1
ATOM 3514 C C . VAL A 1 460 ? -27.104 -22.914 13.660 1.00 97.88 460 VAL A C 1
ATOM 3516 O O . VAL A 1 460 ? -26.089 -22.463 14.185 1.00 97.88 460 VAL A O 1
ATOM 3519 N N . THR A 1 461 ? -28.240 -23.088 14.325 1.00 98.19 461 THR A N 1
ATOM 3520 C CA . THR A 1 461 ? -28.392 -22.823 15.757 1.00 98.19 461 THR A CA 1
ATOM 3521 C C . THR A 1 461 ? -28.435 -24.118 16.553 1.00 98.19 461 THR A C 1
ATOM 3523 O O . THR A 1 461 ? -29.006 -25.115 16.108 1.00 98.19 461 THR A O 1
ATOM 3526 N N . PHE A 1 462 ? -27.839 -24.113 17.742 1.00 98.19 462 PHE A N 1
ATOM 3527 C CA . PHE A 1 462 ? -27.859 -25.234 18.684 1.00 98.19 462 PHE A CA 1
ATOM 3528 C C . PHE A 1 462 ? -27.894 -24.719 20.128 1.00 98.19 462 PHE A C 1
ATOM 3530 O O . PHE A 1 462 ? -27.656 -23.541 20.372 1.00 98.19 462 PHE A O 1
ATOM 3537 N N . THR A 1 463 ? -28.208 -25.582 21.093 1.00 97.81 463 THR A N 1
ATOM 3538 C CA . THR A 1 463 ? -28.202 -25.246 22.531 1.00 97.81 463 THR A CA 1
ATOM 3539 C C . THR A 1 463 ? -27.116 -26.008 23.282 1.00 97.81 463 THR A C 1
ATOM 3541 O O . THR A 1 463 ? -26.781 -27.125 22.885 1.00 97.81 463 THR A O 1
ATOM 3544 N N . ARG A 1 464 ? -26.573 -25.424 24.356 1.00 93.12 464 ARG A N 1
ATOM 3545 C CA . ARG A 1 464 ? -25.580 -26.041 25.256 1.00 93.12 464 ARG A CA 1
ATOM 3546 C C . ARG A 1 464 ? -25.974 -25.889 26.726 1.00 93.12 464 ARG A C 1
ATOM 3548 O O . ARG A 1 464 ? -26.499 -24.806 27.069 1.00 93.12 464 ARG A O 1
#

Nearest PDB structures (foldseek):
  2vi0-assembly1_A  TM=8.210E-01  e=7.230E-17  Acetivibrio thermocellus
  2cip-assembly1_A  TM=8.399E-01  e=4.284E-16  Acetivibrio thermocellus
  2v3g-assembly1_A  TM=8.187E-01  e=8.227E-16  Acetivibrio thermocellus
  6zpl-assembly1_C  TM=8.095E-01  e=3.415E-15  Acetivibrio thermocellus ATCC 27405
  1guv-assembly1_A  TM=5.155E-01  e=1.347E-02  Homo sapiens

InterPro domains:
  IPR000805 Glycoside hydrolase family 26 [PTHR40079] (35-277)
  IPR017853 Glycoside hydrolase superfamily [SSF51445] (77-307)
  IPR022790 Glycosyl hydrolase family 26 domain [PF02156] (147-229)
  IPR022790 Glycosyl hydrolase family 26 domain [PS51764] (31-342)

Sequence (464 aa):
MRTLRALPSTLRRGIGAWLAATVAFGGLAVATSPAASANDAEPIATRTLSGAYVGARNLTGLKNFETFRGATASIATDFVDGSTWSTIANPTWLMSGWRNTGYHVAYAVPMLPATGGSIQEGATGAYNASWKTLATNLVAYSEQDAIVRIGWEMNGTWMRWSAVDDPAAYVAYWRQIVDTMRSVPGQDFVFEWAPNLGQGAAGFNKESAYPGDAYVDLVGASVYDQSWSLNKPGDEVKRWTSMVTMSGGMQWQADFARAHGKRASLSEWGLSQRCDGNGGGDDPYFVEQILKFADANDYYYESYFNRNMSECEVHQITNGPFEAARTAYQGMYQPRPVVVWTPPAPEPVLTVDSTLCPIVKLSYSSNRSNAVQLQGQTVRTGKAYIFVAPPTTPTVVTFWLDDPTMAGAPKIVEKGAPWDLMGGASWAANPFDTSTLTAGTHTLTVRLDYANAPSQLTQVTFTR

pLDDT: mean 86.88, std 20.51, range [20.62, 98.94]

Foldseek 3Di:
DDDDDDDDDDDDDDDDDDDDDDDDPPDPPPPPDLPDQPPPPDDLQQFAFEAAEQDQLCPVSRVLVCVLLVHHGQEYEHEQAQADLCSLLCVLVRLLSCQPPNHAYEYEGELHHPVDDALQCLLVLVSLVSLLSNLLSCVVSVNLAHEYEYHAQLLAPPGRLNCQVPLPSLLSNLVSNQVSSVPDPSHNYAYEHEHEQARHPPPGDVVSNPNALVRHAEYEYAAEQFDPPQLDPVSLVVSVVCQCPHHRHDVCSLVVCLLSLHAYEHSEYFFWAAPVSGTNFLRLPNLLVVLVSCLVGGYSYYYYHQDAPDPGIHTHLSDPRNPNNSVSSSVCSPPHDRRGDDRDPRQPPADADAVQQQQWWKDPFFQCPPIGRQAAAADDAFWIKIWGHDPDDFQKKFKAKQCQPCPDDTCDIDRDPGGTSQQDDNRGGDTDRCNPPPWFKMKMKMWGHHPPDRIHIHIGIYTD

Organism: NCBI:txid988821

Secondary structure (DSSP, 8-state):
---------------------------------PPP-TTTTS-GGGS-EEEEE-STT-HHHHHHHHHHHTS--SEEEEE--TTSHHHHH--HHHHHHHTTSS-EEEEEE-SS-TT---HHHHHTTTTHHHHHHHHHHHHHTT-TT-EEEESTTTTSSSSTT-SSS-HHHHHHHHHHHHHHHHTSTT---EEEE-PBSS-SSTT--GGGG---TTS-SEEEEEEESB-SSS-STT-HHHHHHHHHHSTTSHHHHHHHHHHTT-EEEEEEEE--EETTS-B--S-HHHHHHHHHHHHHTTEEEEEEE---SBTTEE--SSSSS-HHHHHHHHHHTSS-------PPPPPP---B-GGGGGGEEEESSTT-TT-EE-TT-BPPSSEEEEEE--SS--SEEEEEES-TT--S--SEEE-SSSEETT-EETTEEPPEEGGGS-SSEEEEEEEEE-SSS--EEEEEEEE-

Solvent-accessible surface area (backbone atoms only — not comparable to full-atom values): 25528 Å² total; per-residue (Å²): 132,90,85,83,88,79,88,87,91,85,85,85,91,83,90,88,88,83,87,87,84,90,78,85,74,87,70,83,77,75,77,72,66,80,76,72,72,95,63,88,84,67,73,77,90,32,37,57,39,36,32,35,28,43,54,78,68,33,62,68,46,45,55,51,48,21,64,66,33,71,38,84,60,45,32,38,40,43,70,45,48,37,62,32,66,64,38,52,20,56,47,54,80,47,44,68,57,52,41,92,65,81,50,47,41,38,36,41,35,61,73,51,28,73,77,49,85,52,43,64,52,31,37,74,42,76,51,37,70,39,41,36,42,27,40,48,47,33,37,76,44,72,42,24,62,28,33,42,28,48,41,56,31,17,33,25,84,87,41,93,50,33,24,71,92,43,21,65,30,38,25,40,18,50,47,39,44,51,56,38,30,68,69,36,89,77,56,57,63,38,34,25,50,23,41,37,58,27,41,52,35,88,90,46,66,55,73,64,46,56,69,48,69,96,66,43,55,30,34,30,24,44,50,62,39,58,32,96,84,44,38,53,94,91,24,61,71,59,36,50,52,44,50,35,70,38,71,52,8,54,52,46,43,50,50,51,13,52,76,63,78,32,37,16,28,35,69,31,28,33,51,20,39,35,78,86,48,32,23,57,39,57,42,32,64,58,54,53,49,58,51,52,49,47,64,75,41,71,26,50,32,41,22,37,38,44,45,59,83,46,101,51,34,37,24,33,47,96,49,78,85,25,59,62,20,37,52,42,48,36,64,63,37,46,93,64,80,74,49,67,68,70,79,73,76,72,78,74,79,76,60,72,37,70,85,49,33,70,29,36,28,34,15,83,36,50,67,54,52,91,54,42,54,35,56,76,34,75,51,67,77,36,66,34,30,45,34,56,62,63,97,63,87,55,53,34,40,38,33,26,71,73,34,89,79,66,82,62,84,63,70,38,79,33,72,51,82,68,35,35,69,64,36,63,52,84,75,34,45,38,71,41,62,47,67,74,72,73,74,48,80,46,40,41,26,40,40,38,35,40,92,91,50,82,64,48,30,26,61,34,43,31,32,78

Mean predicted aligned error: 13.72 Å

Radius of gyration: 29.48 Å; Cα contacts (8 Å, |Δi|>4): 926; chains: 1; bounding box: 90×88×86 Å

=== Feature glossary ===
The record interleaves many kinds of information about one protein. Here is each kind framed as the question it answers.

Q: What does the local fold look like, residue by residue?
A: The Foldseek 3Di string encodes local tertiary geometry as a 20-letter alphabet — one character per residue — derived from the relative positions of nearby Cα atoms. Unlike the amino-acid sequence, 3Di is a direct function of the 3D structure, so two proteins with the same fold have similar 3Di strings even at low sequence identity.

Q: Which residues are in helices, strands, or loops?
A: The SS8 string is DSSP's per-residue secondary-structure call. α-helix (H) means an i→i+4 H-bond ladder; β-strand (E) means the residue participates in a β-sheet; 3₁₀ (G) and π (I) are tighter and wider helices; T/S are turns/bends; '-' is loop.

Q: How big and how compact is the whole molecule?
A: Radius of gyration (Rg) is the root-mean-square distance of Cα atoms from their centroid — a single number for overall size and compactness. A globular domain of N residues has Rg ≈ 2.2·N^0.38 Å; an extended or disordered chain has a much larger Rg. The Cα contact count is the number of residue pairs whose Cα atoms are within 8 Å and are more than four positions apart in sequence — a standard proxy for tertiary packing density. The bounding box is the smallest axis-aligned box enclosing all Cα atoms.

Q: Where is each backbone atom in 3D?
A: Structure coordinates are given as an mmCIF _atom_site loop: one row per atom with element, residue name, chain id, sequence number, and x/y/z position in Å. Only the four main-chain atoms per residue are included here; side chains are omitted to keep the record compact.

Q: What is the amino-acid chain?
A: Primary structure: the covalent order of the twenty standard amino acids along the backbone. Two proteins with the same sequence will (almost always) fold to the same structure; two with 30% identity often share a fold but not the details.

Q: What if only a Cα trace is available?
A: Three-state secondary structure (P-SEA) collapses the eight DSSP classes into helix (a), strand (b), and coil (c). P-SEA assigns these from Cα geometry alone — distances and angles — without requiring backbone oxygens, so it works on any Cα trace.

Q: What family and function is it annotated with?
A: Database cross-references. InterPro integrates a dozen domain/family signature databases into unified entries with residue-range hits. GO terms attach function/process/location labels with evidence codes. CATH codes position the fold in a four-level structural taxonomy. Organism is the NCBI-taxonomy species name.

Q: How confident is the AlphaFold model at each residue?
A: pLDDT is the predicted lDDT-Cα score: AlphaFold's confidence that the local environment of each residue (all inter-atomic distances within 15 Å) is correctly placed. It is a per-residue number between 0 and 100, with higher meaning more reliable.

Q: How mobile is each atom in the crystal?
A: B-factor (Debye–Waller factor) reflects atomic displacement in the crystal lattice. It is an experimental observable (units Å²), not a prediction; low values mean the atom is pinned down, high values mean it moves or is heterogeneous across the crystal.

Q: Which residues are buried vs exposed?
A: SASA measures how much of the protein is reachable by solvent. It is computed by rolling a water-sized probe over the atomic surface and summing the exposed area (Å²). Per-residue SASA distinguishes core (buried, low SASA) from surface (exposed, high SASA) residues; total SASA is a whole-molecule size measure.

Q: What do the diagnostic plots show?
A: Plot images: a contact map (which residues are close in 3D, as an N×N binary image), a Ramachandran scatter (backbone torsion angles, revealing secondary-structure composition at a glance), and — for AlphaFold structures — a PAE heatmap (pairwise prediction confidence).

Q: What known structures does this most resemble?
A: The Foldseek neighbor list gives the closest experimentally determined structures in the PDB, ranked by structural alignment. TM-score near 1 means near-identical fold; near 0.3 means only rough topology match. This is how one finds what a novel AlphaFold prediction most resembles in the solved-structure universe.

Q: Are the domains correctly placed relative to each other?
A: Predicted aligned error is AlphaFold's pairwise confidence. Unlike pLDDT (per-residue), PAE is per-residue-pair and captures whether two parts of the structure are correctly placed relative to each other. Units are ångströms of expected positional error.

Q: What do the rendered images show?
A: Structure images are PyMOL renders from six orthogonal camera directions. Cartoon representation draws helices as coils and strands as arrows; sticks shows the backbone as bonds; surface shows the solvent-excluded envelope. Rainbow coloring maps sequence position to hue (blue→red, N→C); chain coloring assigns a distinct color per polypeptide.

Q: What are the backbone torsion angles?
A: φ (phi) and ψ (psi) are the two rotatable backbone dihedrals per residue: φ is the C(i-1)–N–Cα–C torsion, ψ is the N–Cα–C–N(i+1) torsion, both in degrees on (−180°, 180°]. α-helical residues cluster near (−60°, −45°); β-strand residues near (−120°, +130°). A Ramachandran plot is simply a scatter of (φ, ψ) for every residue.